Protein AF-A0A397FQ74-F1 (afdb_monomer)

Foldseek 3Di:
DEDQDQQVPADLVNLQVHQEYAPAPVQACPCPDPDPRRVALEGAAPNNQRHAYYHHDHYAHQEYEYEQRNLVRHQEDHHDHYQHQDYHYHAANANHAEDHQEQYNHQDDVCLVRYNLARHAYDANHYDPVSPPPPPCCPLVRDAAEPLSNLSNLNYQYDHYERHEEELLSNLSVQNHAAEAYALYAYAQPLVSPHPNYFPVRYHHHNHVNVCVQLVVVPPPPGSSVVSVVVVVVVVVVVVCCVPPVVVVVVVVVVVVVVVVVVVVVVVVVVVVVVVVVVVVVVVVVVVVVVVVVVVVVVVVLVVVLVVLVVVLVVLLVVLLVQLPVLSVLLVQLLVLVVVCVVPVPPPVSVVSNVVSVVSSVVRDPPVSSVVSNVSSVVSVVSVVVVVVVVVVVVVVVVVPPDPDDDDD

Sequence (409 aa):
MFSTKNPSLITKEEKKEITVLDISNQDLGNSNSMDYQKQSKTLNLQEFENLQVFICSHNELEELIIDKISLAKLERLDCSYNKIKQIKLTGKADNLEKLIANANCLQDINFLSSFNPGKLIHLDFRNDVSKQNNNYSYGSHGYQFPLSSFSKFNKLEVLMIDRFSGSLINIRELTNLKRFSIRNSNITGDLEYLPQSLKLERFDYSGCPKIEEQLNPFKGQNDPLTAWRGQQRYYKLYQEIREKEVKPLQQKLTQEENNLKAEKGTSTNLQQQLENKKNELENNQKELKQCQNTLSSYQQFVDNYLRNKRTDLEESIQQAKNKLGESQDWLDSFFKAQKEISRNSDNSFAKEQSENAQNILNKKLTKEELCALLNKHQEIWQLEKQLVDLNIYEEKYEARIEVPAPKKY

Solvent-accessible surface area (backbone atoms only — not comparable to full-atom values): 21046 Å² total; per-residue (Å²): 73,80,44,60,70,58,70,91,77,53,51,73,71,57,30,49,52,27,27,33,40,45,44,47,67,65,50,34,17,28,80,83,45,92,49,69,88,24,35,49,32,61,47,70,45,69,64,21,61,44,20,28,36,42,32,47,24,47,27,43,28,36,32,41,38,39,34,41,50,29,24,60,46,21,31,34,42,31,49,23,43,28,45,28,35,46,65,47,64,74,39,52,26,62,48,29,28,34,42,37,36,28,38,13,47,62,76,72,68,71,54,64,76,32,47,33,37,85,44,28,30,34,41,31,53,28,55,32,76,87,76,57,64,82,86,66,76,52,68,100,71,45,89,54,50,59,46,58,79,55,37,68,32,42,47,22,30,32,42,34,39,51,34,33,30,51,48,39,65,34,43,43,62,27,54,52,26,48,32,39,30,42,31,56,12,64,43,51,62,41,70,86,26,54,33,86,63,45,44,54,97,35,47,42,51,58,68,18,67,45,46,50,61,71,39,48,89,34,66,89,52,98,48,29,58,61,51,49,53,51,52,54,53,50,52,52,51,52,52,51,46,42,62,71,50,50,48,56,51,52,53,50,50,55,51,50,54,50,50,54,54,49,52,50,54,52,52,54,52,53,52,54,54,53,53,53,52,49,53,51,49,54,50,51,51,50,50,50,51,50,52,51,53,51,50,52,52,49,52,53,49,52,53,51,54,52,48,53,56,48,53,58,46,52,54,55,48,49,56,50,34,67,64,41,51,96,54,33,67,39,56,59,48,25,52,53,18,50,53,48,32,75,76,38,82,79,43,63,67,31,50,52,48,24,51,56,25,46,62,60,46,57,75,68,41,54,72,66,58,53,50,54,51,50,51,54,54,51,52,52,52,53,53,52,52,54,50,53,57,50,51,57,54,50,58,60,49,58,73,68,64,72,71,78,76,82,79,87,124

Secondary structure (DSSP, 8-state):
-EE-S-GGGS-HHHHHH-SEEE-TTS-TT-TT-SSGGG--SEEEE---TT--EEE--SS--SEEEE-HHHHTT--EEE--SS---EEEESS-BTT--EEE--SS-----GGGGGB-TTT--EEE----GGGS-TTS--TTT--PEEGGGGTT-TT-SEEEEESEEEEGGGGTT-TT--EEEEET-EEE--GGGS-TT--GGGEE-TT-HHHHHHHGGGTTSS-HHHHHHHHHHHHHHHHHHIIIIIHHHHHHHHHHHHHHHHHHHHHHHHHHHHHHHHHHHHHHHHHHHHHHHHHHHHHHHHHHHHHHHHHHHHHHHHHHHHHHGGGTHHHHHHHHHHHHHHH-TT-HHHHHHHHHHHHHHTTTS-HHHHHHHHHHHHHHHHHHHHHHHHHHHHHHHHTT--PPPPPP-

pLDDT: mean 86.19, std 12.2, range [36.56, 98.75]

Structure (mmCIF, N/CA/C/O backbone):
data_AF-A0A397FQ74-F1
#
_entry.id   AF-A0A397FQ74-F1
#
loop_
_atom_site.group_PDB
_atom_site.id
_atom_site.type_symbol
_atom_site.label_atom_id
_atom_site.label_alt_id
_atom_site.label_comp_id
_atom_site.label_asym_id
_atom_site.label_entity_id
_atom_site.label_seq_id
_atom_site.pdbx_PDB_ins_code
_atom_site.Cartn_x
_atom_site.Cartn_y
_atom_site.Cartn_z
_atom_site.occupancy
_atom_site.B_iso_or_equiv
_atom_site.auth_seq_id
_atom_site.auth_comp_id
_atom_site.auth_asym_id
_atom_site.auth_atom_id
_atom_site.pdbx_PDB_model_num
ATOM 1 N N . MET A 1 1 ? 13.661 -5.939 -47.804 1.00 91.69 1 MET A N 1
ATOM 2 C CA . MET A 1 1 ? 15.013 -6.443 -48.157 1.00 91.69 1 MET A CA 1
ATOM 3 C C . MET A 1 1 ? 15.948 -6.299 -46.959 1.00 91.69 1 MET A C 1
ATOM 5 O O . MET A 1 1 ? 15.802 -5.340 -46.207 1.00 91.69 1 MET A O 1
ATOM 9 N N . PHE A 1 2 ? 16.867 -7.249 -46.759 1.00 96.69 2 PHE A N 1
ATOM 10 C CA . PHE A 1 2 ? 17.906 -7.183 -45.722 1.00 96.69 2 PHE A CA 1
ATOM 11 C C . PHE A 1 2 ? 19.197 -6.594 -46.305 1.00 96.69 2 PHE A C 1
ATOM 13 O O . PHE A 1 2 ? 19.565 -6.939 -47.428 1.00 96.69 2 PHE A O 1
ATOM 20 N N . SER A 1 3 ? 19.880 -5.727 -45.559 1.00 96.56 3 SER A N 1
ATOM 21 C CA . SER A 1 3 ? 21.166 -5.149 -45.955 1.00 96.56 3 SER A CA 1
ATOM 22 C C . SER A 1 3 ? 22.105 -5.015 -44.762 1.00 96.56 3 SER A C 1
ATOM 24 O O . SER A 1 3 ? 21.671 -4.756 -43.641 1.00 96.56 3 SER A O 1
ATOM 26 N N . THR A 1 4 ? 23.400 -5.135 -45.038 1.00 95.69 4 THR A N 1
ATOM 27 C CA . THR A 1 4 ? 24.490 -4.834 -44.103 1.00 95.69 4 THR A CA 1
ATOM 28 C C . THR A 1 4 ? 25.432 -3.762 -44.645 1.00 95.69 4 THR A C 1
ATOM 30 O O . THR A 1 4 ? 26.520 -3.561 -44.120 1.00 95.69 4 THR A O 1
ATOM 33 N N . LYS A 1 5 ? 25.073 -3.080 -45.735 1.00 92.25 5 LYS A N 1
ATOM 34 C CA . LYS A 1 5 ? 25.917 -2.019 -46.298 1.00 92.25 5 LYS A CA 1
ATOM 35 C C . LYS A 1 5 ? 25.872 -0.781 -45.393 1.00 92.25 5 LYS A C 1
ATOM 37 O O . LYS A 1 5 ? 24.816 -0.447 -44.862 1.00 92.25 5 LYS A O 1
ATOM 42 N N . ASN A 1 6 ? 26.989 -0.062 -45.269 1.00 88.56 6 ASN A N 1
ATOM 43 C CA . ASN A 1 6 ? 27.006 1.254 -44.621 1.00 88.56 6 ASN A CA 1
ATOM 44 C C . ASN A 1 6 ? 25.965 2.177 -45.300 1.00 88.56 6 ASN A C 1
ATOM 46 O O . ASN A 1 6 ? 25.960 2.234 -46.532 1.00 88.56 6 ASN A O 1
ATOM 50 N N . PRO A 1 7 ? 25.102 2.905 -44.556 1.00 89.19 7 PRO A N 1
ATOM 51 C CA . PRO A 1 7 ? 24.112 3.822 -45.124 1.00 89.19 7 PRO A CA 1
ATOM 52 C C . PRO A 1 7 ? 24.636 4.793 -46.186 1.00 89.19 7 PRO A C 1
ATOM 54 O O . PRO A 1 7 ? 23.885 5.147 -47.095 1.00 89.19 7 PRO A O 1
ATOM 57 N N . SER A 1 8 ? 25.903 5.215 -46.091 1.00 86.88 8 SER A N 1
ATOM 58 C CA . SER A 1 8 ? 26.543 6.107 -47.069 1.00 86.88 8 SER A CA 1
ATOM 59 C C . SER A 1 8 ? 26.779 5.462 -48.438 1.00 86.88 8 SER A C 1
ATOM 61 O O . SER A 1 8 ? 26.953 6.175 -49.422 1.00 86.88 8 SER A O 1
ATOM 63 N N . LEU A 1 9 ? 26.794 4.129 -48.504 1.00 89.25 9 LEU A N 1
ATOM 64 C CA . LEU A 1 9 ? 27.075 3.335 -49.703 1.00 89.25 9 LEU A CA 1
ATOM 65 C C . LEU A 1 9 ? 25.814 2.791 -50.383 1.00 89.25 9 LEU A C 1
ATOM 67 O O . LEU A 1 9 ? 25.919 2.114 -51.404 1.00 89.25 9 LEU A O 1
ATOM 71 N N . ILE A 1 10 ? 24.638 3.032 -49.805 1.00 93.50 10 ILE A N 1
ATOM 72 C CA . ILE A 1 10 ? 23.363 2.523 -50.314 1.00 93.50 10 ILE A CA 1
ATOM 73 C C . ILE A 1 10 ? 22.742 3.578 -51.229 1.00 93.50 10 ILE A C 1
ATOM 75 O O . ILE A 1 10 ? 22.551 4.728 -50.818 1.00 93.50 10 ILE A O 1
ATOM 79 N N . THR A 1 11 ? 22.403 3.188 -52.459 1.00 95.06 11 THR A N 1
ATOM 80 C CA . THR A 1 11 ? 21.750 4.092 -53.419 1.00 95.06 11 THR A CA 1
ATOM 81 C C . THR A 1 11 ? 20.333 4.444 -52.971 1.00 95.06 11 THR A C 1
ATOM 83 O O . THR A 1 11 ? 19.707 3.726 -52.191 1.00 95.06 11 THR A O 1
ATOM 86 N N . LYS A 1 12 ? 19.787 5.555 -53.472 1.00 93.50 12 LYS A N 1
ATOM 87 C CA . LYS A 1 12 ? 18.443 6.007 -53.093 1.00 93.50 12 LYS A CA 1
ATOM 88 C C . LYS A 1 12 ? 17.365 4.970 -53.421 1.00 93.50 12 LYS A C 1
ATOM 90 O O . LYS A 1 12 ? 16.430 4.790 -52.648 1.00 93.50 12 LYS A O 1
ATOM 95 N N . GLU A 1 13 ? 17.510 4.272 -54.538 1.00 93.75 13 GLU A N 1
ATOM 96 C CA . GLU A 1 13 ? 16.609 3.210 -54.977 1.00 93.75 13 GLU A CA 1
ATOM 97 C C . GLU A 1 13 ? 16.719 1.980 -54.067 1.00 93.75 13 GLU A C 1
ATOM 99 O O . GLU A 1 13 ? 15.695 1.460 -53.631 1.00 93.75 13 GLU A O 1
ATOM 104 N N . GLU A 1 14 ? 17.937 1.562 -53.696 1.00 95.50 14 GLU A N 1
ATOM 105 C CA . GLU A 1 14 ? 18.141 0.450 -52.755 1.00 95.50 14 GLU A CA 1
ATOM 106 C C . GLU A 1 14 ? 17.517 0.750 -51.381 1.00 95.50 14 GLU A C 1
ATOM 108 O O . GLU A 1 14 ? 16.896 -0.128 -50.781 1.00 95.50 14 GLU A O 1
ATOM 113 N N . LYS A 1 15 ? 17.624 1.993 -50.885 1.00 96.50 15 LYS A N 1
ATOM 114 C CA . LYS A 1 15 ? 17.048 2.398 -49.587 1.00 96.50 15 LYS A CA 1
ATOM 115 C C . LYS A 1 15 ? 15.540 2.178 -49.499 1.00 96.50 15 LYS A C 1
ATOM 117 O O . LYS A 1 15 ? 15.044 1.872 -48.415 1.00 96.50 15 LYS A O 1
ATOM 122 N N . LYS A 1 16 ? 14.818 2.308 -50.615 1.00 95.00 16 LYS A N 1
ATOM 123 C CA . LYS A 1 16 ? 13.364 2.095 -50.661 1.00 95.00 16 LYS A CA 1
ATOM 124 C C . LYS A 1 16 ? 12.986 0.635 -50.453 1.00 95.00 16 LYS A C 1
ATOM 126 O O . LYS A 1 16 ? 11.928 0.367 -49.904 1.00 95.00 16 LYS A O 1
ATOM 131 N N . GLU A 1 17 ? 13.843 -0.306 -50.821 1.00 96.44 17 GLU A N 1
ATOM 132 C CA . GLU A 1 17 ? 13.553 -1.739 -50.691 1.00 96.44 17 GLU A CA 1
ATOM 133 C C . GLU A 1 17 ? 13.980 -2.309 -49.330 1.00 96.44 17 GLU A C 1
ATOM 135 O O . GLU A 1 17 ? 13.537 -3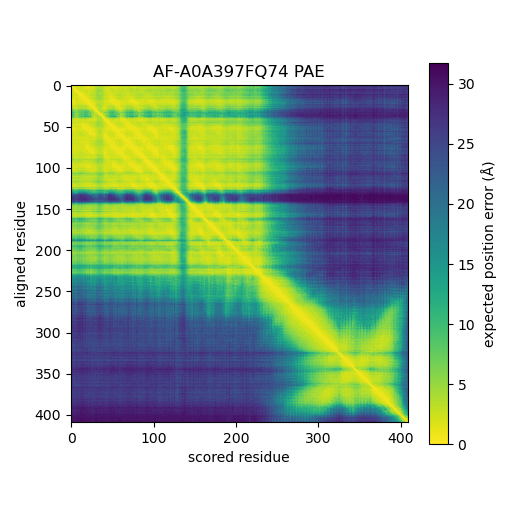.388 -48.911 1.00 96.44 17 GLU A O 1
ATOM 140 N N . ILE A 1 18 ? 14.858 -1.603 -48.612 1.00 98.25 18 ILE A N 1
ATOM 141 C CA . ILE A 1 18 ? 15.419 -2.064 -47.343 1.00 98.25 18 ILE A CA 1
ATOM 142 C C . ILE A 1 18 ? 14.386 -1.941 -46.223 1.00 98.25 18 ILE A C 1
ATOM 144 O O . ILE A 1 18 ? 13.914 -0.862 -45.880 1.00 98.25 18 ILE A O 1
ATOM 148 N N . THR A 1 19 ? 14.089 -3.087 -45.616 1.00 98.25 19 THR A N 1
ATOM 149 C CA . THR A 1 19 ? 13.201 -3.223 -44.455 1.00 98.25 19 THR A CA 1
ATOM 150 C C . THR A 1 19 ? 13.984 -3.552 -43.188 1.00 98.25 19 THR A C 1
ATOM 152 O O . THR A 1 19 ? 13.554 -3.213 -42.088 1.00 98.25 19 THR A O 1
ATOM 155 N N . VAL A 1 20 ? 15.161 -4.170 -43.336 1.00 98.56 20 VAL A N 1
ATOM 156 C CA . VAL A 1 20 ? 16.079 -4.486 -42.239 1.00 98.56 20 VAL A CA 1
ATOM 157 C C . VAL A 1 20 ? 17.486 -4.057 -42.627 1.00 98.56 20 VAL A C 1
ATOM 159 O O . VAL A 1 20 ? 18.017 -4.515 -43.641 1.00 98.56 20 VAL A O 1
ATOM 162 N N . LEU A 1 21 ? 18.090 -3.205 -41.807 1.00 98.38 21 LEU A N 1
ATOM 163 C CA . LEU A 1 21 ? 19.467 -2.757 -41.959 1.00 98.38 21 LEU A CA 1
ATOM 164 C C . LEU A 1 21 ? 20.257 -3.108 -40.699 1.00 98.38 21 LEU A C 1
ATOM 166 O O . LEU A 1 21 ? 19.968 -2.575 -39.629 1.00 98.38 21 LEU A O 1
ATOM 170 N N . ASP A 1 22 ? 21.245 -3.987 -40.835 1.00 98.31 22 ASP A N 1
ATOM 171 C CA . ASP A 1 22 ? 22.137 -4.390 -39.747 1.00 98.31 22 ASP A CA 1
ATOM 172 C C . ASP A 1 22 ? 23.588 -4.078 -40.106 1.00 98.31 22 ASP A C 1
ATOM 174 O O . ASP A 1 22 ? 24.221 -4.751 -40.918 1.00 98.31 22 ASP A O 1
ATOM 178 N N . ILE A 1 23 ? 24.108 -3.024 -39.493 1.00 96.44 23 ILE A N 1
ATOM 179 C CA . ILE A 1 23 ? 25.489 -2.570 -39.635 1.00 96.44 23 ILE A CA 1
ATOM 180 C C . ILE A 1 23 ? 26.270 -2.725 -38.328 1.00 96.44 23 ILE A C 1
ATOM 182 O O . ILE A 1 23 ? 27.172 -1.941 -38.018 1.00 96.44 23 ILE A O 1
ATOM 186 N N . SER A 1 24 ? 25.896 -3.715 -37.519 1.00 96.44 24 SER A N 1
ATOM 187 C CA . SER A 1 24 ? 26.607 -4.018 -36.284 1.00 96.44 24 SER A CA 1
ATOM 188 C C . SER A 1 24 ? 28.024 -4.537 -36.538 1.00 96.44 24 SER A C 1
ATOM 190 O O . SER A 1 24 ? 28.289 -5.185 -37.551 1.00 96.44 24 SER A O 1
ATOM 192 N N . ASN A 1 25 ? 28.942 -4.278 -35.600 1.00 94.75 25 ASN A N 1
ATOM 193 C CA . ASN A 1 25 ? 30.321 -4.792 -35.634 1.00 94.75 25 ASN A CA 1
ATOM 194 C C . ASN A 1 25 ? 31.100 -4.424 -36.910 1.00 94.75 25 ASN A C 1
ATOM 196 O O . ASN A 1 25 ? 31.891 -5.219 -37.420 1.00 94.75 25 ASN A O 1
ATOM 200 N N . GLN A 1 26 ? 30.876 -3.228 -37.452 1.00 92.25 26 GLN A N 1
ATOM 201 C CA . GLN A 1 26 ? 31.505 -2.796 -38.703 1.00 92.25 26 GLN A CA 1
ATOM 202 C C . GLN A 1 26 ? 32.705 -1.877 -38.514 1.00 92.25 26 GLN A C 1
ATOM 204 O O . GLN A 1 26 ? 33.305 -1.472 -39.513 1.00 92.25 26 GLN A O 1
ATOM 209 N N . ASP A 1 27 ? 33.075 -1.604 -37.263 1.00 90.50 27 ASP A N 1
ATOM 210 C CA . ASP A 1 27 ? 34.135 -0.670 -36.880 1.00 90.50 27 ASP A CA 1
ATOM 211 C C . ASP A 1 27 ? 33.815 0.789 -37.267 1.00 90.50 27 ASP A C 1
ATOM 213 O O . ASP A 1 27 ? 34.703 1.597 -37.528 1.00 90.50 27 ASP A O 1
ATOM 217 N N . LEU A 1 28 ? 32.522 1.137 -37.338 1.00 91.44 28 LEU A N 1
ATOM 218 C CA . LEU A 1 28 ? 32.065 2.498 -37.644 1.00 91.44 28 LEU A CA 1
ATOM 219 C C . LEU A 1 28 ? 32.373 3.446 -36.480 1.00 91.44 28 LEU A C 1
ATOM 221 O O . LEU A 1 28 ? 32.220 3.079 -35.322 1.00 91.44 28 LEU A O 1
ATOM 225 N N . GLY A 1 29 ? 32.763 4.682 -36.772 1.00 89.00 29 GLY A N 1
ATOM 226 C CA . GLY A 1 29 ? 33.239 5.659 -35.792 1.00 89.00 29 GLY A CA 1
ATOM 227 C C . GLY A 1 29 ? 34.670 5.433 -35.296 1.00 89.00 29 GLY A C 1
ATOM 228 O O . GLY A 1 29 ? 35.155 6.253 -34.513 1.00 89.00 29 GLY A O 1
ATOM 229 N N . ASN A 1 30 ? 35.357 4.369 -35.733 1.00 89.75 30 ASN A N 1
ATOM 230 C CA . ASN A 1 30 ? 36.719 4.085 -35.292 1.00 89.75 30 ASN A CA 1
ATOM 231 C C . ASN A 1 30 ? 37.716 5.000 -36.013 1.00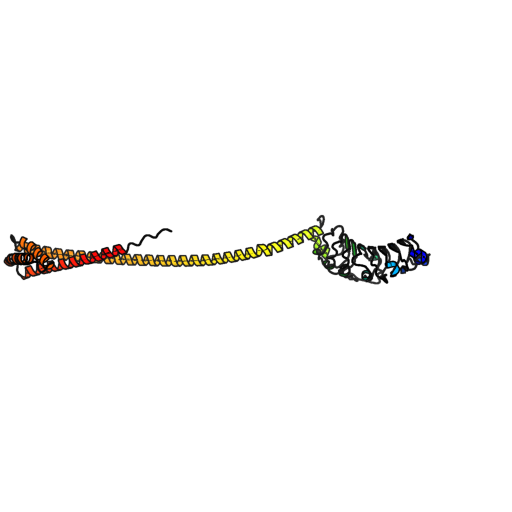 89.75 30 ASN A C 1
ATOM 233 O O . ASN A 1 30 ? 37.972 4.860 -37.211 1.00 89.75 30 ASN A O 1
ATOM 237 N N . SER A 1 31 ? 38.334 5.913 -35.262 1.00 84.12 31 SER A N 1
ATOM 238 C CA . SER A 1 31 ? 39.351 6.833 -35.783 1.00 84.12 31 SER A CA 1
ATOM 239 C C . SER A 1 31 ? 40.621 6.137 -36.280 1.00 84.12 31 SER A C 1
ATOM 241 O O . SER A 1 31 ? 41.375 6.738 -37.036 1.00 84.12 31 SER A O 1
ATOM 243 N N . ASN A 1 32 ? 40.860 4.890 -35.868 1.00 85.56 32 ASN A N 1
ATOM 244 C CA . ASN A 1 32 ? 42.011 4.088 -36.281 1.00 85.56 32 ASN A CA 1
ATOM 245 C C . ASN A 1 32 ? 41.711 3.199 -37.501 1.00 85.56 32 ASN A C 1
ATOM 247 O O . ASN A 1 32 ? 42.598 2.481 -37.963 1.00 85.56 32 ASN A O 1
ATOM 251 N N . SER A 1 33 ? 40.481 3.221 -38.029 1.00 84.25 33 SER A N 1
ATOM 252 C CA . SER A 1 33 ? 40.130 2.464 -39.231 1.00 84.25 33 SER A CA 1
ATOM 253 C C . SER A 1 33 ? 40.871 3.009 -40.458 1.00 84.25 33 SER A C 1
ATOM 255 O O . SER A 1 33 ? 40.823 4.206 -40.749 1.00 84.25 33 SER A O 1
ATOM 257 N N . MET A 1 34 ? 41.486 2.109 -41.232 1.00 79.06 34 MET A N 1
ATOM 258 C CA . MET A 1 34 ? 42.103 2.426 -42.531 1.00 79.06 34 MET A CA 1
ATOM 259 C C . MET A 1 34 ? 41.064 2.748 -43.622 1.00 79.06 34 MET A C 1
ATOM 261 O O . MET A 1 34 ? 41.409 3.316 -44.655 1.00 79.06 34 MET A O 1
ATOM 265 N N . ASP A 1 35 ? 39.791 2.407 -43.401 1.00 81.19 35 ASP A N 1
ATOM 266 C CA . ASP A 1 35 ? 38.670 2.811 -44.252 1.00 81.19 35 ASP A CA 1
ATOM 267 C C . ASP A 1 35 ? 38.083 4.136 -43.741 1.00 81.19 35 ASP A C 1
ATOM 269 O O . ASP A 1 35 ? 37.439 4.179 -42.685 1.00 81.19 35 ASP A O 1
ATOM 273 N N . TYR A 1 36 ? 38.298 5.215 -44.502 1.00 73.38 36 TYR A N 1
ATOM 274 C CA . TYR A 1 36 ? 37.824 6.566 -44.185 1.00 73.38 36 TYR A CA 1
ATOM 275 C C . TYR A 1 36 ? 36.305 6.650 -43.996 1.00 73.38 36 TYR A C 1
ATOM 277 O O . TYR A 1 36 ? 35.837 7.466 -43.201 1.00 73.38 36 TYR A O 1
ATOM 285 N N . GLN A 1 37 ? 35.515 5.796 -44.661 1.00 74.38 37 GLN A N 1
ATOM 286 C CA . GLN A 1 37 ? 34.056 5.804 -44.494 1.00 74.38 37 GLN A CA 1
ATOM 287 C C . GLN A 1 37 ? 33.612 5.296 -43.121 1.00 74.38 37 GLN A C 1
ATOM 289 O O . GLN A 1 37 ? 32.483 5.549 -42.695 1.00 74.38 37 GLN A O 1
ATOM 294 N N . LYS A 1 38 ? 34.504 4.606 -42.409 1.00 81.00 38 LYS A N 1
ATOM 295 C CA . LYS A 1 38 ? 34.271 4.103 -41.057 1.00 81.00 38 LYS A CA 1
ATOM 296 C C . LYS A 1 38 ? 34.785 5.040 -39.973 1.00 81.00 38 LYS A C 1
ATOM 298 O O . LYS A 1 38 ? 34.494 4.807 -38.813 1.00 81.00 38 LYS A O 1
ATOM 303 N N . GLN A 1 39 ? 35.489 6.120 -40.310 1.00 83.00 39 GLN A N 1
ATOM 304 C CA . GLN A 1 39 ? 35.992 7.071 -39.310 1.00 83.00 39 GLN A CA 1
ATOM 305 C C . GLN A 1 39 ? 34.913 8.048 -38.817 1.00 83.00 39 GLN A C 1
ATOM 307 O O . GLN A 1 39 ? 35.078 8.670 -37.766 1.00 83.00 39 GLN A O 1
ATOM 312 N N . SER A 1 40 ? 33.801 8.199 -39.554 1.00 87.25 40 SER A N 1
ATOM 313 C CA . SER A 1 40 ? 32.714 9.095 -39.147 1.00 87.25 40 SER A CA 1
ATOM 314 C C . SER A 1 40 ? 32.079 8.624 -37.843 1.00 87.25 40 SER A C 1
ATOM 316 O O . SER A 1 40 ? 31.483 7.550 -37.774 1.00 87.25 40 SER A O 1
ATOM 318 N N . LYS A 1 41 ? 32.159 9.470 -36.817 1.00 92.94 41 LYS A N 1
ATOM 319 C CA . LYS A 1 41 ? 31.532 9.246 -35.507 1.00 92.94 41 LYS A CA 1
ATOM 320 C C . LYS A 1 41 ? 30.035 9.541 -35.500 1.00 92.94 41 LYS A C 1
ATOM 322 O O . LYS A 1 41 ? 29.338 9.134 -34.573 1.00 92.94 41 LYS A O 1
ATOM 327 N N . THR A 1 42 ? 29.548 10.240 -36.520 1.00 94.56 42 THR A N 1
ATOM 328 C CA . THR A 1 42 ? 28.127 10.516 -36.712 1.00 94.56 42 THR A CA 1
ATOM 329 C C . THR A 1 42 ? 27.587 9.579 -37.777 1.00 94.56 42 THR A C 1
ATOM 331 O O . THR A 1 42 ? 28.122 9.513 -38.888 1.00 94.56 42 THR A O 1
ATOM 334 N N . LEU A 1 43 ? 26.499 8.887 -37.450 1.00 95.38 43 LEU A N 1
ATOM 335 C CA . LEU A 1 43 ? 25.741 8.103 -38.409 1.00 95.38 43 LEU A CA 1
ATOM 336 C C . LEU A 1 43 ? 24.433 8.811 -38.745 1.00 95.38 43 LEU A C 1
ATOM 338 O O . LEU A 1 43 ? 23.650 9.137 -37.853 1.00 95.38 43 LEU A O 1
ATOM 342 N N . ASN A 1 44 ? 24.193 9.019 -40.037 1.00 94.00 44 ASN A N 1
ATOM 343 C CA . ASN A 1 44 ? 22.997 9.685 -40.530 1.00 94.00 44 ASN A CA 1
ATOM 344 C C . ASN A 1 44 ? 22.165 8.725 -41.387 1.00 94.00 44 ASN A C 1
ATOM 346 O O . ASN A 1 44 ? 22.607 8.274 -42.445 1.00 94.00 44 ASN A O 1
ATOM 350 N N . LEU A 1 45 ? 20.962 8.414 -40.914 1.00 94.94 45 LEU A N 1
ATOM 351 C CA . LEU A 1 45 ? 20.011 7.533 -41.573 1.00 94.94 45 LEU A CA 1
ATOM 352 C C . LEU A 1 45 ? 18.920 8.380 -42.232 1.00 94.94 45 LEU A C 1
ATOM 354 O O . LEU A 1 45 ? 18.067 8.952 -41.550 1.00 94.94 45 LEU A O 1
ATOM 358 N N . GLN A 1 46 ? 18.986 8.482 -43.560 1.00 95.19 46 GLN A N 1
ATOM 359 C CA . GLN A 1 46 ? 18.078 9.310 -44.354 1.00 95.19 46 GLN A CA 1
ATOM 360 C C . GLN A 1 46 ? 17.495 8.551 -45.536 1.00 95.19 46 GLN A C 1
ATOM 362 O O . GLN A 1 46 ? 18.216 7.786 -46.187 1.00 95.19 46 GLN A O 1
ATOM 367 N N . GLU A 1 47 ? 16.236 8.864 -45.847 1.00 95.69 47 GLU A N 1
ATOM 368 C CA . GLU A 1 47 ? 15.492 8.386 -47.019 1.00 95.69 47 GLU A CA 1
ATOM 369 C C . GLU A 1 47 ? 15.190 6.871 -47.050 1.00 95.69 47 GLU A C 1
ATOM 371 O O . GLU A 1 47 ? 15.010 6.302 -48.125 1.00 95.69 47 GLU A O 1
ATOM 376 N N . PHE A 1 48 ? 15.098 6.195 -45.899 1.00 97.56 48 PHE A N 1
ATOM 377 C CA . PHE A 1 48 ? 14.702 4.780 -45.843 1.00 97.56 48 PHE A CA 1
ATOM 378 C C . PHE A 1 48 ? 13.188 4.605 -45.626 1.00 97.56 48 PHE A C 1
ATOM 380 O O . PHE A 1 48 ? 12.724 4.352 -44.519 1.00 97.56 48 PHE A O 1
ATOM 387 N N . GLU A 1 49 ? 12.399 4.714 -46.694 1.00 96.31 49 GLU A N 1
ATOM 388 C CA . GLU A 1 49 ? 10.922 4.743 -46.640 1.00 96.31 49 GLU A CA 1
ATOM 389 C C . GLU A 1 49 ? 10.259 3.486 -46.036 1.00 96.31 49 GLU A C 1
ATOM 391 O O . GLU A 1 49 ? 9.141 3.558 -45.515 1.00 96.31 49 GLU A O 1
ATOM 396 N N . ASN A 1 50 ? 10.926 2.330 -46.119 1.00 97.69 50 ASN A N 1
ATOM 397 C CA . ASN A 1 50 ? 10.377 1.033 -45.715 1.00 97.69 50 ASN A CA 1
ATOM 398 C C . ASN A 1 50 ? 11.107 0.371 -44.540 1.00 97.69 50 ASN A C 1
ATOM 400 O O . ASN A 1 50 ? 10.818 -0.780 -44.216 1.00 97.69 50 ASN A O 1
ATOM 404 N N . LEU A 1 51 ? 12.021 1.083 -43.880 1.00 98.38 51 LEU A N 1
ATOM 405 C CA . LEU A 1 51 ? 12.833 0.510 -42.813 1.00 98.38 51 LEU A CA 1
ATOM 406 C C . LEU A 1 51 ? 12.007 0.233 -41.555 1.00 98.38 51 LEU A C 1
ATOM 408 O O . LEU A 1 51 ? 11.413 1.136 -40.973 1.00 98.38 51 LEU A O 1
ATOM 412 N N . GLN A 1 52 ? 12.021 -1.026 -41.126 1.00 98.62 52 GLN A N 1
ATOM 413 C CA . GLN A 1 52 ? 11.332 -1.519 -39.932 1.00 98.62 52 GLN A CA 1
ATOM 414 C C . GLN A 1 52 ? 12.312 -1.856 -38.813 1.00 98.62 52 GLN A C 1
ATOM 416 O O . GLN A 1 52 ? 12.027 -1.625 -37.639 1.00 98.62 52 GLN A O 1
ATOM 421 N N . VAL A 1 53 ? 13.489 -2.376 -39.160 1.00 98.75 53 VAL A N 1
ATOM 422 C CA . VAL A 1 53 ? 14.505 -2.774 -38.186 1.00 98.75 53 VAL A CA 1
ATOM 423 C C . VAL A 1 53 ? 15.831 -2.136 -38.546 1.00 98.75 53 VAL A C 1
ATOM 425 O O . VAL A 1 53 ? 16.358 -2.361 -39.635 1.00 98.75 53 VAL A O 1
ATOM 428 N N . PHE A 1 54 ? 16.390 -1.383 -37.606 1.00 98.69 54 PHE A N 1
ATOM 429 C CA . PHE A 1 54 ? 17.714 -0.800 -37.740 1.00 98.69 54 PHE A CA 1
ATOM 430 C C . PHE A 1 54 ? 18.611 -1.207 -36.573 1.00 98.69 54 PHE A C 1
ATOM 432 O O . PHE A 1 54 ? 18.265 -0.996 -35.409 1.00 98.69 54 PHE A O 1
ATOM 439 N N . ILE A 1 55 ? 19.759 -1.799 -36.896 1.00 98.62 55 ILE A N 1
ATOM 440 C CA . ILE A 1 55 ? 20.748 -2.291 -35.941 1.00 98.62 55 ILE A CA 1
ATOM 441 C C . ILE A 1 55 ? 22.108 -1.698 -36.318 1.00 98.62 55 ILE A C 1
ATOM 443 O O . ILE A 1 55 ? 22.594 -1.891 -37.427 1.00 98.62 55 ILE A O 1
ATOM 447 N N . CYS A 1 56 ? 22.734 -0.971 -35.398 1.00 97.69 56 CYS A N 1
ATOM 448 C CA . CYS A 1 56 ? 24.086 -0.422 -35.536 1.00 97.69 56 CYS A CA 1
ATOM 449 C C . CYS A 1 56 ? 24.944 -0.667 -34.285 1.00 97.69 56 CYS A C 1
ATOM 451 O O . CYS A 1 56 ? 25.874 0.091 -33.989 1.00 97.69 56 CYS A O 1
ATOM 453 N N . SER A 1 57 ? 24.626 -1.723 -33.533 1.00 97.75 57 SER A N 1
ATOM 454 C CA . SER A 1 57 ? 25.286 -2.059 -32.273 1.00 97.75 57 SER A CA 1
ATOM 455 C C . SER A 1 57 ? 26.770 -2.408 -32.431 1.00 97.75 57 SER A C 1
ATOM 457 O O . SER A 1 57 ? 27.193 -2.848 -33.497 1.00 97.75 57 SER A O 1
ATOM 459 N N . HIS A 1 58 ? 27.551 -2.299 -31.354 1.00 96.44 58 HIS A N 1
ATOM 460 C CA . HIS A 1 58 ? 28.978 -2.664 -31.340 1.00 96.44 58 HIS A CA 1
ATOM 461 C C . HIS A 1 58 ? 29.808 -1.909 -32.392 1.00 96.44 58 HIS A C 1
ATOM 463 O O . HIS A 1 58 ? 30.499 -2.498 -33.220 1.00 96.44 58 HIS A O 1
ATOM 469 N N . ASN A 1 59 ? 29.720 -0.585 -32.357 1.00 95.62 59 ASN A N 1
ATOM 470 C CA . ASN A 1 59 ? 30.561 0.323 -33.131 1.00 95.62 59 ASN A CA 1
ATOM 471 C C . ASN A 1 59 ? 31.119 1.407 -32.176 1.00 95.62 59 ASN A C 1
ATOM 473 O O . ASN A 1 59 ? 30.973 1.320 -30.956 1.00 95.62 59 ASN A O 1
ATOM 477 N N . GLU A 1 60 ? 31.772 2.437 -32.700 1.00 94.94 60 GLU A N 1
ATOM 478 C CA . GLU A 1 60 ? 32.299 3.575 -31.938 1.00 94.94 60 GLU A CA 1
ATOM 479 C C . GLU A 1 60 ? 31.566 4.896 -32.234 1.00 94.94 60 GLU A C 1
ATOM 481 O O . GLU A 1 60 ? 32.131 5.981 -32.085 1.00 94.94 60 GLU A O 1
ATOM 486 N N . LEU A 1 61 ? 30.297 4.827 -32.646 1.00 95.44 61 LEU A N 1
ATOM 487 C CA . LEU A 1 61 ? 29.502 6.007 -32.993 1.00 95.44 61 LEU A CA 1
ATOM 488 C C . LEU A 1 61 ? 29.282 6.906 -31.768 1.00 95.44 61 LEU A C 1
ATOM 490 O O . LEU A 1 61 ? 28.964 6.416 -30.685 1.00 95.44 61 LEU A O 1
ATOM 494 N N . GLU A 1 62 ? 29.401 8.223 -31.943 1.00 94.44 62 GLU A N 1
ATOM 495 C CA . GLU A 1 62 ? 29.125 9.236 -30.912 1.00 94.44 62 GLU A CA 1
ATOM 496 C C . GLU A 1 62 ? 27.772 9.939 -31.111 1.00 94.44 62 GLU A C 1
ATOM 498 O O . GLU A 1 62 ? 27.210 10.476 -30.153 1.00 94.44 62 GLU A O 1
ATOM 503 N N . GLU A 1 63 ? 27.213 9.904 -32.322 1.00 95.69 63 GLU A N 1
ATOM 504 C CA . GLU A 1 63 ? 25.942 10.548 -32.651 1.00 95.69 63 GLU A CA 1
ATOM 505 C C . GLU A 1 63 ? 25.142 9.721 -33.663 1.00 95.69 63 GLU A C 1
ATOM 507 O O . GLU A 1 63 ? 25.687 9.216 -34.648 1.00 95.69 63 GLU A O 1
ATOM 512 N N . LEU A 1 64 ? 23.831 9.623 -33.432 1.00 96.94 64 LEU A N 1
ATOM 513 C CA . LEU A 1 64 ? 22.890 8.993 -34.353 1.00 96.94 64 LEU A CA 1
ATOM 514 C C . LEU A 1 64 ? 21.808 9.991 -34.764 1.00 96.94 64 LEU A C 1
ATOM 516 O O . LEU A 1 64 ? 21.093 10.519 -33.912 1.00 96.94 64 LEU A O 1
ATOM 520 N N . ILE A 1 65 ? 21.662 10.212 -36.069 1.00 97.25 65 ILE A N 1
ATOM 521 C CA . ILE A 1 65 ? 20.639 11.078 -36.659 1.00 97.25 65 ILE A CA 1
ATOM 522 C C . ILE A 1 65 ? 19.720 10.219 -37.525 1.00 97.25 65 ILE A C 1
ATOM 524 O O . ILE A 1 65 ? 20.198 9.506 -38.406 1.00 97.25 65 ILE A O 1
ATOM 528 N N . ILE A 1 66 ? 18.408 10.290 -37.288 1.00 97.69 66 ILE A N 1
ATOM 529 C CA . ILE A 1 66 ? 17.402 9.593 -38.097 1.00 97.69 66 ILE A CA 1
ATOM 530 C C . ILE A 1 66 ? 16.359 10.595 -38.592 1.00 97.69 66 ILE A C 1
ATOM 532 O O . ILE A 1 66 ? 15.771 11.366 -37.815 1.00 97.69 66 ILE A O 1
ATOM 536 N N . ASP A 1 67 ? 16.141 10.605 -39.906 1.00 97.62 67 ASP A N 1
ATOM 537 C CA . ASP A 1 67 ? 15.167 11.491 -40.523 1.00 97.62 67 ASP A CA 1
ATOM 538 C C . ASP A 1 67 ? 13.713 11.024 -40.328 1.00 97.62 67 ASP A C 1
ATOM 540 O O . ASP A 1 67 ? 13.424 9.865 -40.028 1.00 97.62 67 ASP A O 1
ATOM 544 N N . LYS A 1 68 ? 12.759 11.941 -40.512 1.00 97.75 68 LYS A N 1
ATOM 545 C CA . LYS A 1 68 ? 11.325 11.626 -40.411 1.00 97.75 68 LYS A CA 1
ATOM 546 C C . LYS A 1 68 ? 10.869 10.504 -41.357 1.00 97.75 68 LYS A C 1
ATOM 548 O O . LYS A 1 68 ? 9.903 9.821 -41.042 1.00 97.75 68 LYS A O 1
ATOM 553 N N . ILE A 1 69 ? 11.531 10.339 -42.507 1.00 97.31 69 ILE A N 1
ATOM 554 C CA . ILE A 1 69 ? 11.175 9.335 -43.518 1.00 97.31 69 ILE A CA 1
A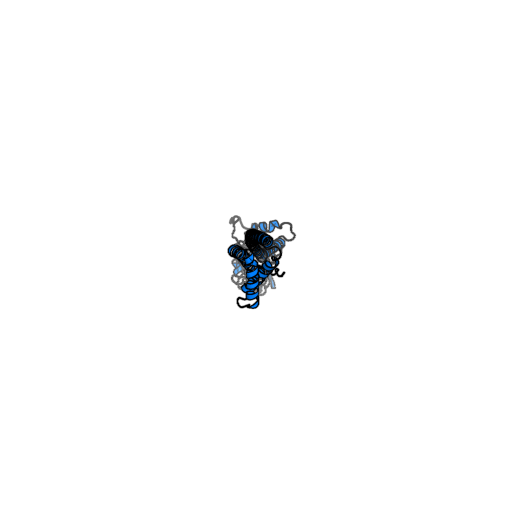TOM 555 C C . ILE A 1 69 ? 11.547 7.946 -42.999 1.00 97.31 69 ILE A C 1
ATOM 557 O O . ILE A 1 69 ? 10.697 7.061 -42.960 1.00 97.31 69 ILE A O 1
ATOM 561 N N . SER A 1 70 ? 12.779 7.789 -42.513 1.00 97.50 70 SER A N 1
ATOM 562 C CA . SER A 1 70 ? 13.298 6.523 -41.987 1.00 97.50 70 SER A CA 1
ATOM 563 C C . SER A 1 70 ? 12.638 6.108 -40.670 1.00 97.50 70 SER A C 1
ATOM 565 O O . SER A 1 70 ? 12.660 4.935 -40.315 1.00 97.50 70 SER A O 1
ATOM 567 N N . LEU A 1 71 ? 12.025 7.050 -39.942 1.00 97.62 71 LEU A N 1
ATOM 568 C CA . LEU A 1 71 ? 11.256 6.769 -38.722 1.00 97.62 71 LEU A CA 1
ATOM 569 C C . LEU A 1 71 ? 9.827 6.287 -38.981 1.00 97.62 71 LEU A C 1
ATOM 571 O O . LEU A 1 71 ? 9.230 5.694 -38.083 1.00 97.62 71 LEU A O 1
ATOM 575 N N . ALA A 1 72 ? 9.269 6.535 -40.169 1.00 96.38 72 ALA A N 1
ATOM 576 C CA . ALA A 1 72 ? 7.839 6.361 -40.421 1.00 96.38 72 ALA A CA 1
ATOM 577 C C . ALA A 1 72 ? 7.355 4.922 -40.176 1.00 96.38 72 ALA A C 1
ATOM 579 O O . ALA A 1 72 ? 6.236 4.721 -39.702 1.00 96.38 72 ALA A O 1
ATOM 580 N N . LYS A 1 73 ? 8.199 3.923 -40.462 1.00 97.88 73 LYS A N 1
ATOM 581 C CA . LYS A 1 73 ? 7.887 2.493 -40.301 1.00 97.88 73 LYS A CA 1
ATOM 582 C C . LYS A 1 73 ? 8.805 1.768 -39.317 1.00 97.88 73 LYS A C 1
ATOM 584 O O . LYS A 1 73 ? 8.694 0.556 -39.188 1.00 97.88 73 LYS A O 1
ATOM 589 N N . LEU A 1 74 ? 9.684 2.488 -38.619 1.00 98.50 74 LEU A N 1
ATOM 590 C CA . LEU A 1 74 ? 10.678 1.869 -37.751 1.00 98.50 74 LEU A CA 1
ATOM 591 C C . LEU A 1 74 ? 10.009 1.269 -36.507 1.00 98.50 74 LEU A C 1
ATOM 593 O O . LEU A 1 74 ? 9.406 1.985 -35.710 1.00 98.50 74 LEU A O 1
ATOM 597 N N . GLU A 1 75 ? 10.156 -0.041 -36.336 1.00 98.62 75 GLU A N 1
ATOM 598 C CA . GLU A 1 75 ? 9.597 -0.843 -35.241 1.00 98.62 75 GLU A CA 1
ATOM 599 C C . GLU A 1 75 ? 10.670 -1.196 -34.199 1.00 98.62 75 GLU A C 1
ATOM 601 O O . GLU A 1 75 ? 10.395 -1.255 -32.996 1.00 98.62 75 GLU A O 1
ATOM 606 N N . ARG A 1 76 ? 11.921 -1.387 -34.640 1.00 98.75 76 ARG A N 1
ATOM 607 C CA . ARG A 1 76 ? 13.059 -1.718 -33.774 1.00 98.75 76 ARG A CA 1
ATOM 608 C C . ARG A 1 76 ? 14.289 -0.881 -34.105 1.00 98.75 76 ARG A C 1
ATOM 610 O O . ARG A 1 76 ? 14.753 -0.878 -35.243 1.00 98.75 76 ARG A O 1
ATOM 617 N N . LEU A 1 77 ? 14.866 -0.282 -33.066 1.00 98.62 77 LEU A N 1
ATOM 618 C CA . LEU A 1 77 ? 16.162 0.386 -33.100 1.00 98.62 77 LEU A CA 1
ATOM 619 C C . LEU A 1 77 ? 17.107 -0.246 -32.075 1.00 98.62 77 LEU A C 1
ATOM 621 O O . LEU A 1 77 ? 16.813 -0.249 -30.880 1.00 98.62 77 LEU A O 1
ATOM 625 N N . ASP A 1 78 ? 18.244 -0.752 -32.541 1.00 98.69 78 ASP A N 1
ATOM 626 C CA . ASP A 1 78 ? 19.322 -1.263 -31.697 1.00 98.69 78 ASP A CA 1
ATOM 627 C C . ASP A 1 78 ? 20.630 -0.530 -32.007 1.00 98.69 78 ASP A C 1
ATOM 629 O O . ASP A 1 78 ? 21.259 -0.745 -33.039 1.00 98.69 78 ASP A O 1
ATOM 633 N N . CYS A 1 79 ? 21.029 0.369 -31.117 1.00 97.81 79 CYS A N 1
ATOM 634 C CA . CYS A 1 79 ? 22.275 1.127 -31.199 1.00 97.81 79 CYS A CA 1
ATOM 635 C C . CYS A 1 79 ? 23.179 0.867 -29.986 1.00 97.81 79 CYS A C 1
ATOM 637 O O . CYS A 1 79 ? 24.000 1.708 -29.608 1.00 97.81 79 CYS A O 1
ATOM 639 N N . SER A 1 80 ? 23.020 -0.296 -29.352 1.00 97.81 80 SER A N 1
ATOM 640 C CA . SER A 1 80 ? 23.754 -0.675 -28.146 1.00 97.81 80 SER A CA 1
ATOM 641 C C . SER A 1 80 ? 25.271 -0.762 -28.351 1.00 97.81 80 SER A C 1
ATOM 643 O O . SER A 1 80 ? 25.766 -0.891 -29.469 1.00 97.81 80 SER A O 1
ATOM 645 N N . TYR A 1 81 ? 26.041 -0.682 -27.266 1.00 95.62 81 TYR A N 1
ATOM 646 C CA . TYR A 1 81 ? 27.501 -0.831 -27.287 1.00 95.62 81 TYR A CA 1
ATOM 647 C C . TYR A 1 81 ? 28.216 0.129 -28.249 1.00 95.62 81 TYR A C 1
ATOM 649 O O . TYR A 1 81 ? 29.138 -0.268 -28.954 1.00 95.62 81 TYR A O 1
ATOM 657 N N . ASN A 1 82 ? 27.815 1.399 -28.242 1.00 95.38 82 ASN A N 1
ATOM 658 C CA . ASN A 1 82 ? 28.499 2.476 -28.953 1.00 95.38 82 ASN A CA 1
ATOM 659 C C . ASN A 1 82 ? 29.124 3.477 -27.957 1.00 95.38 82 ASN A C 1
ATOM 661 O O . ASN A 1 82 ? 29.403 3.135 -26.801 1.00 95.38 82 ASN A O 1
ATOM 665 N N . LYS A 1 83 ? 29.407 4.702 -28.411 1.00 93.88 83 LYS A N 1
ATOM 666 C CA . LYS A 1 83 ? 29.804 5.862 -27.597 1.00 93.88 83 LYS A CA 1
ATOM 667 C C . LYS A 1 83 ? 28.769 6.993 -27.744 1.00 93.88 83 LYS A C 1
ATOM 669 O O . LYS A 1 83 ? 29.112 8.162 -27.567 1.00 93.88 83 LYS A O 1
ATOM 674 N N . ILE A 1 84 ? 27.514 6.658 -28.084 1.00 94.00 84 ILE A N 1
ATOM 675 C CA . ILE A 1 84 ? 26.493 7.634 -28.488 1.00 94.00 84 ILE A CA 1
ATOM 676 C C . ILE A 1 84 ? 26.170 8.545 -27.311 1.00 94.00 84 ILE A C 1
ATOM 678 O O . ILE A 1 84 ? 25.759 8.080 -26.249 1.00 94.00 84 ILE A O 1
ATOM 682 N N . LYS A 1 85 ? 26.337 9.849 -27.520 1.00 92.00 85 LYS A N 1
ATOM 683 C CA . LYS A 1 85 ? 25.990 10.904 -26.559 1.00 92.00 85 LYS A CA 1
ATOM 684 C C . LYS A 1 85 ? 24.610 11.485 -26.834 1.00 92.00 85 LYS A C 1
ATOM 686 O O . LYS A 1 85 ? 23.943 11.933 -25.903 1.00 92.00 85 LYS A O 1
ATOM 691 N N . GLN A 1 86 ? 24.183 11.448 -28.097 1.00 91.75 86 GLN A N 1
ATOM 692 C CA . GLN A 1 86 ? 22.942 12.055 -28.554 1.00 91.75 86 GLN A CA 1
ATOM 693 C C . GLN A 1 86 ? 22.271 11.228 -29.658 1.00 91.75 86 GLN A C 1
ATOM 695 O O . GLN A 1 86 ? 22.912 10.823 -30.630 1.00 91.75 86 GLN A O 1
ATOM 700 N N . ILE A 1 87 ? 20.957 11.030 -29.520 1.00 96.00 87 ILE A N 1
ATOM 701 C CA . ILE A 1 87 ? 20.081 10.481 -30.561 1.00 96.00 87 ILE A CA 1
ATOM 702 C C . ILE A 1 87 ? 19.183 11.620 -31.048 1.00 96.00 87 ILE A C 1
ATOM 704 O O . ILE A 1 87 ? 18.361 12.136 -30.288 1.00 96.00 87 ILE A O 1
ATOM 708 N N . LYS A 1 88 ? 19.332 12.021 -32.312 1.00 96.62 88 LYS A N 1
ATOM 709 C CA . LYS A 1 88 ? 18.538 13.083 -32.941 1.00 96.62 88 LYS A CA 1
ATOM 710 C C . LYS A 1 88 ? 17.497 12.481 -33.873 1.00 96.62 88 LYS A C 1
ATOM 712 O O . LYS A 1 88 ? 17.826 11.889 -34.897 1.00 96.62 88 LYS A O 1
ATOM 717 N N . LEU A 1 89 ? 16.232 12.686 -33.529 1.00 97.00 89 LEU A N 1
ATOM 718 C CA . LEU A 1 89 ? 15.083 12.251 -34.318 1.00 97.00 89 LEU A CA 1
ATOM 719 C C . LEU A 1 89 ? 14.376 13.490 -34.869 1.00 97.00 89 LEU A C 1
ATOM 721 O O . LEU A 1 89 ? 13.922 14.328 -34.094 1.00 97.00 89 LEU A O 1
ATOM 725 N N . THR A 1 90 ? 14.272 13.619 -36.193 1.00 96.06 90 THR A N 1
ATOM 726 C CA . THR A 1 90 ? 13.634 14.800 -36.828 1.00 96.06 90 THR A CA 1
ATOM 727 C C . THR A 1 90 ? 12.131 14.625 -37.091 1.00 96.06 90 THR A C 1
ATOM 729 O O . THR A 1 90 ? 11.500 15.472 -37.721 1.00 96.06 90 THR A O 1
ATOM 732 N N . GLY A 1 91 ? 11.538 13.532 -36.603 1.00 95.06 91 GLY A N 1
ATOM 733 C CA . GLY A 1 91 ? 10.116 13.215 -36.729 1.00 95.06 91 GLY A CA 1
ATOM 734 C C . GLY A 1 91 ? 9.603 12.362 -35.567 1.00 95.06 91 GLY A C 1
ATOM 735 O O . GLY A 1 91 ? 10.318 12.132 -34.588 1.00 95.06 91 GLY A O 1
ATOM 736 N N . LYS A 1 92 ? 8.353 11.900 -35.676 1.00 97.19 92 LYS A N 1
ATOM 737 C CA . LYS A 1 92 ? 7.747 10.952 -34.732 1.00 97.19 92 LYS A CA 1
ATOM 738 C C . LYS A 1 92 ? 8.064 9.515 -35.145 1.00 97.19 92 LYS A C 1
ATOM 740 O O . LYS A 1 92 ? 7.980 9.181 -36.322 1.00 97.19 92 LYS A O 1
ATOM 745 N N . ALA A 1 93 ? 8.422 8.681 -34.175 1.00 96.75 93 ALA A N 1
ATOM 746 C CA . ALA A 1 93 ? 8.628 7.248 -34.354 1.00 96.75 93 ALA A CA 1
ATOM 747 C C . ALA A 1 93 ? 7.391 6.509 -33.823 1.00 96.75 93 ALA A C 1
ATOM 749 O O . ALA A 1 93 ? 7.425 5.864 -32.773 1.00 96.75 93 ALA A O 1
ATOM 750 N N . ASP A 1 94 ? 6.260 6.683 -34.511 1.00 96.19 94 ASP A N 1
ATOM 751 C CA . ASP A 1 94 ? 4.949 6.246 -34.012 1.00 96.19 94 ASP A CA 1
ATOM 752 C C . ASP A 1 94 ? 4.784 4.722 -33.960 1.00 96.19 94 ASP A C 1
ATOM 754 O O . ASP A 1 94 ? 3.920 4.226 -33.235 1.00 96.19 94 ASP A O 1
ATOM 758 N N . ASN A 1 95 ? 5.623 3.994 -34.701 1.00 97.75 95 ASN A N 1
ATOM 759 C CA . ASN A 1 95 ? 5.623 2.535 -34.782 1.00 97.75 95 ASN A CA 1
ATOM 760 C C . ASN A 1 95 ? 6.713 1.872 -33.930 1.00 97.75 95 ASN A C 1
ATOM 762 O O . ASN A 1 95 ? 6.756 0.648 -33.879 1.00 97.75 95 ASN A O 1
ATOM 766 N N . LEU A 1 96 ? 7.566 2.643 -33.242 1.00 98.38 96 LEU A N 1
ATOM 767 C CA . LEU A 1 96 ? 8.698 2.078 -32.513 1.00 98.38 96 LEU A CA 1
ATOM 768 C C . LEU A 1 96 ? 8.224 1.281 -31.290 1.00 98.38 96 LEU A C 1
ATOM 770 O O . LEU A 1 96 ? 7.663 1.832 -30.342 1.00 98.38 96 LEU A O 1
ATOM 774 N N . GLU A 1 97 ? 8.505 -0.019 -31.296 1.00 98.56 97 GLU A N 1
ATOM 775 C CA . GLU A 1 97 ? 8.156 -0.948 -30.220 1.00 98.56 97 GLU A CA 1
ATOM 776 C C . GLU A 1 97 ? 9.349 -1.242 -29.309 1.00 98.56 97 GLU A C 1
ATOM 778 O O . GLU A 1 97 ? 9.176 -1.503 -28.112 1.00 98.56 97 GLU A O 1
ATOM 783 N N . LYS A 1 98 ? 10.567 -1.220 -29.867 1.00 98.69 98 LYS A N 1
ATOM 784 C CA . LYS A 1 98 ? 11.790 -1.608 -29.157 1.00 98.69 98 LYS A CA 1
ATOM 785 C C . LYS A 1 98 ? 12.927 -0.628 -29.416 1.00 98.69 98 LYS A C 1
ATOM 787 O O . LYS A 1 98 ? 13.361 -0.471 -30.557 1.00 98.69 98 LYS A O 1
ATOM 792 N N . LEU A 1 99 ? 13.450 -0.051 -28.338 1.00 98.38 99 LEU A N 1
ATOM 793 C CA . LEU A 1 99 ? 14.712 0.680 -28.329 1.00 98.38 99 LEU A CA 1
ATOM 794 C C . LEU A 1 99 ? 15.716 -0.031 -27.420 1.00 98.38 99 LEU A C 1
ATOM 796 O O . LEU A 1 99 ? 15.470 -0.189 -26.223 1.00 98.38 99 LEU A O 1
ATOM 800 N N . ILE A 1 100 ? 16.852 -0.411 -27.998 1.00 98.50 100 ILE A N 1
ATOM 801 C CA . ILE A 1 100 ? 18.001 -0.978 -27.294 1.00 98.50 100 ILE A CA 1
ATOM 802 C C . ILE A 1 100 ? 19.196 -0.059 -27.561 1.00 98.50 100 ILE A C 1
ATOM 804 O O . ILE A 1 100 ? 19.782 -0.050 -28.635 1.00 98.50 100 ILE A O 1
ATOM 808 N N . ALA A 1 101 ? 19.528 0.765 -26.582 1.00 96.62 101 ALA A N 1
ATOM 809 C CA . ALA A 1 101 ? 20.579 1.773 -26.617 1.00 96.62 101 ALA A CA 1
ATOM 810 C C . ALA A 1 101 ? 21.531 1.638 -25.417 1.00 96.62 101 ALA A C 1
ATOM 812 O O . ALA A 1 101 ? 22.219 2.595 -25.062 1.00 96.62 101 ALA A O 1
ATOM 813 N N . ASN A 1 102 ? 21.577 0.470 -24.770 1.00 94.75 102 ASN A N 1
ATOM 814 C CA . ASN A 1 102 ? 22.447 0.240 -23.621 1.00 94.75 102 ASN A CA 1
ATOM 815 C C . ASN A 1 102 ? 23.936 0.302 -23.990 1.00 94.75 102 ASN A C 1
ATOM 817 O O . ASN A 1 102 ? 24.325 0.122 -25.140 1.00 94.75 102 ASN A O 1
ATOM 821 N N . ALA A 1 103 ? 24.781 0.502 -22.986 1.00 93.00 103 ALA A N 1
ATOM 822 C CA . ALA A 1 103 ? 26.224 0.640 -23.112 1.00 93.00 103 ALA A CA 1
ATOM 823 C C . ALA A 1 103 ? 26.676 1.792 -24.038 1.00 93.00 103 ALA A C 1
ATOM 825 O O . ALA A 1 103 ? 27.620 1.639 -24.820 1.00 93.00 103 ALA A O 1
ATOM 826 N N . ASN A 1 104 ? 25.989 2.934 -23.919 1.00 92.88 104 ASN A N 1
ATOM 827 C CA . ASN A 1 104 ? 26.281 4.221 -24.562 1.00 92.88 104 ASN A CA 1
ATOM 828 C C . ASN A 1 104 ? 26.633 5.309 -23.526 1.00 92.88 104 ASN A C 1
ATOM 830 O O . ASN A 1 104 ? 26.851 5.012 -22.351 1.00 92.88 104 ASN A O 1
ATOM 834 N N . CYS A 1 105 ? 26.698 6.570 -23.964 1.00 90.12 105 CYS A N 1
ATOM 835 C CA . CYS A 1 105 ? 27.032 7.739 -23.150 1.00 90.12 105 CYS A CA 1
ATOM 836 C C . CYS A 1 105 ? 25.945 8.831 -23.230 1.00 90.12 105 CYS A C 1
ATOM 838 O O . CYS A 1 105 ? 26.281 10.016 -23.216 1.00 90.12 105 CYS A O 1
ATOM 840 N N . LEU A 1 106 ? 24.667 8.450 -23.340 1.00 88.56 106 LEU A N 1
ATOM 841 C CA . LEU A 1 106 ? 23.545 9.367 -23.569 1.00 88.56 106 LEU A CA 1
ATOM 842 C C . LEU A 1 106 ? 23.460 10.436 -22.474 1.00 88.56 106 LEU A C 1
ATOM 844 O O . LEU A 1 106 ? 23.459 10.107 -21.287 1.00 88.56 106 LEU A O 1
ATOM 848 N N . GLN A 1 107 ? 23.386 11.704 -22.878 1.00 84.00 107 GLN A N 1
ATOM 849 C CA . GLN A 1 107 ? 23.395 12.856 -21.964 1.00 84.00 107 GLN A CA 1
ATOM 850 C C . GLN A 1 107 ? 22.006 13.457 -21.723 1.00 84.00 107 GLN A C 1
ATOM 852 O O . GLN A 1 107 ? 21.805 14.170 -20.742 1.00 84.00 107 GLN A O 1
ATOM 857 N N . ASP A 1 108 ? 21.040 13.150 -22.587 1.00 86.44 108 ASP A N 1
ATOM 858 C CA . ASP A 1 108 ? 19.650 13.573 -22.461 1.00 86.44 108 ASP A CA 1
ATOM 859 C C . ASP A 1 108 ? 18.685 12.467 -22.913 1.00 86.44 108 ASP A C 1
ATOM 861 O O . ASP A 1 108 ? 19.087 11.462 -23.501 1.00 86.44 108 ASP A O 1
ATOM 865 N N . ILE A 1 109 ? 17.400 12.662 -22.615 1.00 90.50 109 ILE A N 1
ATOM 866 C CA . ILE A 1 109 ? 16.306 11.747 -22.970 1.00 90.50 109 ILE A CA 1
ATOM 867 C C . ILE A 1 109 ? 15.236 12.429 -23.835 1.00 90.50 109 ILE A C 1
ATOM 869 O O . ILE A 1 109 ? 14.099 11.961 -23.918 1.00 90.50 109 ILE A O 1
ATOM 873 N N . ASN A 1 110 ? 15.565 13.548 -24.489 1.00 91.19 110 ASN A N 1
ATOM 874 C CA . ASN A 1 110 ? 14.589 14.350 -25.234 1.00 91.19 110 ASN A CA 1
ATOM 875 C C . ASN A 1 110 ? 13.973 13.574 -26.407 1.00 91.19 110 ASN A C 1
ATOM 877 O O . ASN A 1 110 ? 12.813 13.798 -26.767 1.00 91.19 110 ASN A O 1
ATOM 881 N N . PHE A 1 111 ? 14.708 12.602 -26.951 1.00 92.75 111 PHE A N 1
ATOM 882 C CA . PHE A 1 111 ? 14.229 11.700 -27.998 1.00 92.75 111 PHE A CA 1
ATOM 883 C C . PHE A 1 111 ? 12.995 10.878 -27.576 1.00 92.75 111 PHE A C 1
ATOM 885 O O . PHE A 1 111 ? 12.183 10.526 -28.430 1.00 92.75 111 PHE A O 1
ATOM 892 N N . LEU A 1 112 ? 12.769 10.644 -26.273 1.00 94.25 112 LEU A N 1
ATOM 893 C CA . LEU A 1 112 ? 11.570 9.953 -25.767 1.00 94.25 112 LEU A CA 1
ATOM 894 C C . LEU A 1 112 ? 10.266 10.716 -26.062 1.00 94.25 112 LEU A C 1
ATOM 896 O O . LEU A 1 112 ? 9.169 10.153 -25.982 1.00 94.25 112 LEU A O 1
ATOM 900 N N . SER A 1 113 ? 10.340 12.014 -26.369 1.00 94.25 113 SER A N 1
ATOM 901 C CA . SER A 1 113 ? 9.177 12.817 -26.775 1.00 94.25 113 SER A CA 1
ATOM 902 C C . SER A 1 113 ? 8.689 12.494 -28.196 1.00 94.25 113 SER A C 1
ATOM 904 O O . SER A 1 113 ? 7.536 12.785 -28.535 1.00 94.25 113 SER A O 1
ATOM 906 N N . SER A 1 114 ? 9.532 11.859 -29.015 1.00 95.44 114 SER A N 1
ATOM 907 C CA . SER A 1 114 ? 9.209 11.449 -30.385 1.00 95.44 114 SER A CA 1
ATOM 908 C C . SER A 1 114 ? 8.525 10.087 -30.472 1.00 95.44 114 SER A C 1
ATOM 910 O O . SER A 1 114 ? 8.052 9.730 -31.546 1.00 95.44 114 SER A O 1
ATOM 912 N N . PHE A 1 115 ? 8.460 9.330 -29.376 1.00 96.38 115 PHE A N 1
ATOM 913 C CA . PHE A 1 115 ? 7.886 7.983 -29.351 1.00 96.38 115 PHE A CA 1
ATOM 914 C C . PHE A 1 115 ? 6.401 7.993 -29.008 1.00 96.38 115 PHE A C 1
ATOM 916 O O . PHE A 1 115 ? 5.957 8.779 -28.165 1.00 96.38 115 PHE A O 1
ATOM 923 N N . ASN A 1 116 ? 5.657 7.062 -29.606 1.00 95.88 116 ASN A N 1
ATOM 924 C CA . ASN A 1 116 ? 4.268 6.806 -29.254 1.00 95.88 116 ASN A CA 1
ATOM 925 C C . ASN A 1 116 ? 4.182 6.037 -27.918 1.00 95.88 116 ASN A C 1
ATOM 927 O O . ASN A 1 116 ? 4.629 4.886 -27.836 1.00 95.88 116 ASN A O 1
ATOM 931 N N . PRO A 1 117 ? 3.573 6.622 -26.867 1.00 93.94 117 PRO A N 1
ATOM 932 C CA . PRO A 1 117 ? 3.493 5.977 -25.561 1.00 93.94 117 PRO A CA 1
ATOM 933 C C . PRO A 1 117 ? 2.709 4.658 -25.540 1.00 93.94 117 PRO A C 1
ATOM 935 O O . PRO A 1 117 ? 2.979 3.800 -24.703 1.00 93.94 117 PRO A O 1
ATOM 938 N N . GLY A 1 118 ? 1.765 4.479 -26.470 1.00 95.69 118 GLY A N 1
ATOM 939 C CA . GLY A 1 118 ? 0.924 3.285 -26.579 1.00 95.69 118 GLY A CA 1
ATOM 940 C C . GLY A 1 118 ? 1.527 2.142 -27.401 1.00 95.69 118 GLY A C 1
ATOM 941 O O . GLY A 1 118 ? 0.836 1.149 -27.625 1.00 95.69 118 GLY A O 1
ATOM 942 N N . LYS A 1 119 ? 2.771 2.279 -27.878 1.00 96.56 119 LYS A N 1
ATOM 943 C CA . LYS A 1 119 ? 3.450 1.298 -28.746 1.00 96.56 119 LYS A CA 1
ATOM 944 C C . LYS A 1 119 ? 4.751 0.752 -28.165 1.00 96.56 119 LYS A C 1
ATOM 946 O O . LYS A 1 119 ? 5.080 -0.399 -28.423 1.00 96.56 119 LYS A O 1
ATOM 951 N N . LEU A 1 120 ? 5.473 1.545 -27.374 1.00 97.75 120 LEU A N 1
ATOM 952 C CA . LEU A 1 120 ? 6.773 1.142 -26.841 1.00 97.75 120 LEU A CA 1
ATOM 953 C C . LEU A 1 120 ? 6.625 0.026 -25.791 1.00 97.75 120 LEU A C 1
ATOM 955 O O . LEU A 1 120 ? 5.979 0.211 -24.760 1.00 97.75 120 LEU A O 1
ATOM 959 N N . ILE A 1 121 ? 7.257 -1.118 -26.051 1.00 98.06 121 ILE A N 1
ATOM 960 C CA . ILE A 1 121 ? 7.202 -2.331 -25.217 1.00 98.06 121 ILE A CA 1
ATOM 961 C C . ILE A 1 121 ? 8.546 -2.579 -24.524 1.00 98.06 121 ILE A C 1
ATOM 963 O O . ILE A 1 121 ? 8.587 -3.068 -23.392 1.00 98.06 121 ILE A O 1
ATOM 967 N N . HIS A 1 122 ? 9.653 -2.241 -25.189 1.00 98.44 122 HIS A N 1
ATOM 968 C CA . HIS A 1 122 ? 11.001 -2.465 -24.680 1.00 98.44 122 HIS A CA 1
ATOM 969 C C . HIS A 1 122 ? 11.831 -1.189 -24.767 1.00 98.44 122 HIS A C 1
ATOM 971 O O . HIS A 1 122 ? 12.025 -0.640 -25.853 1.00 98.44 122 HIS A O 1
ATOM 977 N N . LEU A 1 123 ? 12.370 -0.768 -23.628 1.00 97.81 123 LEU A N 1
ATOM 978 C CA . LEU A 1 123 ? 13.271 0.365 -23.525 1.00 97.81 123 LEU A CA 1
ATOM 979 C C . LEU A 1 123 ? 14.466 -0.011 -22.647 1.00 97.81 123 LEU A C 1
ATOM 981 O O . LEU A 1 123 ? 14.330 -0.130 -21.430 1.00 97.81 123 LEU A O 1
ATOM 985 N N . ASP A 1 124 ? 15.635 -0.184 -23.260 1.00 96.75 124 ASP A N 1
ATOM 986 C CA . ASP A 1 124 ? 16.912 -0.306 -22.552 1.00 96.75 124 ASP A CA 1
ATOM 987 C C . ASP A 1 124 ? 17.849 0.780 -23.050 1.00 96.75 124 ASP A C 1
ATOM 989 O O . ASP A 1 124 ? 18.199 0.801 -24.222 1.00 96.75 124 ASP A O 1
ATOM 993 N N . PHE A 1 125 ? 18.252 1.696 -22.181 1.00 91.56 125 PHE A N 1
ATOM 994 C CA . PHE A 1 125 ? 19.259 2.702 -22.518 1.00 91.56 125 PHE A CA 1
ATOM 995 C C . PHE A 1 125 ? 20.250 2.899 -21.373 1.00 91.56 125 PHE A C 1
ATOM 997 O O . PHE A 1 125 ? 20.826 3.973 -21.224 1.00 91.56 125 PHE A O 1
ATOM 1004 N N . ARG A 1 126 ? 20.474 1.845 -20.571 1.00 91.44 126 ARG A N 1
ATOM 1005 C CA . ARG A 1 126 ? 21.472 1.870 -19.496 1.00 91.44 126 ARG A CA 1
ATOM 1006 C C . ARG A 1 126 ? 22.821 2.286 -20.052 1.00 91.44 126 ARG A C 1
ATOM 1008 O O . ARG A 1 126 ? 23.378 1.593 -20.903 1.00 91.44 126 ARG A O 1
ATOM 1015 N N . ASN A 1 127 ? 23.356 3.389 -19.571 1.00 87.38 127 ASN A N 1
ATOM 1016 C CA . ASN A 1 127 ? 24.633 3.892 -20.048 1.00 87.38 127 ASN A CA 1
ATOM 1017 C C . ASN A 1 127 ? 25.810 3.059 -19.516 1.00 87.38 127 ASN A C 1
ATOM 1019 O O . ASN A 1 127 ? 25.730 2.408 -18.474 1.00 87.38 127 ASN A O 1
ATOM 1023 N N . ASP A 1 128 ? 26.933 3.110 -20.230 1.00 79.69 128 ASP A N 1
ATOM 1024 C CA . ASP A 1 128 ? 28.205 2.577 -19.753 1.00 79.69 128 ASP A CA 1
ATOM 1025 C C . ASP A 1 128 ? 28.981 3.681 -19.031 1.00 79.69 128 ASP A C 1
ATOM 1027 O O . ASP A 1 128 ? 29.563 4.576 -19.648 1.00 79.69 128 ASP A O 1
ATOM 1031 N N . VAL A 1 129 ? 28.989 3.621 -17.702 1.00 67.19 129 VAL A N 1
ATOM 1032 C CA . VAL A 1 129 ? 29.715 4.587 -16.869 1.00 67.19 129 VAL A CA 1
ATOM 1033 C C . VAL A 1 129 ? 31.233 4.522 -17.069 1.00 67.19 129 VAL A C 1
ATOM 1035 O O . VAL A 1 129 ? 31.901 5.524 -16.840 1.00 67.19 129 VAL A O 1
ATOM 1038 N N . SER A 1 130 ? 31.782 3.396 -17.543 1.00 67.75 130 SER A N 1
ATOM 1039 C CA . SER A 1 130 ? 33.228 3.242 -17.767 1.00 67.75 130 SER A CA 1
ATOM 1040 C C . SER A 1 130 ? 33.731 3.965 -19.023 1.00 67.75 130 SER A C 1
ATOM 1042 O O . SER A 1 130 ? 34.904 4.321 -19.105 1.00 67.75 130 SER A O 1
ATOM 1044 N N . LYS A 1 131 ? 32.841 4.233 -19.989 1.00 63.56 131 LYS A N 1
ATOM 1045 C CA . LYS A 1 131 ? 33.152 4.930 -21.249 1.00 63.56 131 LYS A CA 1
ATOM 1046 C C . LYS A 1 131 ? 33.031 6.454 -21.158 1.00 63.56 131 LYS A C 1
ATOM 1048 O O . LYS A 1 131 ? 33.282 7.155 -22.142 1.00 63.56 131 LYS A O 1
ATOM 1053 N N . GLN A 1 132 ? 32.625 6.995 -20.010 1.00 60.62 132 GLN A N 1
ATOM 1054 C CA . GLN A 1 132 ? 32.575 8.440 -19.806 1.00 60.62 132 GLN A CA 1
ATOM 1055 C C . GLN A 1 132 ? 33.993 8.941 -19.488 1.00 60.62 132 GLN A C 1
ATOM 1057 O O . GLN A 1 132 ? 34.510 8.707 -18.403 1.00 60.62 132 GLN A O 1
ATOM 1062 N N . ASN A 1 133 ? 34.647 9.609 -20.448 1.00 48.19 133 ASN A N 1
ATOM 1063 C CA . ASN A 1 133 ? 35.957 10.235 -20.226 1.00 48.19 133 ASN A CA 1
ATOM 1064 C C . ASN A 1 133 ? 35.913 11.159 -18.994 1.00 48.19 133 ASN A C 1
ATOM 1066 O O . ASN A 1 133 ? 35.028 12.009 -18.889 1.00 48.19 133 ASN A O 1
ATOM 1070 N N . ASN A 1 134 ? 36.923 11.034 -18.128 1.00 45.12 134 ASN A N 1
ATOM 1071 C CA . ASN A 1 134 ? 37.119 11.706 -16.830 1.00 45.12 134 ASN A CA 1
ATOM 1072 C C . ASN A 1 134 ? 37.047 13.257 -16.817 1.00 45.12 134 ASN A C 1
ATOM 1074 O O . ASN A 1 134 ? 37.285 13.862 -15.776 1.00 45.12 134 ASN A O 1
ATOM 1078 N N . ASN A 1 135 ? 36.720 13.922 -17.930 1.00 42.22 135 ASN A N 1
ATOM 1079 C CA . ASN A 1 135 ? 36.611 15.386 -18.017 1.00 42.22 135 ASN A CA 1
ATOM 1080 C C . ASN A 1 135 ? 35.233 15.946 -17.648 1.00 42.22 135 ASN A C 1
ATOM 1082 O O . ASN A 1 135 ? 35.095 17.155 -17.491 1.00 42.22 135 ASN A O 1
ATOM 1086 N N . TYR A 1 136 ? 34.233 15.092 -17.445 1.00 44.88 136 TYR A N 1
ATOM 1087 C CA . TYR A 1 136 ? 33.034 15.473 -16.712 1.00 44.88 136 TYR A CA 1
ATOM 1088 C C . TYR A 1 136 ? 32.991 14.634 -15.446 1.00 44.88 136 TYR A C 1
ATOM 1090 O O . TYR A 1 136 ? 32.385 13.564 -15.410 1.00 44.88 136 TYR A O 1
ATOM 1098 N N . SER A 1 137 ? 33.677 15.119 -14.407 1.00 36.56 137 SER A N 1
ATOM 1099 C CA . SER A 1 137 ? 33.462 14.666 -13.035 1.00 36.56 137 SER A CA 1
ATOM 1100 C C . SER A 1 137 ? 32.028 15.019 -12.644 1.00 36.56 137 SER A C 1
ATOM 1102 O O . SER A 1 137 ? 31.745 16.016 -11.985 1.00 36.56 137 SER A O 1
ATOM 1104 N N . TYR A 1 138 ? 31.086 14.200 -13.093 1.00 45.62 138 TYR A N 1
ATOM 1105 C CA . TYR A 1 138 ? 29.751 14.118 -12.537 1.00 45.62 138 TYR A CA 1
ATOM 1106 C C . TYR A 1 138 ? 29.871 13.375 -11.203 1.00 45.62 138 TYR A C 1
ATOM 1108 O O . TYR A 1 138 ? 29.407 12.247 -11.054 1.00 45.62 138 TYR A O 1
ATOM 1116 N N . GLY A 1 139 ? 30.602 13.971 -10.257 1.00 37.19 139 GLY A N 1
ATOM 1117 C CA . GLY A 1 139 ? 30.970 13.340 -8.999 1.00 37.19 139 GLY A CA 1
ATOM 1118 C C . GLY A 1 139 ? 2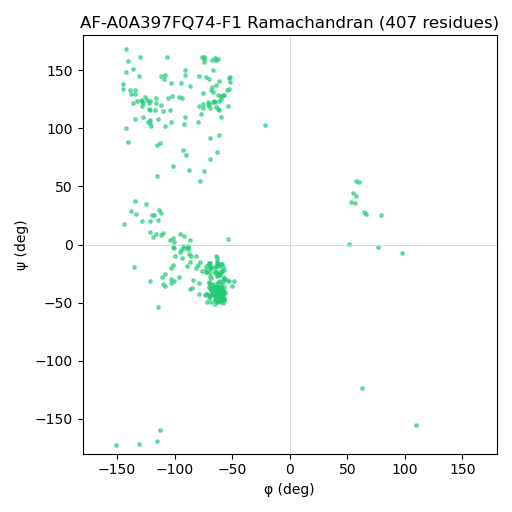9.728 12.958 -8.217 1.00 37.19 139 GLY A C 1
ATOM 1119 O O . GLY A 1 139 ? 29.032 13.846 -7.753 1.00 37.19 139 GLY A O 1
ATOM 1120 N N . SER A 1 140 ? 29.433 11.664 -8.094 1.00 41.69 140 SER A N 1
ATOM 1121 C CA . SER A 1 140 ? 28.439 11.063 -7.180 1.00 41.69 140 SER A CA 1
ATOM 1122 C C . SER A 1 140 ? 27.000 11.643 -7.187 1.00 41.69 140 SER A C 1
ATOM 1124 O O . SER A 1 140 ? 26.144 11.147 -6.466 1.00 41.69 140 SER A O 1
ATOM 1126 N N . HIS A 1 141 ? 26.720 12.648 -8.022 1.00 45.78 141 HIS A N 1
ATOM 1127 C CA . HIS A 1 141 ? 25.505 13.471 -8.122 1.00 45.78 141 HIS A CA 1
ATOM 1128 C C . HIS A 1 141 ? 25.205 13.835 -9.592 1.00 45.78 141 HIS A C 1
ATOM 1130 O O . HIS A 1 141 ? 24.496 14.799 -9.877 1.00 45.78 141 HIS A O 1
ATOM 1136 N N . GLY A 1 142 ? 25.800 13.099 -10.538 1.00 54.09 142 GLY A N 1
ATOM 1137 C CA . GLY A 1 142 ? 25.623 13.294 -11.974 1.00 54.09 142 GLY A CA 1
ATOM 1138 C C . GLY A 1 142 ? 24.166 13.301 -12.403 1.00 54.09 142 GLY A C 1
ATOM 1139 O O . GLY A 1 142 ? 23.383 12.542 -11.845 1.00 54.09 142 GLY A O 1
ATOM 1140 N N . TYR A 1 143 ? 23.845 14.151 -13.386 1.00 60.75 143 TYR A N 1
ATOM 1141 C CA . TYR A 1 143 ? 22.539 14.307 -14.038 1.00 60.75 143 TYR A CA 1
ATOM 1142 C C . TYR A 1 143 ? 21.646 13.070 -13.884 1.00 60.75 143 TYR A C 1
ATOM 1144 O O . TYR A 1 143 ? 21.851 12.058 -14.553 1.00 60.75 143 TYR A O 1
ATOM 1152 N N . GLN A 1 144 ? 20.674 13.162 -12.975 1.00 74.50 144 GLN A N 1
ATOM 1153 C CA . GLN A 1 144 ? 19.650 12.143 -12.818 1.00 74.50 144 GLN A CA 1
ATOM 1154 C C . GLN A 1 144 ? 18.416 12.566 -13.589 1.00 74.50 144 GLN A C 1
ATOM 1156 O O . GLN A 1 144 ? 17.892 13.667 -13.407 1.00 74.50 144 GLN A O 1
ATOM 1161 N N . PHE A 1 145 ? 17.936 11.680 -14.443 1.00 83.94 145 PHE A N 1
ATOM 1162 C CA . PHE A 1 145 ? 16.691 11.911 -15.150 1.00 83.94 145 PHE A CA 1
ATOM 1163 C C . PHE A 1 145 ? 15.501 11.616 -14.222 1.00 83.94 145 PHE A C 1
ATOM 1165 O O . PHE A 1 145 ? 15.564 10.699 -13.394 1.00 83.94 145 PHE A O 1
ATOM 1172 N N . PRO A 1 146 ? 14.393 12.367 -14.338 1.00 88.69 146 PRO A N 1
ATOM 1173 C CA . PRO A 1 146 ? 13.233 12.137 -13.497 1.00 88.69 146 PRO A CA 1
ATOM 1174 C C . PRO A 1 146 ? 12.478 10.895 -13.976 1.00 88.69 146 PRO A C 1
ATOM 1176 O O . PRO A 1 146 ? 12.136 10.776 -15.159 1.00 88.69 146 PRO A O 1
ATOM 1179 N N . LEU A 1 147 ? 12.159 9.987 -13.050 1.00 89.69 147 LEU A N 1
ATOM 1180 C CA . LEU A 1 147 ? 11.425 8.751 -13.353 1.00 89.69 147 LEU A CA 1
ATOM 1181 C C . LEU A 1 147 ? 10.025 9.014 -13.956 1.00 89.69 147 LEU A C 1
ATOM 1183 O O . LEU A 1 147 ? 9.494 8.189 -14.700 1.00 89.69 147 LEU A O 1
ATOM 1187 N N . SER A 1 148 ? 9.446 10.197 -13.714 1.00 90.69 148 SER A N 1
ATOM 1188 C CA . SER A 1 148 ? 8.188 10.658 -14.329 1.00 90.69 148 SER A CA 1
ATOM 1189 C C . SER A 1 148 ? 8.206 10.677 -15.857 1.00 90.69 148 SER A C 1
ATOM 1191 O O . SER A 1 148 ? 7.145 10.544 -16.471 1.00 90.69 148 SER A O 1
ATOM 1193 N N . SER A 1 149 ? 9.387 10.734 -16.477 1.00 90.81 149 SER A N 1
ATOM 1194 C CA . SER A 1 149 ? 9.557 10.701 -17.935 1.00 90.81 149 SER A CA 1
ATOM 1195 C C . SER A 1 149 ? 8.983 9.439 -18.590 1.00 90.81 149 SER A C 1
ATOM 1197 O O . SER A 1 149 ? 8.648 9.469 -19.777 1.00 90.81 149 SER A O 1
ATOM 1199 N N . PHE A 1 150 ? 8.832 8.343 -17.832 1.00 91.88 150 PHE A N 1
ATOM 1200 C CA . PHE A 1 150 ? 8.336 7.064 -18.354 1.00 91.88 150 PHE A CA 1
ATOM 1201 C C . PHE A 1 150 ? 6.860 6.793 -18.073 1.00 91.88 150 PHE A C 1
ATOM 1203 O O . PHE A 1 150 ? 6.304 5.865 -18.652 1.00 91.88 150 PHE A O 1
ATOM 1210 N N . SER A 1 151 ? 6.214 7.606 -17.234 1.00 91.31 151 SER A N 1
ATOM 1211 C CA . SER A 1 151 ? 4.834 7.398 -16.759 1.00 91.31 151 SER A CA 1
ATOM 1212 C C . SER A 1 151 ? 3.809 7.188 -17.882 1.00 91.31 151 SER A C 1
ATOM 1214 O O . SER A 1 151 ? 2.844 6.446 -17.722 1.00 91.31 151 SER A O 1
ATOM 1216 N N . LYS A 1 152 ? 4.043 7.806 -19.046 1.00 93.56 152 LYS A N 1
ATOM 1217 C CA . LYS A 1 152 ? 3.170 7.725 -20.223 1.00 93.56 152 LYS A CA 1
ATOM 1218 C C . LYS A 1 152 ? 3.207 6.372 -20.954 1.00 93.56 152 LYS A C 1
ATOM 1220 O O . LYS A 1 152 ? 2.255 6.059 -21.663 1.00 93.56 152 LYS A O 1
ATOM 1225 N N . PHE A 1 153 ? 4.274 5.578 -20.828 1.00 95.00 153 PHE A N 1
ATOM 1226 C CA . PHE A 1 153 ? 4.494 4.384 -21.660 1.00 95.00 153 PHE A CA 1
ATOM 1227 C C . PHE A 1 153 ? 3.837 3.115 -21.086 1.00 95.00 153 PHE A C 1
ATOM 1229 O O . PHE A 1 153 ? 4.507 2.149 -20.729 1.00 95.00 153 PHE A O 1
ATOM 1236 N N . ASN A 1 154 ? 2.507 3.097 -21.004 1.00 92.00 154 ASN A N 1
ATOM 1237 C CA . ASN A 1 154 ? 1.735 2.040 -20.329 1.00 92.00 154 ASN A CA 1
ATOM 1238 C C . ASN A 1 154 ? 1.857 0.618 -20.934 1.00 92.00 154 ASN A C 1
ATOM 1240 O O . ASN A 1 154 ? 1.425 -0.355 -20.309 1.00 92.00 154 ASN A O 1
ATOM 1244 N N . LYS A 1 155 ? 2.442 0.474 -22.130 1.00 95.50 155 LYS A N 1
ATOM 1245 C CA . LYS A 1 155 ? 2.726 -0.821 -22.772 1.00 95.50 155 LYS A CA 1
ATOM 1246 C C . LYS A 1 155 ? 4.112 -1.386 -22.459 1.00 95.50 155 LYS A C 1
ATOM 1248 O O . LYS A 1 155 ? 4.392 -2.504 -22.887 1.00 95.50 155 LYS A O 1
ATOM 1253 N N . LEU A 1 156 ? 4.955 -0.669 -21.711 1.00 96.44 156 LEU A N 1
ATOM 1254 C CA . LEU A 1 156 ? 6.290 -1.157 -21.371 1.00 96.44 156 LEU A CA 1
ATOM 1255 C C . LEU A 1 156 ? 6.224 -2.471 -20.593 1.00 96.44 156 LEU A C 1
ATOM 1257 O O . LEU A 1 156 ? 5.625 -2.562 -19.523 1.00 96.44 156 LEU A O 1
ATOM 1261 N N . GLU A 1 157 ? 6.929 -3.465 -21.120 1.00 96.50 157 GLU A N 1
ATOM 1262 C CA . GLU A 1 157 ? 7.205 -4.731 -20.453 1.00 96.50 157 GLU A CA 1
ATOM 1263 C C . GLU A 1 157 ? 8.638 -4.786 -19.921 1.00 96.50 157 GLU A C 1
ATOM 1265 O O . GLU A 1 157 ? 8.908 -5.458 -18.922 1.00 96.50 157 GLU A O 1
ATOM 1270 N N . VAL A 1 158 ? 9.560 -4.081 -20.580 1.00 97.06 158 VAL A N 1
ATOM 1271 C CA . VAL A 1 158 ? 10.969 -4.007 -20.199 1.00 97.06 158 VAL A CA 1
ATOM 1272 C C . VAL A 1 158 ? 11.391 -2.548 -20.120 1.00 97.06 158 VAL A C 1
ATOM 1274 O O . VAL A 1 158 ? 11.356 -1.842 -21.126 1.00 97.06 158 VAL A O 1
ATOM 1277 N N . LEU A 1 159 ? 11.818 -2.124 -18.932 1.00 96.38 159 LEU A N 1
ATOM 1278 C CA . LEU A 1 159 ? 12.405 -0.810 -18.693 1.00 96.38 159 LEU A CA 1
ATOM 1279 C C . LEU A 1 159 ? 13.748 -0.995 -17.992 1.00 96.38 159 LEU A C 1
ATOM 1281 O O . LEU A 1 159 ? 13.806 -1.402 -16.835 1.00 96.38 159 LEU A O 1
ATOM 1285 N N . MET A 1 160 ? 14.834 -0.724 -18.696 1.00 95.25 160 MET A N 1
ATOM 1286 C CA . MET A 1 160 ? 16.184 -0.898 -18.182 1.00 95.25 160 MET A CA 1
ATOM 1287 C C . MET A 1 160 ? 16.892 0.448 -18.237 1.00 95.25 160 MET A C 1
ATOM 1289 O O . MET A 1 160 ? 17.218 0.947 -19.315 1.00 95.25 160 MET A O 1
ATOM 1293 N N . ILE A 1 161 ? 17.085 1.044 -17.065 1.00 91.50 161 ILE A N 1
ATOM 1294 C CA . ILE A 1 161 ? 17.565 2.415 -16.918 1.00 91.50 161 ILE A CA 1
ATOM 1295 C C . ILE A 1 161 ? 18.553 2.521 -15.747 1.00 91.50 161 ILE A C 1
ATOM 1297 O O . ILE A 1 161 ? 18.582 1.670 -14.858 1.00 91.50 161 ILE A O 1
ATOM 1301 N N . ASP A 1 162 ? 19.404 3.542 -15.757 1.00 86.94 162 ASP A N 1
ATOM 1302 C CA . ASP A 1 162 ? 20.404 3.810 -14.720 1.00 86.94 162 ASP A CA 1
ATOM 1303 C C . ASP A 1 162 ? 20.435 5.299 -14.362 1.00 86.94 162 ASP A C 1
ATOM 1305 O O . ASP A 1 162 ? 20.157 6.142 -15.208 1.00 86.94 162 ASP A O 1
ATOM 1309 N N . ARG A 1 163 ? 20.806 5.637 -13.122 1.00 79.12 163 ARG A N 1
ATOM 1310 C CA . ARG A 1 163 ? 20.981 7.037 -12.680 1.00 79.12 163 ARG A CA 1
ATOM 1311 C C . ARG A 1 163 ? 19.704 7.882 -12.799 1.00 79.12 163 ARG A C 1
ATOM 1313 O O . ARG A 1 163 ? 19.701 8.967 -13.370 1.00 79.12 163 ARG A O 1
ATOM 1320 N N . PHE A 1 164 ? 18.612 7.402 -12.214 1.00 83.69 164 PHE A N 1
ATOM 1321 C CA . PHE A 1 164 ? 17.348 8.139 -12.129 1.00 83.69 164 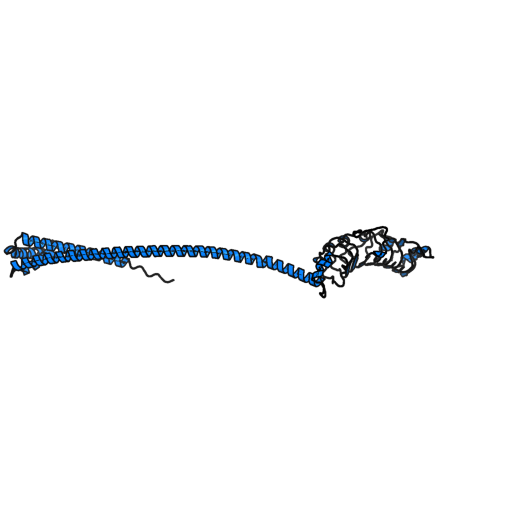PHE A CA 1
ATOM 1322 C C . PHE A 1 164 ? 17.088 8.664 -10.720 1.00 83.69 164 PHE A C 1
ATOM 1324 O O . PHE A 1 164 ? 17.678 8.198 -9.743 1.00 83.69 164 PHE A O 1
ATOM 1331 N N . SER A 1 165 ? 16.191 9.642 -10.621 1.00 86.12 165 SER A N 1
ATOM 1332 C CA . SER A 1 165 ? 15.727 10.187 -9.349 1.00 86.12 165 SER A CA 1
ATOM 1333 C C . SER A 1 165 ? 14.208 10.254 -9.268 1.00 86.12 165 SER A C 1
ATOM 1335 O O . SER A 1 165 ? 13.491 10.213 -10.277 1.00 86.12 165 SER A O 1
ATOM 1337 N N . GLY A 1 166 ? 13.719 10.365 -8.036 1.00 86.38 166 GLY A N 1
ATOM 1338 C CA . GLY A 1 166 ? 12.307 10.551 -7.730 1.00 86.38 166 GLY A CA 1
ATOM 1339 C C . GLY A 1 166 ? 11.676 9.322 -7.089 1.00 86.38 166 GLY A C 1
ATOM 1340 O O . GLY A 1 166 ? 12.351 8.521 -6.449 1.00 86.38 166 GLY A O 1
ATOM 1341 N N . SER A 1 167 ? 10.360 9.206 -7.239 1.00 90.56 167 SER A N 1
ATOM 1342 C CA . SER A 1 167 ? 9.554 8.175 -6.581 1.00 90.56 167 SER A CA 1
ATOM 1343 C C . SER A 1 167 ? 8.996 7.160 -7.565 1.00 90.56 167 SER A C 1
ATOM 1345 O O . SER A 1 167 ? 8.586 7.522 -8.676 1.00 90.56 167 SER A O 1
ATOM 1347 N N . LEU A 1 168 ? 8.917 5.904 -7.114 1.00 92.12 168 LEU A N 1
ATOM 1348 C CA . LEU A 1 168 ? 8.284 4.789 -7.823 1.00 92.12 168 LEU A CA 1
ATOM 1349 C C . LEU A 1 168 ? 6.793 5.033 -8.100 1.00 92.12 168 LEU A C 1
ATOM 1351 O O . LEU A 1 168 ? 6.240 4.423 -9.011 1.00 92.12 168 LEU A O 1
ATOM 1355 N N . ILE A 1 169 ? 6.152 5.992 -7.423 1.00 89.88 169 ILE A N 1
ATOM 1356 C CA . ILE A 1 169 ? 4.777 6.406 -7.737 1.00 89.88 169 ILE A CA 1
ATOM 1357 C C . ILE A 1 169 ? 4.594 6.806 -9.206 1.00 89.88 169 ILE A C 1
ATOM 1359 O O . ILE A 1 169 ? 3.527 6.607 -9.784 1.00 89.88 169 ILE A O 1
ATOM 1363 N N . ASN A 1 170 ? 5.647 7.331 -9.832 1.00 90.31 170 ASN A N 1
ATOM 1364 C CA . ASN A 1 170 ? 5.625 7.779 -11.218 1.00 90.31 170 ASN A CA 1
ATOM 1365 C C . ASN A 1 170 ? 5.510 6.637 -12.235 1.00 90.31 170 ASN A C 1
ATOM 1367 O O . ASN A 1 170 ? 5.186 6.891 -13.392 1.00 90.31 170 ASN A O 1
ATOM 1371 N N . ILE A 1 171 ? 5.769 5.393 -11.825 1.00 90.62 171 ILE A N 1
ATOM 1372 C CA . ILE A 1 171 ? 5.674 4.213 -12.694 1.00 90.62 171 ILE A CA 1
ATOM 1373 C C . ILE A 1 171 ? 4.501 3.301 -12.335 1.00 90.62 171 ILE A C 1
ATOM 1375 O O . ILE A 1 171 ? 4.388 2.215 -12.897 1.00 90.62 171 ILE A O 1
ATOM 1379 N N . ARG A 1 172 ? 3.596 3.740 -11.451 1.00 89.62 172 ARG A N 1
ATOM 1380 C CA . ARG A 1 172 ? 2.433 2.946 -11.017 1.00 89.62 172 ARG A CA 1
ATOM 1381 C C . ARG A 1 172 ? 1.527 2.500 -12.175 1.00 89.62 172 ARG A C 1
ATOM 1383 O O . ARG A 1 172 ? 0.904 1.448 -12.100 1.00 89.62 172 ARG A O 1
ATOM 1390 N N . GLU A 1 173 ? 1.486 3.284 -13.255 1.00 90.06 173 GLU A N 1
ATOM 1391 C CA . GLU A 1 173 ? 0.679 3.003 -14.451 1.00 90.06 173 GLU A CA 1
ATOM 1392 C C . GLU A 1 173 ? 1.352 1.992 -15.401 1.00 90.06 173 GLU A C 1
ATOM 1394 O O . GLU A 1 173 ? 0.711 1.488 -16.326 1.00 90.06 173 GLU A O 1
ATOM 1399 N N . LEU A 1 174 ? 2.630 1.647 -15.177 1.00 92.69 174 LEU A N 1
ATOM 1400 C CA . LEU A 1 174 ? 3.377 0.648 -15.954 1.00 92.69 174 LEU A CA 1
ATOM 1401 C C . LEU A 1 174 ? 2.987 -0.779 -15.534 1.00 92.69 174 LEU A C 1
ATOM 1403 O O . LEU A 1 174 ? 3.818 -1.608 -15.172 1.00 92.69 174 LEU A O 1
ATOM 1407 N N . THR A 1 175 ? 1.692 -1.076 -15.576 1.00 91.75 175 THR A N 1
ATOM 1408 C CA . THR A 1 175 ? 1.091 -2.330 -15.091 1.00 91.75 175 THR A CA 1
ATOM 1409 C C . THR A 1 175 ? 1.533 -3.574 -15.865 1.00 91.75 175 THR A C 1
ATOM 1411 O O . THR A 1 175 ? 1.429 -4.682 -15.344 1.00 91.75 175 THR A O 1
ATOM 1414 N N . ASN A 1 176 ? 2.063 -3.402 -17.081 1.00 93.19 176 ASN A N 1
ATOM 1415 C CA . ASN A 1 176 ? 2.587 -4.483 -17.919 1.00 93.19 176 ASN A CA 1
ATOM 1416 C C . ASN A 1 176 ? 4.068 -4.797 -17.663 1.00 93.19 176 ASN A C 1
ATOM 1418 O O . ASN A 1 176 ? 4.609 -5.709 -18.289 1.00 93.19 176 ASN A O 1
ATOM 1422 N N . LEU A 1 177 ? 4.738 -4.071 -16.761 1.00 94.50 177 LEU A N 1
ATOM 1423 C CA . LEU A 1 177 ? 6.177 -4.197 -16.567 1.00 94.50 177 LEU A CA 1
ATOM 1424 C C . LEU A 1 177 ? 6.537 -5.584 -16.011 1.00 94.50 177 LEU A C 1
ATOM 1426 O O . LEU A 1 177 ? 6.052 -6.012 -14.961 1.00 94.50 177 LEU A O 1
ATOM 1430 N N . LYS A 1 178 ? 7.403 -6.293 -16.736 1.00 93.75 178 LYS A N 1
ATOM 1431 C CA . LYS A 1 178 ? 7.879 -7.650 -16.423 1.00 93.75 178 LYS A CA 1
ATOM 1432 C C . LYS A 1 178 ? 9.347 -7.664 -16.029 1.00 93.75 178 LYS A C 1
ATOM 1434 O O . LYS A 1 178 ? 9.762 -8.578 -15.322 1.00 93.75 178 LYS A O 1
ATOM 1439 N N . ARG A 1 179 ? 10.138 -6.710 -16.521 1.00 94.88 179 ARG A N 1
ATOM 1440 C CA . ARG A 1 179 ? 11.552 -6.541 -16.186 1.00 94.88 179 ARG A CA 1
ATOM 1441 C C . ARG A 1 179 ? 11.850 -5.065 -15.989 1.00 94.88 179 ARG A C 1
ATOM 1443 O O . ARG A 1 179 ? 11.518 -4.249 -16.846 1.00 94.88 179 ARG A O 1
ATOM 1450 N N . PHE A 1 180 ? 12.479 -4.748 -14.869 1.00 95.25 180 PHE A N 1
ATOM 1451 C CA . PHE A 1 180 ? 12.766 -3.383 -14.477 1.00 95.25 180 PHE A CA 1
ATOM 1452 C C . PHE A 1 180 ? 14.166 -3.289 -13.894 1.00 95.25 180 PHE A C 1
ATOM 1454 O O . PHE A 1 180 ? 14.540 -4.090 -13.043 1.00 95.25 180 PHE A O 1
ATOM 1461 N N . SER A 1 181 ? 14.945 -2.312 -14.330 1.00 93.62 181 SER A N 1
ATOM 1462 C CA . SER A 1 181 ? 16.241 -2.017 -13.738 1.00 93.62 181 SER A CA 1
ATOM 1463 C C . SER A 1 181 ? 16.378 -0.524 -13.529 1.00 93.62 181 SER A C 1
ATOM 1465 O O . SER A 1 181 ? 16.065 0.240 -14.435 1.00 93.62 181 SER A O 1
ATOM 1467 N N . ILE A 1 182 ? 16.833 -0.144 -12.338 1.00 91.06 182 ILE A N 1
ATOM 1468 C CA . ILE A 1 182 ? 17.097 1.235 -11.903 1.00 91.06 182 ILE A CA 1
ATOM 1469 C C . ILE A 1 182 ? 18.443 1.307 -11.190 1.00 91.06 182 ILE A C 1
ATOM 1471 O O . ILE A 1 182 ? 18.587 2.017 -10.199 1.00 91.06 182 ILE A O 1
ATOM 1475 N N . ARG A 1 183 ? 19.446 0.556 -11.657 1.00 87.44 183 ARG A N 1
ATOM 1476 C CA . ARG A 1 183 ? 20.748 0.490 -10.977 1.00 87.44 183 ARG A CA 1
ATOM 1477 C C . ARG A 1 183 ? 21.312 1.885 -10.714 1.00 87.44 183 ARG A C 1
ATOM 1479 O O . ARG A 1 183 ? 21.164 2.788 -11.543 1.00 87.44 183 ARG A O 1
ATOM 1486 N N . ASN A 1 184 ? 21.991 2.042 -9.582 1.00 84.25 184 ASN A N 1
ATOM 1487 C CA . ASN A 1 184 ? 22.678 3.279 -9.204 1.00 84.25 184 ASN A CA 1
ATOM 1488 C C . ASN A 1 184 ? 21.758 4.520 -9.254 1.00 84.25 184 ASN A C 1
ATOM 1490 O O . ASN A 1 184 ? 22.178 5.596 -9.685 1.00 84.25 184 ASN A O 1
ATOM 1494 N N . SER A 1 185 ? 20.484 4.361 -8.878 1.00 86.00 185 SER A N 1
ATOM 1495 C CA . SER A 1 185 ? 19.474 5.430 -8.907 1.00 86.00 185 SER A CA 1
ATOM 1496 C C . SER A 1 185 ? 19.091 5.882 -7.498 1.00 86.00 185 SER A C 1
ATOM 1498 O O . SER A 1 185 ? 18.946 5.068 -6.584 1.00 86.00 185 SER A O 1
ATOM 1500 N N . ASN A 1 186 ? 18.872 7.186 -7.326 1.00 85.25 186 ASN A N 1
ATOM 1501 C CA . ASN A 1 186 ? 18.417 7.778 -6.069 1.00 85.25 186 ASN A CA 1
ATOM 1502 C C . ASN A 1 186 ? 16.883 7.815 -6.029 1.00 85.25 186 ASN A C 1
ATOM 1504 O O . ASN A 1 186 ? 16.252 8.846 -6.274 1.00 85.25 186 ASN A O 1
ATOM 1508 N N . ILE A 1 187 ? 16.290 6.654 -5.765 1.00 86.94 187 ILE A N 1
ATOM 1509 C CA . ILE A 1 187 ? 14.840 6.457 -5.747 1.00 86.94 187 ILE A CA 1
ATOM 1510 C C . ILE A 1 187 ? 14.336 6.404 -4.304 1.00 86.94 187 ILE A C 1
ATOM 1512 O O . ILE A 1 187 ? 14.978 5.807 -3.439 1.00 86.94 187 ILE A O 1
ATOM 1516 N N . THR A 1 188 ? 13.196 7.037 -4.020 1.00 78.69 188 THR A N 1
ATOM 1517 C CA . THR A 1 188 ? 12.506 6.871 -2.733 1.00 78.69 188 THR A CA 1
ATOM 1518 C C . THR A 1 188 ? 11.966 5.445 -2.625 1.00 78.69 188 THR A C 1
ATOM 1520 O O . THR A 1 188 ? 11.461 4.895 -3.603 1.00 78.69 188 THR A O 1
ATOM 1523 N N . GLY A 1 189 ? 12.137 4.808 -1.465 1.00 73.81 189 GLY A N 1
ATOM 1524 C CA . GLY A 1 189 ? 11.675 3.441 -1.223 1.00 73.81 189 GLY A CA 1
ATOM 1525 C C . GLY A 1 189 ? 10.148 3.375 -1.177 1.00 73.81 189 GLY A C 1
ATOM 1526 O O . GLY A 1 189 ? 9.566 3.268 -0.118 1.00 73.81 189 GLY A O 1
ATOM 1527 N N . ASP A 1 190 ? 9.469 3.478 -2.308 1.00 86.94 190 ASP A N 1
ATOM 1528 C CA . ASP A 1 190 ? 8.003 3.442 -2.352 1.00 86.94 190 ASP A CA 1
ATOM 1529 C C . ASP A 1 190 ? 7.572 2.191 -3.126 1.00 86.94 190 ASP A C 1
ATOM 1531 O O . ASP A 1 190 ? 6.977 2.250 -4.209 1.00 86.94 190 ASP A O 1
ATOM 1535 N N . LEU A 1 191 ? 8.000 1.029 -2.622 1.00 90.69 191 LEU A N 1
ATOM 1536 C CA . LEU A 1 191 ? 7.868 -0.261 -3.306 1.00 90.69 191 LEU A CA 1
ATOM 1537 C C . LEU A 1 191 ? 6.407 -0.665 -3.551 1.00 90.69 191 LEU A C 1
ATOM 1539 O O . LEU A 1 191 ? 6.147 -1.514 -4.406 1.00 90.69 191 LEU A O 1
ATOM 1543 N N . GLU A 1 192 ? 5.443 -0.040 -2.868 1.00 88.62 192 GLU A N 1
ATOM 1544 C CA . GLU A 1 192 ? 4.008 -0.261 -3.061 1.00 88.62 192 GLU A CA 1
ATOM 1545 C C . GLU A 1 192 ? 3.528 0.138 -4.458 1.00 88.62 192 GLU A C 1
ATOM 1547 O O . GLU A 1 192 ? 2.529 -0.400 -4.935 1.00 88.62 192 GLU A O 1
ATOM 1552 N N . TYR A 1 193 ? 4.251 1.035 -5.134 1.00 91.00 193 TYR A N 1
ATOM 1553 C CA . TYR A 1 193 ? 3.929 1.469 -6.492 1.00 91.00 193 TYR A CA 1
ATOM 1554 C C . TYR A 1 193 ? 4.565 0.596 -7.574 1.00 91.00 193 TYR A C 1
ATOM 1556 O O . TYR A 1 193 ? 4.294 0.802 -8.759 1.00 91.00 193 TYR A O 1
ATOM 1564 N N . LEU A 1 194 ? 5.388 -0.392 -7.202 1.00 90.75 194 LEU A N 1
ATOM 1565 C CA . LEU A 1 194 ? 5.876 -1.369 -8.168 1.00 90.75 194 LEU A CA 1
ATOM 1566 C C . LEU A 1 194 ? 4.721 -2.254 -8.649 1.00 90.75 194 LEU A C 1
ATOM 1568 O O . LEU A 1 194 ? 3.995 -2.821 -7.825 1.00 90.75 194 LEU A O 1
ATOM 1572 N N . PRO A 1 195 ? 4.595 -2.468 -9.967 1.00 85.81 195 PRO A N 1
ATOM 1573 C CA . PRO A 1 195 ? 3.508 -3.255 -10.527 1.00 85.81 195 PRO A CA 1
ATOM 1574 C C . PRO A 1 195 ? 3.550 -4.697 -10.011 1.00 85.81 195 PRO A C 1
ATOM 1576 O O . PRO A 1 195 ? 4.617 -5.303 -9.880 1.00 85.81 195 PRO A O 1
ATOM 1579 N N . GLN A 1 196 ? 2.376 -5.267 -9.723 1.00 83.00 196 GLN A N 1
ATOM 1580 C CA . GLN A 1 196 ? 2.254 -6.616 -9.145 1.00 83.00 196 GLN A CA 1
ATOM 1581 C C . GLN A 1 196 ? 2.812 -7.716 -10.059 1.00 83.00 196 GLN A C 1
ATOM 1583 O O . GLN A 1 196 ? 3.242 -8.760 -9.576 1.00 83.00 196 GLN A O 1
ATOM 1588 N N . SER A 1 197 ? 2.851 -7.470 -11.371 1.00 81.00 197 SER A N 1
ATOM 1589 C CA . SER A 1 197 ? 3.470 -8.350 -12.367 1.00 81.00 197 SER A CA 1
ATOM 1590 C C . SER A 1 197 ? 4.987 -8.491 -12.204 1.00 81.00 197 SER A C 1
ATOM 1592 O O . SER A 1 197 ? 5.559 -9.486 -12.657 1.00 81.00 197 SER A O 1
ATOM 1594 N N . LEU A 1 198 ? 5.654 -7.509 -11.588 1.00 87.75 198 LEU A N 1
ATOM 1595 C CA . LEU A 1 198 ? 7.101 -7.496 -11.435 1.00 87.75 198 LEU A CA 1
ATOM 1596 C C . LEU A 1 198 ? 7.518 -8.418 -10.284 1.00 87.75 198 LEU A C 1
ATOM 1598 O O . LEU A 1 198 ? 7.147 -8.205 -9.124 1.00 87.75 198 LEU A O 1
ATOM 1602 N N . LYS A 1 199 ? 8.315 -9.432 -10.631 1.00 84.12 199 LYS A N 1
ATOM 1603 C CA . LYS A 1 199 ? 9.000 -10.329 -9.694 1.00 84.12 199 LYS A CA 1
ATOM 1604 C C . LYS A 1 199 ? 10.383 -9.782 -9.353 1.00 84.12 199 LYS A C 1
ATOM 1606 O O . LYS A 1 199 ? 11.023 -9.182 -10.218 1.00 84.12 199 LYS A O 1
ATOM 1611 N N . LEU A 1 200 ? 10.876 -10.070 -8.147 1.00 84.94 200 LEU A N 1
ATOM 1612 C CA . LEU A 1 200 ? 12.193 -9.605 -7.699 1.00 84.94 200 LEU A CA 1
ATOM 1613 C C . LEU A 1 200 ? 13.337 -10.064 -8.615 1.00 84.94 200 LEU A C 1
ATOM 1615 O O . LEU A 1 200 ? 14.211 -9.270 -8.927 1.00 84.94 200 LEU A O 1
ATOM 1619 N N . GLU A 1 201 ? 13.305 -11.301 -9.122 1.00 85.56 201 GLU A N 1
ATOM 1620 C CA . GLU A 1 201 ? 14.332 -11.839 -10.042 1.00 85.56 201 GLU A CA 1
ATOM 1621 C C . GLU A 1 201 ? 14.500 -11.003 -11.331 1.00 85.56 201 GLU A C 1
ATOM 1623 O O . GLU A 1 201 ? 15.499 -11.111 -12.040 1.00 85.56 201 GLU A O 1
ATOM 1628 N N . ARG A 1 202 ? 13.488 -10.191 -11.664 1.00 89.44 202 ARG A N 1
ATOM 1629 C CA . ARG A 1 202 ? 13.451 -9.314 -12.840 1.00 89.44 202 ARG A CA 1
ATOM 1630 C C . ARG A 1 202 ? 13.495 -7.841 -12.454 1.00 89.44 202 ARG A C 1
ATOM 1632 O O . ARG A 1 202 ? 13.294 -7.000 -13.329 1.00 89.44 202 ARG A O 1
ATOM 1639 N N . PHE A 1 203 ? 13.720 -7.544 -11.176 1.00 93.31 203 PHE A N 1
ATOM 1640 C CA . PHE A 1 203 ? 13.838 -6.205 -10.638 1.00 93.31 203 PHE A CA 1
ATOM 1641 C C . PHE A 1 203 ? 15.252 -5.969 -10.124 1.00 93.31 203 PHE A C 1
ATOM 1643 O O . PHE A 1 203 ? 15.664 -6.493 -9.094 1.00 93.31 203 PHE A O 1
ATOM 1650 N N . ASP A 1 204 ? 15.993 -5.154 -10.855 1.00 92.31 204 ASP A N 1
ATOM 1651 C CA . ASP A 1 204 ? 17.386 -4.880 -10.571 1.00 92.31 204 ASP A CA 1
ATOM 1652 C C . ASP A 1 204 ? 17.567 -3.465 -10.022 1.00 92.31 204 ASP A C 1
ATOM 1654 O O . ASP A 1 204 ? 17.545 -2.471 -10.756 1.00 92.31 204 ASP A O 1
ATOM 1658 N N . TYR A 1 205 ? 17.729 -3.406 -8.707 1.00 91.38 205 TYR A N 1
ATOM 1659 C CA . TYR A 1 205 ? 17.828 -2.192 -7.902 1.00 91.38 205 TYR A CA 1
ATOM 1660 C C . TYR A 1 205 ? 19.216 -2.037 -7.265 1.00 91.38 205 TYR A C 1
ATOM 1662 O O . TYR A 1 205 ? 19.353 -1.342 -6.262 1.00 91.38 205 TYR A O 1
ATOM 1670 N N . SER A 1 206 ? 20.252 -2.693 -7.805 1.00 88.81 206 SER A N 1
ATOM 1671 C CA . SER A 1 206 ? 21.594 -2.630 -7.215 1.00 88.81 206 SER A CA 1
ATOM 1672 C C . SER A 1 206 ? 22.091 -1.183 -7.133 1.00 88.81 206 SER A C 1
ATOM 1674 O O . SER A 1 206 ? 22.087 -0.480 -8.151 1.00 88.81 206 SER A O 1
ATOM 1676 N N . GLY A 1 207 ? 22.547 -0.746 -5.960 1.00 86.44 207 GLY A N 1
ATOM 1677 C CA . GLY A 1 207 ? 22.988 0.635 -5.764 1.00 86.44 207 GLY A CA 1
ATOM 1678 C C . GLY A 1 207 ? 21.828 1.615 -5.559 1.00 86.44 207 GLY A C 1
ATOM 1679 O O . GLY A 1 207 ? 21.977 2.800 -5.856 1.00 86.44 207 GLY A O 1
ATOM 1680 N N . CYS A 1 208 ? 20.679 1.135 -5.068 1.00 89.75 208 CYS A N 1
ATOM 1681 C CA . CYS A 1 208 ? 19.543 1.950 -4.623 1.00 89.75 208 CYS A CA 1
ATOM 1682 C C . CYS A 1 208 ? 19.366 1.825 -3.098 1.00 89.75 208 CYS A C 1
ATOM 1684 O O . CYS A 1 208 ? 18.562 1.003 -2.647 1.00 89.75 208 CYS A O 1
ATOM 1686 N N . PRO A 1 209 ? 20.048 2.655 -2.282 1.00 88.75 209 PRO A N 1
ATOM 1687 C CA . PRO A 1 209 ? 20.147 2.444 -0.834 1.00 88.75 209 PRO A CA 1
ATOM 1688 C C . PRO A 1 209 ? 18.799 2.367 -0.110 1.00 88.75 209 PRO A C 1
ATOM 1690 O O . PRO A 1 209 ? 18.612 1.516 0.748 1.00 88.75 209 PRO A O 1
ATOM 1693 N N . LYS A 1 210 ? 17.827 3.208 -0.488 1.00 90.75 210 LYS A N 1
ATOM 1694 C CA . LYS A 1 210 ? 16.495 3.224 0.144 1.00 90.75 210 LYS A CA 1
ATOM 1695 C C . LYS A 1 210 ? 15.674 1.968 -0.157 1.00 90.75 210 LYS A C 1
ATOM 1697 O O . LYS A 1 210 ? 14.906 1.518 0.684 1.00 90.75 210 LYS A O 1
ATOM 1702 N N . ILE A 1 211 ? 15.820 1.404 -1.357 1.00 91.75 211 ILE A N 1
ATOM 1703 C CA . ILE A 1 211 ? 15.150 0.149 -1.723 1.00 91.75 211 ILE A CA 1
ATOM 1704 C C . ILE A 1 211 ? 15.825 -1.018 -1.004 1.00 91.75 211 ILE A C 1
ATOM 1706 O O . ILE A 1 211 ? 15.145 -1.888 -0.462 1.00 91.75 211 ILE A O 1
ATOM 1710 N N . GLU A 1 212 ? 17.159 -1.013 -0.964 1.00 91.62 212 GLU A N 1
ATOM 1711 C CA . GLU A 1 212 ? 17.941 -1.996 -0.216 1.00 91.62 212 GLU A CA 1
ATOM 1712 C C . GLU A 1 212 ? 17.567 -1.987 1.271 1.00 91.62 212 GLU A C 1
ATOM 1714 O O . GLU A 1 212 ? 17.305 -3.050 1.825 1.00 91.62 212 GLU A O 1
ATOM 1719 N N . GLU A 1 213 ? 17.444 -0.810 1.893 1.00 92.50 213 GLU A N 1
ATOM 1720 C CA . GLU A 1 213 ? 17.012 -0.639 3.284 1.00 92.50 213 GLU A CA 1
ATOM 1721 C C . GLU A 1 213 ? 15.634 -1.265 3.546 1.00 92.50 213 GLU A C 1
ATOM 1723 O O . GLU A 1 213 ? 15.471 -2.023 4.502 1.00 92.50 213 GLU A O 1
ATOM 1728 N N . GLN A 1 214 ? 14.652 -1.019 2.674 1.00 91.00 214 GLN A N 1
ATOM 1729 C CA . GLN A 1 214 ? 13.297 -1.558 2.834 1.00 91.00 214 GLN A CA 1
ATOM 1730 C C . GLN A 1 214 ? 13.186 -3.062 2.620 1.00 91.00 214 GLN A C 1
ATOM 1732 O O . GLN A 1 214 ? 12.353 -3.716 3.251 1.00 91.00 214 GLN A O 1
ATOM 1737 N N . LEU A 1 215 ? 14.001 -3.616 1.723 1.00 92.06 215 LEU A N 1
ATOM 1738 C CA . LEU A 1 215 ? 14.023 -5.051 1.454 1.00 92.06 215 LEU A CA 1
ATOM 1739 C C . LEU A 1 215 ? 14.950 -5.812 2.409 1.00 92.06 215 LEU A C 1
ATOM 1741 O O . LEU A 1 215 ? 14.834 -7.033 2.514 1.00 92.06 215 LEU A O 1
ATOM 1745 N N . ASN A 1 216 ? 15.832 -5.125 3.142 1.00 92.50 216 ASN A N 1
ATOM 1746 C CA . ASN A 1 216 ? 16.797 -5.745 4.049 1.00 92.50 216 ASN A CA 1
ATOM 1747 C C . ASN A 1 216 ? 16.160 -6.657 5.121 1.00 92.50 216 ASN A C 1
ATOM 1749 O O . ASN A 1 216 ? 16.673 -7.761 5.307 1.00 92.50 216 ASN A O 1
ATOM 1753 N N . PRO A 1 217 ? 15.028 -6.307 5.772 1.00 93.81 217 PRO A N 1
ATOM 1754 C CA . PRO A 1 217 ? 14.359 -7.198 6.728 1.00 93.81 217 PRO A CA 1
ATOM 1755 C C . PRO A 1 217 ? 13.875 -8.524 6.123 1.00 93.81 217 PRO A C 1
ATOM 1757 O O . PRO A 1 217 ? 13.615 -9.483 6.845 1.00 93.81 217 PRO A O 1
ATOM 1760 N N . PHE A 1 218 ? 13.746 -8.583 4.798 1.00 91.56 218 PHE A N 1
ATOM 1761 C CA . PHE A 1 218 ? 13.277 -9.747 4.050 1.00 91.56 218 PHE A CA 1
ATOM 1762 C C . PHE A 1 218 ? 14.417 -10.488 3.348 1.00 91.56 218 PHE A C 1
ATOM 1764 O O . PHE A 1 218 ? 14.179 -11.449 2.611 1.00 91.56 218 PHE A O 1
ATOM 1771 N N . LYS A 1 219 ? 15.665 -10.056 3.560 1.00 87.38 219 LYS A N 1
ATOM 1772 C CA . LYS A 1 219 ? 16.852 -10.684 2.985 1.00 87.38 219 LYS A CA 1
ATOM 1773 C C . LYS A 1 219 ? 16.940 -12.144 3.443 1.00 87.38 219 LYS A C 1
ATOM 1775 O O . LYS A 1 219 ? 16.872 -12.434 4.631 1.00 87.38 219 LYS A O 1
ATOM 1780 N N . GLY A 1 220 ? 17.092 -13.061 2.488 1.00 84.44 220 GLY A N 1
ATOM 1781 C CA . GLY A 1 220 ? 17.128 -14.509 2.739 1.00 84.44 220 GLY A CA 1
ATOM 1782 C C . GLY A 1 220 ? 15.798 -15.234 2.516 1.00 84.44 220 GLY A C 1
ATOM 1783 O O . GLY A 1 220 ? 15.777 -16.461 2.524 1.00 84.44 220 GLY A O 1
ATOM 1784 N N . GLN A 1 221 ? 14.700 -14.515 2.264 1.00 86.12 221 GLN A N 1
ATOM 1785 C CA . GLN A 1 221 ? 13.481 -15.134 1.738 1.00 86.12 221 GLN A CA 1
ATOM 1786 C C . GLN A 1 221 ? 13.646 -15.487 0.249 1.00 86.12 221 GLN A C 1
ATOM 1788 O O . GLN A 1 221 ? 14.511 -14.935 -0.428 1.00 86.12 221 GLN A O 1
ATOM 1793 N N . ASN A 1 222 ? 12.801 -16.383 -0.275 1.00 85.06 222 ASN A N 1
ATOM 1794 C CA . ASN A 1 222 ? 12.830 -16.764 -1.697 1.00 85.06 222 ASN A CA 1
ATOM 1795 C C . ASN A 1 222 ? 12.476 -15.587 -2.625 1.00 85.06 222 ASN A C 1
ATOM 1797 O O . ASN A 1 222 ? 13.043 -15.458 -3.705 1.00 85.06 222 ASN A O 1
ATOM 1801 N N . ASP A 1 223 ? 11.545 -14.728 -2.195 1.00 87.00 223 ASP A N 1
ATOM 1802 C CA . ASP A 1 223 ? 11.176 -13.487 -2.883 1.00 87.00 223 ASP A CA 1
ATOM 1803 C C . ASP A 1 223 ? 10.922 -12.359 -1.859 1.00 87.00 223 ASP A C 1
ATOM 1805 O O . ASP A 1 223 ? 9.787 -12.162 -1.408 1.00 87.00 223 ASP A O 1
ATOM 1809 N N . PRO A 1 224 ? 11.979 -11.621 -1.470 1.00 90.25 224 PRO A N 1
ATOM 1810 C CA . PRO A 1 224 ? 11.901 -10.471 -0.577 1.00 90.25 224 PRO A CA 1
ATOM 1811 C C . PRO A 1 224 ? 10.851 -9.420 -0.959 1.00 90.25 224 PRO A C 1
ATOM 1813 O O . PRO A 1 224 ? 10.224 -8.853 -0.068 1.00 90.25 224 PRO A O 1
ATOM 1816 N N . LEU A 1 225 ? 10.613 -9.164 -2.253 1.00 89.38 225 LEU A N 1
ATOM 1817 C CA . LEU A 1 225 ? 9.617 -8.173 -2.685 1.00 89.38 225 LEU A CA 1
ATOM 1818 C C . LEU A 1 225 ? 8.196 -8.676 -2.431 1.00 89.38 225 LEU A C 1
ATOM 1820 O O . LEU A 1 225 ? 7.348 -7.930 -1.940 1.00 89.38 225 LEU A O 1
ATOM 1824 N N . THR A 1 226 ? 7.932 -9.947 -2.732 1.00 87.75 226 THR A N 1
ATOM 1825 C CA . THR A 1 226 ? 6.638 -10.570 -2.423 1.00 87.75 226 THR A CA 1
ATOM 1826 C C . THR A 1 226 ? 6.401 -10.633 -0.913 1.00 87.75 226 THR A C 1
ATOM 1828 O O . THR A 1 226 ? 5.299 -10.334 -0.449 1.00 87.75 226 THR A O 1
ATOM 1831 N N . ALA A 1 227 ? 7.433 -10.943 -0.131 1.00 88.62 227 ALA A N 1
ATOM 1832 C CA . ALA A 1 227 ? 7.359 -10.938 1.324 1.00 88.62 227 ALA A CA 1
ATOM 1833 C C . ALA A 1 227 ? 7.060 -9.546 1.896 1.00 88.62 227 ALA A C 1
ATOM 1835 O O . ALA A 1 227 ? 6.164 -9.393 2.732 1.00 88.62 227 ALA A O 1
ATOM 1836 N N . TRP A 1 228 ? 7.750 -8.526 1.379 1.00 91.62 228 TRP A N 1
ATOM 1837 C CA . TRP A 1 228 ? 7.506 -7.127 1.710 1.00 91.62 228 TRP A CA 1
ATOM 1838 C C . TRP A 1 228 ? 6.052 -6.735 1.414 1.00 91.62 228 TRP A C 1
ATOM 1840 O O . TRP A 1 228 ? 5.357 -6.231 2.298 1.00 91.62 228 TRP A O 1
ATOM 1850 N N . ARG A 1 229 ? 5.533 -7.075 0.223 1.00 88.88 229 ARG A N 1
ATOM 1851 C CA . ARG A 1 229 ? 4.122 -6.846 -0.155 1.00 88.88 229 ARG A CA 1
ATOM 1852 C C . ARG A 1 229 ? 3.146 -7.531 0.808 1.00 88.88 229 ARG A C 1
ATOM 1854 O O . ARG A 1 229 ? 2.123 -6.946 1.169 1.00 88.88 229 ARG A O 1
ATOM 1861 N N . GLY A 1 230 ? 3.462 -8.753 1.237 1.00 86.25 230 GLY A N 1
ATOM 1862 C CA . GLY A 1 230 ? 2.686 -9.496 2.229 1.00 86.25 230 GLY A CA 1
ATOM 1863 C C . GLY A 1 230 ? 2.598 -8.770 3.572 1.00 86.25 230 GLY A C 1
ATOM 1864 O O . GLY A 1 230 ? 1.499 -8.609 4.108 1.00 86.25 230 GLY A O 1
ATOM 1865 N N . GLN A 1 231 ? 3.727 -8.262 4.081 1.00 86.31 231 GLN A N 1
ATOM 1866 C CA . GLN A 1 231 ? 3.753 -7.495 5.329 1.00 86.31 231 GLN A CA 1
ATOM 1867 C C . GLN A 1 231 ? 2.936 -6.201 5.220 1.00 86.31 231 GLN A C 1
ATOM 1869 O O . GLN A 1 231 ? 2.170 -5.891 6.133 1.00 86.31 231 GLN A O 1
ATOM 1874 N N . GLN A 1 232 ? 3.032 -5.475 4.101 1.00 83.50 232 GLN A N 1
ATOM 1875 C CA . GLN A 1 232 ? 2.253 -4.245 3.910 1.00 83.50 232 GLN A CA 1
ATOM 1876 C C . GLN A 1 232 ? 0.746 -4.515 3.902 1.00 83.50 232 GLN A C 1
ATOM 1878 O O . GLN A 1 232 ? -0.031 -3.782 4.517 1.00 83.50 232 GLN A O 1
ATOM 1883 N N . ARG A 1 233 ? 0.317 -5.608 3.257 1.00 80.69 233 ARG A N 1
ATOM 1884 C CA . ARG A 1 233 ? -1.092 -6.021 3.261 1.00 80.69 233 ARG A CA 1
ATOM 1885 C C . ARG A 1 233 ? -1.573 -6.369 4.668 1.00 80.69 233 ARG A C 1
ATOM 1887 O O . ARG A 1 233 ? -2.672 -5.965 5.041 1.00 80.69 233 ARG A O 1
ATOM 1894 N N . TYR A 1 234 ? -0.752 -7.080 5.439 1.00 77.12 234 TYR A N 1
ATOM 1895 C CA . TYR A 1 234 ? -1.049 -7.393 6.835 1.00 77.12 234 TYR A CA 1
ATOM 1896 C C . TYR A 1 234 ? -1.183 -6.123 7.681 1.00 77.12 234 TYR A C 1
ATOM 1898 O O . TYR A 1 234 ? -2.171 -5.971 8.393 1.00 77.12 234 TYR A O 1
ATOM 1906 N N . TYR A 1 235 ? -0.242 -5.181 7.560 1.00 76.44 235 TYR A N 1
ATOM 1907 C CA . TYR A 1 235 ? -0.288 -3.921 8.302 1.00 76.44 235 TYR A CA 1
ATOM 1908 C C . TYR A 1 235 ? -1.540 -3.107 7.962 1.00 76.44 235 TYR A C 1
ATOM 1910 O O . TYR A 1 235 ? -2.225 -2.620 8.860 1.00 76.44 235 TYR A O 1
ATOM 1918 N N . LYS A 1 236 ? -1.891 -3.014 6.674 1.00 83.00 236 LYS A N 1
ATOM 1919 C CA . LYS A 1 236 ? -3.108 -2.325 6.234 1.00 83.00 236 LYS A CA 1
ATOM 1920 C C . LYS A 1 236 ? -4.370 -2.974 6.809 1.00 83.00 236 LYS A C 1
ATOM 1922 O O . LYS A 1 236 ? -5.209 -2.269 7.362 1.00 83.00 236 LYS A O 1
ATOM 1927 N N . LEU A 1 237 ? -4.475 -4.302 6.741 1.00 81.62 237 LEU A N 1
ATOM 1928 C CA . LEU A 1 237 ? -5.604 -5.041 7.311 1.00 81.62 237 LEU A CA 1
ATOM 1929 C C . LEU A 1 237 ? -5.695 -4.851 8.832 1.00 81.62 237 LEU A C 1
ATOM 1931 O O . LEU A 1 237 ? -6.777 -4.606 9.357 1.00 81.62 237 LEU A O 1
ATOM 1935 N N . TYR A 1 238 ? -4.561 -4.908 9.533 1.00 76.19 238 TYR A N 1
ATOM 1936 C CA . TYR A 1 238 ? -4.492 -4.662 10.972 1.00 76.19 238 TYR A CA 1
ATOM 1937 C C . TYR A 1 238 ? -5.013 -3.267 11.337 1.00 76.19 238 TYR A C 1
ATOM 1939 O O . TYR A 1 238 ? -5.807 -3.134 12.268 1.00 76.19 238 TYR A O 1
ATOM 1947 N N . GLN A 1 239 ? -4.616 -2.229 10.593 1.00 78.50 239 GLN A N 1
ATOM 1948 C CA . GLN A 1 239 ? -5.118 -0.873 10.825 1.00 78.50 239 GLN A CA 1
ATOM 1949 C C . GLN A 1 239 ? -6.618 -0.759 10.535 1.00 78.50 239 GLN A C 1
ATOM 1951 O O . GLN A 1 239 ? -7.343 -0.159 11.324 1.00 78.50 239 GLN A O 1
ATOM 1956 N N . GLU A 1 240 ? -7.107 -1.371 9.454 1.00 88.31 240 GLU A N 1
ATOM 1957 C CA . GLU A 1 240 ? -8.539 -1.378 9.136 1.00 88.31 240 GLU A CA 1
ATOM 1958 C C . GLU A 1 240 ? -9.374 -2.047 10.238 1.00 88.31 240 GLU A C 1
ATOM 1960 O O . GLU A 1 240 ? -10.370 -1.468 10.671 1.00 88.31 240 GLU A O 1
ATOM 1965 N N . ILE A 1 241 ? -8.949 -3.213 10.742 1.00 85.19 241 ILE A N 1
ATOM 1966 C CA . ILE A 1 241 ? -9.607 -3.910 11.863 1.00 85.19 241 ILE A CA 1
ATOM 1967 C C . ILE A 1 241 ? -9.549 -3.054 13.134 1.00 85.19 241 ILE A C 1
ATOM 1969 O O . ILE A 1 241 ? -10.550 -2.887 13.832 1.00 85.19 241 ILE A O 1
ATOM 1973 N N . ARG A 1 242 ? -8.393 -2.453 13.433 1.00 85.31 242 ARG A N 1
ATOM 1974 C CA . ARG A 1 242 ? -8.225 -1.601 14.614 1.00 85.31 242 ARG A CA 1
ATOM 1975 C C . ARG A 1 242 ? -9.169 -0.395 14.598 1.00 85.31 242 ARG A C 1
ATOM 1977 O O . ARG A 1 242 ? -9.761 -0.072 15.626 1.00 85.31 242 ARG A O 1
ATOM 1984 N N . GLU A 1 243 ? -9.312 0.264 13.454 1.00 88.88 243 GLU A N 1
ATOM 1985 C CA . GLU A 1 243 ? -10.185 1.432 13.305 1.00 88.88 243 GLU A CA 1
ATOM 1986 C C . GLU A 1 243 ? -11.672 1.055 13.288 1.00 88.88 243 GLU A C 1
ATOM 1988 O O . GLU A 1 243 ? -12.474 1.724 13.937 1.00 88.88 243 GLU A O 1
ATOM 1993 N N . LYS A 1 244 ? -12.054 -0.009 12.568 1.00 91.50 244 LYS A N 1
ATOM 1994 C CA . LYS A 1 244 ? -13.468 -0.374 12.372 1.00 91.50 244 LYS A CA 1
ATOM 1995 C C . LYS A 1 244 ? -14.064 -1.205 13.500 1.00 91.50 244 LYS A C 1
ATOM 1997 O O . LYS A 1 244 ? -15.262 -1.103 13.739 1.00 91.50 244 LYS A O 1
ATOM 2002 N N . GLU A 1 245 ? -13.264 -2.027 14.169 1.00 92.12 245 GLU A N 1
ATOM 2003 C CA . GLU A 1 245 ? -13.762 -2.980 15.166 1.00 92.12 245 GLU A CA 1
ATOM 2004 C C . GLU A 1 245 ? -13.264 -2.635 16.568 1.00 92.12 245 GLU A C 1
ATOM 2006 O O . GLU A 1 245 ? -14.067 -2.447 17.483 1.00 92.12 245 GLU A O 1
ATOM 2011 N N . VAL A 1 246 ? -11.947 -2.481 16.745 1.00 88.31 246 VAL A N 1
ATOM 2012 C CA . VAL A 1 246 ? -11.356 -2.327 18.085 1.00 88.31 246 VAL A CA 1
ATOM 2013 C C . VAL A 1 246 ? -11.745 -0.995 18.728 1.00 88.31 246 VAL A C 1
ATOM 2015 O O . VAL A 1 246 ? -12.204 -0.983 19.870 1.00 88.31 246 VAL A O 1
ATOM 2018 N N . LYS A 1 247 ? -11.603 0.129 18.014 1.00 89.56 247 LYS A N 1
ATOM 2019 C CA . LYS A 1 247 ? -11.927 1.454 18.571 1.00 89.56 247 LYS A CA 1
ATOM 2020 C C . LYS A 1 247 ? -13.403 1.598 18.981 1.00 89.56 247 LYS A C 1
ATOM 2022 O O . LYS A 1 247 ? -13.643 2.054 20.100 1.00 89.56 247 LYS A O 1
ATOM 2027 N N . PRO A 1 248 ? -14.398 1.202 18.162 1.00 93.25 248 PRO A N 1
ATOM 2028 C CA . PRO A 1 248 ? -15.799 1.264 18.581 1.00 93.25 248 PRO A CA 1
ATOM 2029 C C . PRO A 1 248 ? -16.113 0.367 19.780 1.00 93.25 248 PRO A C 1
ATOM 2031 O O . PRO A 1 248 ? -16.882 0.767 20.652 1.00 93.25 248 PRO A O 1
ATOM 2034 N N . LEU A 1 249 ? -15.514 -0.826 19.860 1.00 93.06 249 LEU A N 1
ATOM 2035 C CA . LEU A 1 249 ? -15.687 -1.709 21.018 1.00 93.06 249 LEU A CA 1
ATOM 2036 C C . LEU A 1 249 ? -15.105 -1.094 22.295 1.00 93.06 249 LEU A C 1
ATOM 2038 O O . LEU A 1 249 ? -15.747 -1.154 23.338 1.00 93.06 249 LEU A O 1
ATOM 2042 N N . GLN A 1 250 ? -13.944 -0.441 22.209 1.00 91.38 250 GLN A N 1
ATOM 2043 C CA . GLN A 1 250 ? -13.364 0.290 23.340 1.00 91.38 250 GLN A CA 1
ATOM 2044 C C . GLN A 1 250 ? -14.275 1.428 23.811 1.00 91.38 250 GLN A C 1
ATOM 2046 O O . GLN A 1 250 ? -14.496 1.575 25.008 1.00 91.38 250 GLN A O 1
ATOM 2051 N N . GLN A 1 251 ? -14.862 2.191 22.885 1.00 92.50 251 GLN A N 1
ATOM 2052 C CA . GLN A 1 251 ? -15.815 3.250 23.235 1.00 92.50 251 GLN A CA 1
ATOM 2053 C C . GLN A 1 251 ? -17.068 2.696 23.924 1.00 92.50 251 GLN A C 1
ATOM 2055 O O . GLN A 1 251 ? -17.516 3.263 24.921 1.00 92.50 251 GLN A O 1
ATOM 2060 N N . LYS A 1 252 ? -17.616 1.578 23.426 1.00 94.12 252 LYS A N 1
ATOM 2061 C CA . LYS A 1 252 ? -18.755 0.900 24.063 1.00 94.12 252 LYS A CA 1
ATOM 2062 C C . LYS A 1 252 ? -18.412 0.426 25.471 1.00 94.12 252 LYS A C 1
ATOM 2064 O O . LYS A 1 252 ? -19.183 0.693 26.384 1.00 94.12 252 LYS A O 1
ATOM 2069 N N . LEU A 1 253 ? -17.244 -0.194 25.649 1.00 93.19 253 LEU A N 1
ATOM 2070 C CA . LEU A 1 253 ? -16.780 -0.653 26.956 1.00 93.19 253 LEU A CA 1
ATOM 2071 C C . LEU A 1 253 ? -16.683 0.510 27.951 1.00 93.19 253 LEU A C 1
ATOM 2073 O O . LEU A 1 253 ? -17.235 0.428 29.041 1.00 93.19 253 LEU A O 1
ATOM 2077 N N . THR A 1 254 ? -16.072 1.630 27.554 1.00 93.19 254 THR A N 1
ATOM 2078 C CA . THR A 1 254 ? -15.981 2.824 28.410 1.00 93.19 254 THR A CA 1
ATOM 2079 C C . THR A 1 254 ? -17.359 3.395 28.762 1.00 93.19 254 THR A C 1
ATOM 2081 O O . THR A 1 254 ? -17.579 3.837 29.891 1.00 93.19 254 THR A O 1
ATOM 2084 N N . GLN A 1 255 ? -18.312 3.390 27.825 1.00 93.94 255 GLN A N 1
ATOM 2085 C CA . GLN A 1 255 ? -19.680 3.828 28.112 1.00 93.94 255 GLN A CA 1
ATOM 2086 C C . GLN A 1 255 ? -20.358 2.916 29.143 1.00 93.94 255 GLN A C 1
ATOM 2088 O O . GLN A 1 255 ? -21.025 3.402 30.056 1.00 93.94 255 GLN A O 1
ATOM 2093 N N . GLU A 1 256 ? -20.175 1.608 29.011 1.00 93.12 256 GLU A N 1
ATOM 2094 C CA . GLU A 1 256 ? -20.765 0.607 29.897 1.00 93.12 256 GLU A CA 1
ATOM 2095 C C . GLU A 1 256 ? -20.153 0.666 31.307 1.00 93.12 256 GLU A C 1
ATOM 2097 O O . GLU A 1 256 ? -20.881 0.635 32.299 1.00 93.12 256 GLU A O 1
ATOM 2102 N N . GLU A 1 257 ? -18.841 0.897 31.416 1.00 93.25 257 GLU A N 1
ATOM 2103 C CA . GLU A 1 257 ? -18.157 1.161 32.690 1.00 93.25 257 GLU A CA 1
ATOM 2104 C C . GLU A 1 257 ? -18.708 2.409 33.402 1.00 93.25 257 GLU A C 1
ATOM 2106 O O . GLU A 1 257 ? -18.930 2.394 34.619 1.00 93.25 257 GLU A O 1
ATOM 2111 N N . ASN A 1 258 ? -18.975 3.487 32.657 1.00 92.50 258 ASN A N 1
ATOM 2112 C CA . ASN A 1 258 ? -19.567 4.708 33.207 1.00 92.50 258 ASN A CA 1
ATOM 2113 C C . ASN A 1 258 ? -21.011 4.489 33.678 1.00 92.50 258 ASN A C 1
ATOM 2115 O O . ASN A 1 258 ? -21.375 4.955 34.762 1.00 92.50 258 ASN A O 1
ATOM 2119 N N . ASN A 1 259 ? -21.813 3.753 32.905 1.00 92.62 259 ASN A N 1
ATOM 2120 C CA . ASN A 1 259 ? -23.180 3.394 33.283 1.00 92.62 259 ASN A CA 1
ATOM 2121 C C . ASN A 1 259 ? -23.187 2.556 34.569 1.00 92.62 259 ASN A C 1
ATOM 2123 O O . ASN A 1 259 ? -23.897 2.893 35.515 1.00 92.62 259 ASN A O 1
ATOM 2127 N N . LEU A 1 260 ? -22.320 1.542 34.662 1.00 92.12 260 LEU A N 1
ATOM 2128 C CA . LEU A 1 260 ? -22.184 0.713 35.862 1.00 92.12 260 LEU A CA 1
ATOM 2129 C C . LEU A 1 260 ? -21.785 1.546 37.089 1.00 92.12 260 LEU A C 1
ATOM 2131 O O . LEU A 1 260 ? -22.265 1.312 38.200 1.00 92.12 260 LEU A O 1
ATOM 2135 N N . LYS A 1 261 ? -20.900 2.533 36.913 1.00 92.56 261 LYS A N 1
ATOM 2136 C CA . LYS A 1 261 ? -20.513 3.452 37.990 1.00 92.56 261 LYS A CA 1
ATOM 2137 C C . LYS A 1 261 ? -21.694 4.308 38.459 1.00 92.56 261 LYS A C 1
ATOM 2139 O O . LYS A 1 261 ? -21.840 4.510 39.665 1.00 92.56 261 LYS A O 1
ATOM 2144 N N . ALA A 1 262 ? -22.533 4.778 37.536 1.00 89.50 262 ALA A N 1
ATOM 2145 C CA . ALA A 1 262 ? -23.744 5.525 37.862 1.00 89.50 262 ALA A CA 1
ATOM 2146 C C . ALA A 1 262 ? -24.761 4.652 38.616 1.00 89.50 262 ALA A C 1
ATOM 2148 O O . ALA A 1 262 ? -25.211 5.045 39.691 1.00 89.50 262 ALA A O 1
ATOM 2149 N N . GLU A 1 263 ? -25.038 3.440 38.125 1.00 90.31 263 GLU A N 1
ATOM 2150 C CA . GLU A 1 263 ? -25.951 2.486 38.771 1.00 90.31 263 GLU A CA 1
ATOM 2151 C C . GLU A 1 263 ? -25.492 2.101 40.180 1.00 90.31 263 GLU A C 1
ATOM 2153 O O . GLU A 1 263 ? -26.300 2.077 41.112 1.00 90.31 263 GLU A O 1
ATOM 2158 N N . LYS A 1 264 ? -24.185 1.875 40.380 1.00 89.25 264 LYS A N 1
ATOM 2159 C CA . LYS A 1 264 ? -23.616 1.668 41.721 1.00 89.25 264 LYS A CA 1
ATOM 2160 C C . LYS A 1 264 ? -23.888 2.859 42.638 1.00 89.25 264 LYS A C 1
ATOM 2162 O O . LYS A 1 264 ? -24.274 2.657 43.785 1.00 89.25 264 LYS A O 1
ATOM 2167 N N . GLY A 1 265 ? -23.734 4.087 42.139 1.00 88.44 265 GLY A N 1
ATOM 2168 C CA . GLY A 1 265 ? -24.079 5.299 42.885 1.00 88.44 265 GLY A CA 1
ATOM 2169 C C . GLY A 1 265 ? -25.553 5.336 43.302 1.00 88.44 265 GLY A C 1
ATOM 2170 O O . GLY A 1 265 ? -25.862 5.627 44.460 1.00 88.44 265 GLY A O 1
ATOM 2171 N N . THR A 1 266 ? -26.461 4.975 42.393 1.00 90.00 266 THR A N 1
ATOM 2172 C CA . THR A 1 266 ? -27.902 4.893 42.673 1.00 90.00 266 THR A CA 1
ATOM 2173 C C . THR A 1 266 ? -28.226 3.812 43.706 1.00 90.00 266 THR A C 1
ATOM 2175 O O . THR A 1 266 ? -28.983 4.072 44.642 1.00 90.00 266 THR A O 1
ATOM 2178 N N . SER A 1 267 ? -27.619 2.627 43.593 1.00 87.75 267 SER A N 1
ATOM 2179 C CA . SER A 1 267 ? -27.796 1.531 44.554 1.00 87.75 267 SER A CA 1
ATOM 2180 C C . SER A 1 267 ? -27.354 1.932 45.963 1.00 87.75 267 SER A C 1
ATOM 2182 O O . SER A 1 267 ? -28.066 1.654 46.927 1.00 87.75 267 SER A O 1
ATOM 2184 N N . THR A 1 268 ? -26.218 2.619 46.099 1.00 87.81 268 THR A N 1
ATOM 2185 C CA . THR A 1 268 ? -25.739 3.115 47.399 1.00 87.81 268 THR A CA 1
ATOM 2186 C C . THR A 1 268 ? -26.714 4.123 48.013 1.00 87.81 268 THR A C 1
ATOM 2188 O O . THR A 1 268 ? -26.985 4.071 49.211 1.00 87.81 268 THR A O 1
ATOM 2191 N N . ASN A 1 269 ? -27.297 5.015 47.204 1.00 89.06 269 ASN A N 1
ATOM 2192 C CA . ASN A 1 269 ? -28.299 5.971 47.686 1.00 89.06 269 ASN A CA 1
ATOM 2193 C C . ASN A 1 269 ? -29.567 5.258 48.189 1.00 89.06 269 ASN A C 1
ATOM 2195 O O . ASN A 1 269 ? -30.030 5.531 49.295 1.00 89.06 269 ASN A O 1
ATOM 2199 N N . LEU A 1 270 ? -30.084 4.290 47.425 1.00 89.44 270 LEU A N 1
ATOM 2200 C CA . LEU A 1 270 ? -31.245 3.492 47.834 1.00 89.44 270 LEU A CA 1
ATOM 2201 C C . LEU A 1 270 ? -30.986 2.712 49.130 1.00 89.44 270 LEU A C 1
ATOM 2203 O O . LEU A 1 270 ? -31.860 2.662 49.993 1.00 89.44 270 LEU A O 1
ATOM 2207 N N . GLN A 1 271 ? -29.786 2.151 49.303 1.00 89.19 271 GLN A N 1
ATOM 2208 C CA . GLN A 1 271 ? -29.393 1.489 50.552 1.00 89.19 271 GLN A CA 1
ATOM 2209 C C . GLN A 1 271 ? -29.417 2.456 51.741 1.00 89.19 271 GLN A C 1
ATOM 2211 O O . GLN A 1 271 ? -29.967 2.114 52.787 1.00 89.19 271 GLN A O 1
ATOM 2216 N N . GLN A 1 272 ? -28.907 3.679 51.572 1.00 91.56 272 GLN A N 1
ATOM 2217 C CA . GLN A 1 272 ? -28.953 4.697 52.624 1.00 91.56 272 GLN A CA 1
ATOM 2218 C C . GLN A 1 272 ? -30.394 5.095 52.982 1.00 91.56 272 GLN A C 1
ATOM 2220 O O . GLN A 1 272 ? -30.721 5.244 54.158 1.00 91.56 272 GLN A O 1
ATOM 2225 N N . GLN A 1 273 ? -31.273 5.251 51.986 1.00 89.81 273 GLN A N 1
ATOM 2226 C CA . GLN A 1 273 ? -32.686 5.561 52.228 1.00 89.81 273 GLN A CA 1
ATOM 2227 C C . GLN A 1 273 ? -33.400 4.435 52.983 1.00 89.81 273 GLN A C 1
ATOM 2229 O O . GLN A 1 273 ? -34.174 4.705 53.902 1.00 89.81 273 GLN A O 1
ATOM 2234 N N . LEU A 1 274 ? -33.125 3.179 52.618 1.00 90.06 274 LEU A N 1
ATOM 2235 C CA . LEU A 1 274 ? -33.688 2.010 53.288 1.00 90.06 274 LEU A CA 1
ATOM 2236 C C . LEU A 1 274 ? -33.248 1.942 54.756 1.00 90.06 274 LEU A C 1
ATOM 2238 O O . LEU A 1 274 ? -34.068 1.665 55.629 1.00 90.06 274 LEU A O 1
ATOM 2242 N N . GLU A 1 275 ? -31.981 2.245 55.033 1.00 92.06 275 GLU A N 1
ATOM 2243 C CA . GLU A 1 275 ? -31.451 2.279 56.397 1.00 92.06 275 GLU A CA 1
ATOM 2244 C C . GLU A 1 275 ? -32.093 3.393 57.234 1.00 92.06 275 GLU A C 1
ATOM 2246 O O . GLU A 1 275 ? -32.537 3.158 58.357 1.00 92.06 275 GLU A O 1
ATOM 2251 N N . ASN A 1 276 ? -32.263 4.589 56.663 1.00 91.75 276 ASN A N 1
ATOM 2252 C CA . ASN A 1 276 ? -32.972 5.680 57.335 1.00 91.75 276 ASN A CA 1
ATOM 2253 C C . ASN A 1 276 ? -34.422 5.288 57.675 1.00 91.75 276 ASN A C 1
ATOM 2255 O O . ASN A 1 276 ? -34.885 5.543 58.786 1.00 91.75 276 ASN A O 1
ATOM 2259 N N . LYS A 1 277 ? -35.127 4.618 56.752 1.00 91.06 277 LYS A N 1
ATOM 2260 C CA . LYS A 1 277 ? -36.501 4.144 56.986 1.00 91.06 277 LYS A CA 1
ATOM 2261 C C . LYS A 1 277 ? -36.586 3.053 58.051 1.00 91.06 277 LYS A C 1
ATOM 2263 O O . LYS A 1 277 ? -37.559 3.031 58.802 1.00 91.06 277 LYS A O 1
ATOM 2268 N N . LYS A 1 278 ? -35.582 2.176 58.158 1.00 91.56 278 LYS A N 1
ATOM 2269 C CA . LYS A 1 278 ? -35.496 1.208 59.264 1.00 91.56 278 LYS A CA 1
ATOM 2270 C C . LYS A 1 278 ? -35.341 1.905 60.612 1.00 91.56 278 LYS A C 1
ATOM 2272 O O . LYS A 1 278 ? -36.070 1.570 61.538 1.00 91.56 278 LYS A O 1
ATOM 2277 N N . ASN A 1 279 ? -34.463 2.902 60.697 1.00 92.12 279 ASN A N 1
ATOM 2278 C CA . ASN A 1 279 ? -34.264 3.670 61.927 1.00 92.12 279 ASN A CA 1
ATOM 2279 C C . ASN A 1 279 ? -35.538 4.424 62.348 1.00 92.12 279 ASN A C 1
ATOM 2281 O O . ASN A 1 279 ? -35.898 4.423 63.524 1.00 92.12 279 ASN A O 1
ATOM 2285 N N . GLU A 1 280 ? -36.259 5.023 61.392 1.00 92.50 280 GLU A N 1
ATOM 2286 C CA . GLU A 1 280 ? -37.577 5.625 61.651 1.00 92.50 280 GLU A CA 1
ATOM 2287 C C . GLU A 1 280 ? -38.579 4.589 62.184 1.00 92.50 280 GLU A C 1
ATOM 2289 O O . GLU A 1 280 ? -39.276 4.850 63.164 1.00 92.50 280 GLU A O 1
ATOM 2294 N N . LEU A 1 281 ? -38.633 3.398 61.577 1.00 90.31 281 LEU A N 1
ATOM 2295 C CA . LEU A 1 281 ? -39.524 2.325 62.018 1.00 90.31 281 LEU A CA 1
ATOM 2296 C C . LEU A 1 281 ? -39.199 1.854 63.443 1.00 90.31 281 LEU A C 1
ATOM 2298 O O . LEU A 1 281 ? -40.118 1.684 64.243 1.00 90.31 281 LEU A O 1
ATOM 2302 N N . GLU A 1 282 ? -37.920 1.669 63.778 1.00 92.19 282 GLU A N 1
ATOM 2303 C CA . GLU A 1 282 ? -37.500 1.289 65.132 1.00 92.19 282 GLU A CA 1
ATOM 2304 C C . GLU A 1 282 ? -37.892 2.338 66.177 1.00 92.19 282 GLU A C 1
ATOM 2306 O O . GLU A 1 282 ? -38.340 1.984 67.271 1.00 92.19 282 GLU A O 1
ATOM 2311 N N . ASN A 1 283 ? -37.755 3.627 65.857 1.00 91.12 283 ASN A N 1
ATOM 2312 C CA . ASN A 1 283 ? -38.178 4.700 66.756 1.00 91.12 283 ASN A CA 1
ATOM 2313 C C . ASN A 1 283 ? -39.696 4.695 66.955 1.00 91.12 283 ASN A C 1
ATOM 2315 O O . ASN A 1 283 ? -40.153 4.683 68.097 1.00 91.12 283 ASN A O 1
ATOM 2319 N N . ASN A 1 284 ? -40.471 4.579 65.874 1.00 88.69 284 ASN A N 1
ATOM 2320 C CA . ASN A 1 284 ? -41.929 4.489 65.958 1.00 88.69 284 ASN A CA 1
ATOM 2321 C C . ASN A 1 284 ? -42.384 3.268 66.779 1.00 88.69 284 ASN A C 1
ATOM 2323 O O . ASN A 1 284 ? -43.348 3.349 67.536 1.00 88.69 284 ASN A O 1
ATOM 2327 N N . GLN A 1 285 ? -41.684 2.132 66.678 1.00 87.81 285 GLN A N 1
ATOM 2328 C CA . GLN A 1 285 ? -41.966 0.951 67.503 1.00 87.81 285 GLN A CA 1
ATOM 2329 C C . GLN A 1 285 ? -41.679 1.190 68.991 1.00 87.81 285 GLN A C 1
ATOM 2331 O O . GLN A 1 285 ? -42.441 0.725 69.843 1.00 87.81 285 GLN A O 1
ATOM 2336 N N . LYS A 1 286 ? -40.604 1.917 69.324 1.00 91.56 286 LYS A N 1
ATOM 2337 C CA . LYS A 1 286 ? -40.303 2.303 70.713 1.00 91.56 286 LYS A CA 1
ATOM 2338 C C . LYS A 1 286 ? -41.379 3.229 71.274 1.00 91.56 286 LYS A C 1
ATOM 2340 O O . LYS A 1 286 ? -41.853 2.982 72.382 1.00 91.56 286 LYS A O 1
ATOM 2345 N N . GLU A 1 287 ? -41.791 4.236 70.506 1.00 91.88 287 GLU A N 1
ATOM 2346 C CA . GLU A 1 287 ? -42.869 5.156 70.887 1.00 91.88 287 GLU A CA 1
ATOM 2347 C C . GLU A 1 287 ? -44.194 4.415 71.088 1.00 91.88 287 GLU A C 1
ATOM 2349 O O . GLU A 1 287 ? -44.833 4.571 72.128 1.00 91.88 287 GLU A O 1
ATOM 2354 N N . LEU A 1 288 ? -44.562 3.521 70.163 1.00 87.44 288 LEU A N 1
ATOM 2355 C CA . LEU A 1 288 ? -45.760 2.692 70.295 1.00 87.44 288 LEU A CA 1
ATOM 2356 C C . LEU A 1 288 ? -45.725 1.854 71.579 1.00 87.44 288 LEU A C 1
ATOM 2358 O O . LEU A 1 288 ? -46.699 1.830 72.329 1.00 87.44 288 LEU A O 1
ATOM 2362 N N . LYS A 1 289 ? -44.591 1.208 71.871 1.00 89.31 289 LYS A N 1
ATOM 2363 C CA . LYS A 1 289 ? -44.421 0.415 73.094 1.00 89.31 289 LYS A CA 1
ATOM 2364 C C . LYS A 1 289 ? -44.535 1.277 74.355 1.00 89.31 289 LYS A C 1
ATOM 2366 O O . LYS A 1 289 ? -45.110 0.843 75.351 1.00 89.31 289 LYS A O 1
ATOM 2371 N N . GLN A 1 290 ? -44.025 2.507 74.322 1.00 89.62 290 GLN A N 1
ATOM 2372 C CA . GLN A 1 290 ? -44.170 3.457 75.424 1.00 89.62 290 GLN A CA 1
ATOM 2373 C C . GLN A 1 290 ? -45.629 3.895 75.621 1.00 89.62 290 GLN A C 1
ATOM 2375 O O . GLN A 1 290 ? -46.099 3.952 76.762 1.00 89.62 290 GLN A O 1
ATOM 2380 N N . CYS A 1 291 ? -46.362 4.146 74.535 1.00 82.12 291 CYS A N 1
ATOM 2381 C CA . CYS A 1 291 ? -47.796 4.420 74.586 1.00 82.12 291 CYS A CA 1
ATOM 2382 C C . CYS A 1 291 ? -48.574 3.234 75.169 1.00 82.12 291 CYS A C 1
ATOM 2384 O O . CYS A 1 291 ? -49.389 3.435 76.065 1.00 82.12 291 CYS A O 1
ATOM 2386 N N . GLN A 1 292 ? -48.275 2.004 74.742 1.00 83.25 292 GLN A N 1
ATOM 2387 C CA . GLN A 1 292 ? -48.902 0.785 75.271 1.00 83.25 292 GLN A CA 1
ATOM 2388 C C . GLN A 1 292 ? -48.640 0.600 76.772 1.00 83.25 292 GLN A C 1
ATOM 2390 O O . GLN A 1 292 ? -49.566 0.328 77.533 1.00 83.25 292 GLN A O 1
ATOM 2395 N N . ASN A 1 293 ? -47.400 0.807 77.226 1.00 84.44 293 ASN A N 1
ATOM 2396 C CA . ASN A 1 293 ? -47.065 0.731 78.652 1.00 84.44 293 ASN A CA 1
ATOM 2397 C C . ASN A 1 293 ? -47.825 1.786 79.472 1.00 84.44 293 ASN A C 1
ATOM 2399 O O . ASN A 1 293 ? -48.326 1.497 80.5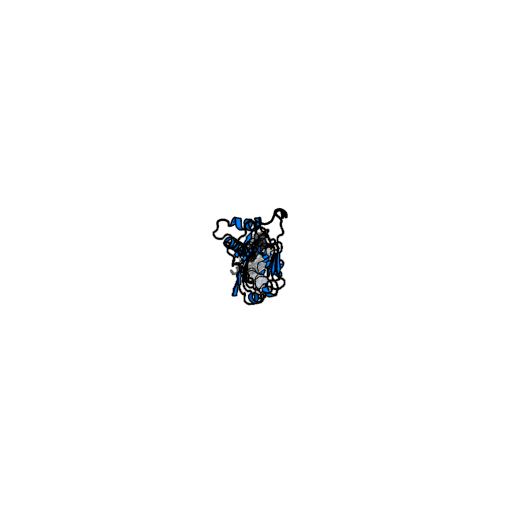61 1.00 84.44 293 ASN A O 1
ATOM 2403 N N . THR A 1 294 ? -47.922 3.008 78.940 1.00 85.38 294 THR A N 1
ATOM 2404 C CA . THR A 1 294 ? -48.686 4.099 79.558 1.00 85.38 294 THR A CA 1
ATOM 2405 C C . THR A 1 294 ? -50.165 3.731 79.658 1.00 85.38 294 THR A C 1
ATOM 2407 O O . THR A 1 294 ? -50.745 3.846 80.736 1.00 85.38 294 THR A O 1
ATOM 2410 N N . LEU A 1 295 ? -50.758 3.221 78.575 1.00 83.38 295 LEU A N 1
ATOM 2411 C CA . LEU A 1 295 ? -52.153 2.781 78.542 1.00 83.38 295 LEU A CA 1
ATOM 2412 C C . LEU A 1 295 ? -52.427 1.684 79.578 1.00 83.38 295 LEU A C 1
ATOM 2414 O O . LEU A 1 295 ? -53.364 1.809 80.360 1.00 83.38 295 LEU A O 1
ATOM 2418 N N . SER A 1 296 ? -51.558 0.673 79.661 1.00 80.62 296 SER A N 1
ATOM 2419 C CA . SER A 1 296 ? -51.677 -0.403 80.653 1.00 80.62 296 SER A CA 1
ATOM 2420 C C . SER A 1 296 ? -51.598 0.122 82.092 1.00 80.62 296 SER A C 1
ATOM 2422 O O . SER A 1 296 ? -52.361 -0.306 82.957 1.00 80.62 296 SER A O 1
ATOM 2424 N N . SER A 1 297 ? -50.731 1.107 82.347 1.00 82.12 297 SER A N 1
ATOM 2425 C CA . SER A 1 297 ? -50.615 1.750 83.664 1.00 82.12 297 SER A CA 1
ATOM 2426 C C . SER A 1 297 ? -51.894 2.510 84.035 1.00 82.12 297 SER A C 1
ATOM 2428 O O . SER A 1 297 ? -52.354 2.436 85.175 1.00 82.12 297 SER A O 1
ATOM 2430 N N . TYR A 1 298 ? -52.502 3.204 83.067 1.00 81.88 298 TYR A N 1
ATOM 2431 C CA . TYR A 1 298 ? -53.797 3.863 83.249 1.00 81.88 298 TYR A CA 1
ATOM 2432 C C . TYR A 1 298 ? -54.929 2.861 83.489 1.00 81.88 298 TYR A C 1
ATOM 2434 O O . TYR A 1 298 ? -55.712 3.066 84.414 1.00 81.88 298 TYR A O 1
ATOM 2442 N N . GLN A 1 299 ? -54.997 1.770 82.721 1.00 80.69 299 GLN A N 1
ATOM 2443 C CA . GLN A 1 299 ? -55.989 0.706 82.920 1.00 80.69 299 GLN A CA 1
ATOM 2444 C C . GLN A 1 299 ? -55.887 0.123 84.339 1.00 80.69 299 GLN A C 1
ATOM 2446 O O . GLN A 1 299 ? -56.879 0.090 85.063 1.00 80.69 299 GLN A O 1
ATOM 2451 N N . GLN A 1 300 ? -54.674 -0.207 84.799 1.00 81.69 300 GLN A N 1
ATOM 2452 C CA . GLN A 1 300 ? -54.449 -0.688 86.169 1.00 81.69 300 GLN A CA 1
ATOM 2453 C C . GLN A 1 300 ? -54.870 0.329 87.236 1.00 81.69 300 GLN A C 1
ATOM 2455 O O . GLN A 1 300 ? -55.426 -0.047 88.269 1.00 81.69 300 GLN A O 1
ATOM 2460 N N . PHE A 1 301 ? -54.599 1.619 87.016 1.00 85.75 301 PHE A N 1
ATOM 2461 C CA . PHE A 1 301 ? -55.029 2.673 87.931 1.00 85.75 301 PHE A CA 1
ATOM 2462 C C . PHE A 1 301 ? -56.557 2.732 88.041 1.00 85.75 301 PHE A C 1
ATOM 2464 O O . PHE A 1 301 ? -57.085 2.764 89.153 1.00 85.75 301 PHE A O 1
ATOM 2471 N N . VAL A 1 302 ? -57.261 2.708 86.906 1.00 81.81 302 VAL A N 1
ATOM 2472 C CA . VAL A 1 302 ? -58.728 2.749 86.862 1.00 81.81 302 VAL A CA 1
ATOM 2473 C C . VAL A 1 302 ? -59.334 1.510 87.526 1.00 81.81 302 VAL A C 1
ATOM 2475 O O . VAL A 1 302 ? -60.230 1.651 88.360 1.00 81.81 302 VAL A O 1
ATOM 2478 N N . ASP A 1 303 ? -58.801 0.318 87.246 1.00 81.44 303 ASP A N 1
ATOM 2479 C CA . ASP A 1 303 ? -59.246 -0.933 87.869 1.00 81.44 303 ASP A CA 1
ATOM 2480 C C . ASP A 1 303 ? -59.080 -0.910 89.392 1.00 81.44 303 ASP A C 1
ATOM 2482 O O . ASP A 1 303 ? -59.993 -1.284 90.135 1.00 81.44 303 ASP A O 1
ATOM 2486 N N . ASN A 1 304 ? -57.927 -0.439 89.879 1.00 85.50 304 ASN A N 1
ATOM 2487 C CA . ASN A 1 304 ? -57.664 -0.312 91.311 1.00 85.50 304 ASN A CA 1
ATOM 2488 C C . ASN A 1 304 ? -58.581 0.729 91.966 1.00 85.50 304 ASN A C 1
ATOM 2490 O O . ASN A 1 304 ? -59.112 0.485 93.050 1.00 85.50 304 ASN A O 1
ATOM 2494 N N . TYR A 1 305 ? -58.802 1.870 91.309 1.00 86.06 305 TYR A N 1
ATOM 2495 C CA . TYR A 1 305 ? -59.702 2.913 91.796 1.00 86.06 305 TYR A CA 1
ATOM 2496 C C . TYR A 1 305 ? -61.141 2.397 91.937 1.00 86.06 305 TYR A C 1
ATOM 2498 O O . TYR A 1 305 ? -61.756 2.555 92.995 1.00 86.06 305 TYR A O 1
ATOM 2506 N N . LEU A 1 306 ? -61.655 1.719 90.905 1.00 83.88 306 LEU A N 1
ATOM 2507 C CA . LEU A 1 306 ? -62.981 1.099 90.918 1.00 83.88 306 LEU A CA 1
ATOM 2508 C C . LEU A 1 306 ? -63.095 0.014 91.989 1.00 83.88 306 LEU A C 1
ATOM 2510 O O . LEU A 1 306 ? -64.095 -0.038 92.706 1.00 83.88 306 LEU A O 1
ATOM 2514 N N . ARG A 1 307 ? -62.070 -0.836 92.131 1.00 85.75 307 ARG A N 1
ATOM 2515 C CA . ARG A 1 307 ? -62.038 -1.881 93.160 1.00 85.75 307 ARG A CA 1
ATOM 2516 C C . ARG A 1 307 ? -62.127 -1.286 94.561 1.00 85.75 307 ARG A C 1
ATOM 2518 O O . ARG A 1 307 ? -62.969 -1.727 95.330 1.00 85.75 307 ARG A O 1
ATOM 2525 N N . ASN A 1 308 ? -61.321 -0.271 94.868 1.00 88.44 308 ASN A N 1
ATOM 2526 C CA . ASN A 1 308 ? -61.332 0.371 96.185 1.00 88.44 308 ASN A CA 1
ATOM 2527 C C . ASN A 1 308 ? -62.696 1.000 96.490 1.00 88.44 308 ASN A C 1
ATOM 2529 O O . ASN A 1 308 ? -63.254 0.768 97.558 1.00 88.44 308 ASN A O 1
ATOM 2533 N N . LYS A 1 309 ? -63.286 1.717 95.523 1.00 88.25 309 LYS A N 1
ATOM 2534 C CA . LYS A 1 309 ? -64.638 2.279 95.662 1.00 88.25 309 LYS A CA 1
ATOM 2535 C C . LYS A 1 309 ? -65.691 1.198 95.927 1.00 88.25 309 LYS A C 1
ATOM 2537 O O . LYS A 1 309 ? -66.575 1.412 96.755 1.00 88.25 309 LYS A O 1
ATOM 2542 N N . ARG A 1 310 ? -65.601 0.042 95.254 1.00 86.31 310 ARG A N 1
ATOM 2543 C CA . ARG A 1 310 ? -66.485 -1.110 95.507 1.00 86.31 310 ARG A CA 1
ATOM 2544 C C . ARG A 1 310 ? -66.305 -1.658 96.916 1.00 86.31 310 ARG A C 1
ATOM 2546 O O . ARG A 1 310 ? -67.309 -1.798 97.603 1.00 86.31 310 ARG A O 1
ATOM 2553 N N . THR A 1 311 ? -65.071 -1.884 97.363 1.00 88.19 311 THR A N 1
ATOM 2554 C CA . THR A 1 311 ? -64.792 -2.347 98.731 1.00 88.19 311 THR A CA 1
ATOM 2555 C C . THR A 1 311 ? -65.377 -1.387 99.771 1.00 88.19 311 THR A C 1
ATOM 2557 O O . THR A 1 311 ? -66.110 -1.815 100.659 1.00 88.19 311 THR A O 1
ATOM 2560 N N . ASP A 1 312 ? -65.161 -0.076 99.612 1.00 88.88 312 ASP A N 1
ATOM 2561 C CA . ASP A 1 312 ? -65.706 0.948 100.516 1.00 88.88 312 ASP A CA 1
ATOM 2562 C C . ASP A 1 312 ? -67.245 0.925 100.572 1.00 88.88 312 ASP A C 1
ATOM 2564 O O . ASP A 1 312 ? -67.856 1.177 101.621 1.00 88.88 312 ASP A O 1
ATOM 2568 N N . LEU A 1 313 ? -67.899 0.676 99.431 1.00 87.69 313 LEU A N 1
ATOM 2569 C CA . LEU A 1 313 ? -69.350 0.527 99.361 1.00 87.69 313 LEU A CA 1
ATOM 2570 C C . LEU A 1 313 ? -69.804 -0.775 100.027 1.00 87.69 313 LEU A C 1
ATOM 2572 O O . LEU A 1 313 ? -70.751 -0.734 100.807 1.00 87.69 313 LEU A O 1
ATOM 2576 N N . GLU A 1 314 ? -69.147 -1.901 99.752 1.00 87.50 314 GLU A N 1
ATOM 2577 C CA . GLU A 1 314 ? -69.459 -3.211 100.336 1.00 87.50 314 GLU A CA 1
ATOM 2578 C C . GLU A 1 314 ? -69.361 -3.182 101.863 1.00 87.50 314 GLU A C 1
ATOM 2580 O O . GLU A 1 314 ? -70.283 -3.634 102.543 1.00 87.50 314 GLU A O 1
ATOM 2585 N N . GLU A 1 315 ? -68.316 -2.564 102.417 1.00 89.25 315 GLU A N 1
ATOM 2586 C CA . GLU A 1 315 ? -68.178 -2.364 103.862 1.00 89.25 315 GLU A CA 1
ATOM 2587 C C . GLU A 1 315 ? -69.314 -1.502 104.428 1.00 89.25 315 GLU A C 1
ATOM 2589 O O . GLU A 1 315 ? -69.920 -1.851 105.446 1.00 89.25 315 GLU A O 1
ATOM 2594 N N . SER A 1 316 ? -69.655 -0.403 103.746 1.00 87.62 316 SER A N 1
ATOM 2595 C CA . SER A 1 316 ? -70.757 0.481 104.155 1.00 87.62 316 SER A CA 1
ATOM 2596 C C . SER A 1 316 ? -72.110 -0.251 104.111 1.00 87.62 316 SER A C 1
ATOM 2598 O O . SER A 1 316 ? -72.940 -0.096 105.009 1.00 87.62 316 SER A O 1
ATOM 2600 N N . ILE A 1 317 ? -72.326 -1.082 103.087 1.00 85.62 317 ILE A N 1
ATOM 2601 C CA . ILE A 1 317 ? -73.507 -1.939 102.942 1.00 85.62 317 ILE A CA 1
ATOM 2602 C C . ILE A 1 317 ? -73.548 -2.966 104.070 1.00 85.62 317 ILE A C 1
ATOM 2604 O O . ILE A 1 317 ? -74.596 -3.135 104.689 1.00 85.62 317 ILE A O 1
ATOM 2608 N N . GLN A 1 318 ? -72.432 -3.626 104.381 1.00 86.25 318 GLN A N 1
ATOM 2609 C CA . GLN A 1 318 ? -72.385 -4.634 105.435 1.00 86.25 318 GLN A CA 1
ATOM 2610 C C . GLN A 1 318 ? -72.677 -4.026 106.810 1.00 86.25 318 GLN A C 1
ATOM 2612 O O . GLN A 1 318 ? -73.442 -4.594 107.590 1.00 86.25 318 GLN A O 1
ATOM 2617 N N . GLN A 1 319 ? -72.137 -2.838 107.096 1.00 86.62 319 GLN A N 1
ATOM 2618 C CA . GLN A 1 319 ? -72.468 -2.086 108.309 1.00 86.62 319 GLN A CA 1
ATOM 2619 C C . GLN A 1 319 ? -73.968 -1.765 108.383 1.00 86.62 319 GLN A C 1
ATOM 2621 O O . GLN A 1 319 ? -74.584 -1.944 109.435 1.00 86.62 319 GLN A O 1
ATOM 2626 N N . ALA A 1 320 ? -74.577 -1.348 107.270 1.00 85.12 320 ALA A N 1
ATOM 2627 C CA . ALA A 1 320 ? -76.011 -1.089 107.198 1.00 85.12 320 ALA A CA 1
ATOM 2628 C C . ALA A 1 320 ? -76.849 -2.366 107.385 1.00 85.12 320 ALA A C 1
ATOM 2630 O O . ALA A 1 320 ? -77.808 -2.360 108.156 1.00 85.12 320 ALA A O 1
ATOM 2631 N N . LYS A 1 321 ? -76.461 -3.484 106.756 1.00 84.81 321 LYS A N 1
ATOM 2632 C CA . LYS A 1 321 ? -77.114 -4.795 106.922 1.00 84.81 321 LYS A CA 1
ATOM 2633 C C . LYS A 1 321 ? -77.066 -5.270 108.376 1.00 84.81 321 LYS A C 1
ATOM 2635 O O . LYS A 1 321 ? -78.099 -5.659 108.919 1.00 84.81 321 LYS A O 1
ATOM 2640 N N . ASN A 1 322 ? -75.921 -5.116 109.046 1.00 85.12 322 ASN A N 1
ATOM 2641 C CA . ASN A 1 322 ? -75.774 -5.438 110.469 1.00 85.12 322 ASN A CA 1
ATOM 2642 C C . ASN A 1 322 ? -76.734 -4.619 111.356 1.00 85.12 322 ASN A C 1
ATOM 2644 O O . ASN A 1 322 ? -77.292 -5.161 112.308 1.00 85.12 322 ASN A O 1
ATOM 2648 N N . LYS A 1 323 ? -76.976 -3.337 111.038 1.00 83.75 323 LYS A N 1
ATOM 2649 C CA . LYS A 1 323 ? -77.973 -2.502 111.744 1.00 83.75 323 LYS A CA 1
ATOM 2650 C C . LYS A 1 323 ? -79.418 -2.933 111.460 1.00 83.75 323 LYS A C 1
ATOM 2652 O O . LYS A 1 323 ? -80.288 -2.798 112.319 1.00 83.75 323 LYS A O 1
ATOM 2657 N N . LEU A 1 324 ? -79.691 -3.442 110.259 1.00 83.19 324 LEU A N 1
ATOM 2658 C CA . LEU A 1 324 ? -81.036 -3.818 109.816 1.00 83.19 324 LEU A CA 1
ATOM 2659 C C . LEU A 1 324 ? -81.509 -5.173 110.366 1.00 83.19 324 LEU A C 1
ATOM 2661 O O . LEU A 1 324 ? -82.706 -5.321 110.647 1.00 83.19 324 LEU A O 1
ATOM 2665 N N . GLY A 1 325 ? -80.605 -6.138 110.566 1.00 81.19 325 GLY A N 1
ATOM 2666 C CA . GLY A 1 325 ? -80.937 -7.489 111.038 1.00 81.19 325 GLY A CA 1
ATOM 2667 C C . GLY A 1 325 ? -81.847 -8.228 110.050 1.00 81.19 325 GLY A C 1
ATOM 2668 O O . GLY A 1 325 ? -81.528 -8.319 108.869 1.00 81.19 325 GLY A O 1
ATOM 2669 N N . GLU A 1 326 ? -83.019 -8.692 110.498 1.00 78.12 326 GLU A N 1
ATOM 2670 C CA . GLU A 1 326 ? -84.009 -9.400 109.655 1.00 78.12 326 GLU A CA 1
ATOM 2671 C C . GLU A 1 326 ? -84.518 -8.584 108.450 1.00 78.12 326 GLU A C 1
ATOM 2673 O O . GLU A 1 326 ? -85.088 -9.137 107.518 1.00 78.12 326 GLU A O 1
ATOM 2678 N N . SER A 1 327 ? -84.322 -7.261 108.445 1.00 80.88 327 SER A N 1
ATOM 2679 C CA . SER A 1 327 ? -84.762 -6.378 107.355 1.00 80.88 327 SER A CA 1
ATOM 2680 C C . SER A 1 327 ? -83.676 -6.086 106.310 1.00 80.88 327 SER A C 1
ATOM 2682 O O . SER A 1 327 ? -83.874 -5.215 105.467 1.00 80.88 327 SER A O 1
ATOM 2684 N N . GLN A 1 328 ? -82.527 -6.769 106.354 1.00 81.31 328 GLN A N 1
ATOM 2685 C CA . GLN A 1 328 ? -81.378 -6.494 105.477 1.00 81.31 328 GLN A CA 1
ATOM 2686 C C . GLN A 1 328 ? -81.666 -6.664 103.973 1.00 81.31 328 GLN A C 1
ATOM 2688 O O . GLN A 1 328 ? -81.118 -5.915 103.163 1.00 81.31 328 GLN A O 1
ATOM 2693 N N . ASP A 1 329 ? -82.565 -7.577 103.595 1.00 82.31 329 ASP A N 1
ATOM 2694 C CA . ASP A 1 329 ? -82.892 -7.881 102.190 1.00 82.31 329 ASP A CA 1
ATOM 2695 C C . ASP A 1 329 ? -83.617 -6.721 101.482 1.00 82.31 329 ASP A C 1
ATOM 2697 O O . ASP A 1 329 ? -83.607 -6.596 100.249 1.00 82.31 329 ASP A O 1
ATOM 2701 N N . TRP A 1 330 ? -84.203 -5.807 102.263 1.00 84.19 330 TRP A N 1
ATOM 2702 C CA . TRP A 1 330 ? -84.794 -4.577 101.742 1.00 84.19 330 TRP A CA 1
ATOM 2703 C C . TRP A 1 330 ? -83.745 -3.601 101.208 1.00 84.19 330 TRP A C 1
ATOM 2705 O O . TRP A 1 330 ? -84.070 -2.805 100.332 1.00 84.19 330 TRP A O 1
ATOM 2715 N N . LEU A 1 331 ? -82.488 -3.686 101.660 1.00 83.19 331 LEU A N 1
ATOM 2716 C CA . LEU A 1 331 ? -81.401 -2.841 101.159 1.00 83.19 331 LEU A CA 1
ATOM 2717 C C . LEU A 1 331 ? -81.048 -3.192 99.702 1.00 83.19 331 LEU A C 1
ATOM 2719 O O . LEU A 1 331 ? -80.921 -2.308 98.857 1.00 83.19 331 LEU A O 1
ATOM 2723 N N . ASP A 1 332 ? -80.975 -4.486 99.379 1.00 83.56 332 ASP A N 1
ATOM 2724 C CA . ASP A 1 332 ? -80.694 -4.956 98.015 1.00 83.56 332 ASP A CA 1
ATOM 2725 C C . ASP A 1 332 ? -81.876 -4.666 97.076 1.00 83.56 332 ASP A C 1
ATOM 2727 O O . ASP A 1 332 ? -81.692 -4.286 95.916 1.00 83.56 332 ASP A O 1
ATOM 2731 N N . SER A 1 333 ? -83.103 -4.799 97.591 1.00 83.31 333 SER A N 1
ATOM 2732 C CA . SER A 1 333 ? -84.330 -4.434 96.872 1.00 83.31 333 SER A CA 1
ATOM 2733 C C . SER A 1 333 ? -84.393 -2.927 96.595 1.00 83.31 333 SER A C 1
ATOM 2735 O O . SER A 1 333 ? -84.744 -2.520 95.487 1.00 83.31 333 SER A O 1
ATOM 2737 N N . PHE A 1 334 ? -83.962 -2.102 97.555 1.00 86.62 334 PHE A N 1
ATOM 2738 C CA . PHE A 1 334 ? -83.866 -0.650 97.412 1.00 86.62 334 PHE A CA 1
ATOM 2739 C C . PHE A 1 334 ? -82.862 -0.239 96.327 1.00 86.62 334 PHE A C 1
ATOM 2741 O O . PHE A 1 334 ? -83.222 0.531 95.436 1.00 86.62 334 PHE A O 1
ATOM 2748 N N . PHE A 1 335 ? -81.637 -0.780 96.329 1.00 85.06 335 PHE A N 1
ATOM 2749 C CA . PHE A 1 335 ? -80.650 -0.451 95.290 1.00 85.06 335 PHE A CA 1
ATOM 2750 C C . PHE A 1 335 ? -81.065 -0.933 93.896 1.00 85.06 335 PHE A C 1
ATOM 2752 O O . PHE A 1 335 ? -80.860 -0.213 92.917 1.00 85.06 335 PHE A O 1
ATOM 2759 N N . LYS A 1 336 ? -81.687 -2.117 93.783 1.00 84.25 336 LYS A N 1
ATOM 2760 C CA . LYS A 1 336 ? -82.229 -2.616 92.506 1.00 84.25 336 LYS A CA 1
ATOM 2761 C C . LYS A 1 336 ? -83.322 -1.698 91.964 1.00 84.25 336 LYS A C 1
ATOM 2763 O O . LYS A 1 336 ? -83.271 -1.329 90.793 1.00 84.25 336 LYS A O 1
ATOM 2768 N N . ALA A 1 337 ? -84.258 -1.288 92.818 1.00 83.50 337 ALA A N 1
ATOM 2769 C CA . ALA A 1 337 ? -85.310 -0.350 92.449 1.00 83.50 337 ALA A CA 1
ATOM 2770 C C . ALA A 1 337 ? -84.723 1.003 91.999 1.00 83.50 337 ALA A C 1
ATOM 2772 O O . ALA A 1 337 ? -85.069 1.500 90.932 1.00 83.50 337 ALA A O 1
ATOM 2773 N N . GLN A 1 338 ? -83.747 1.543 92.735 1.00 84.94 338 GLN A N 1
ATOM 2774 C CA . GLN A 1 338 ? -83.045 2.789 92.388 1.00 84.94 338 GLN A CA 1
ATOM 2775 C C . GLN A 1 338 ? -82.259 2.710 91.066 1.00 84.94 338 GLN A C 1
ATOM 2777 O O . GLN A 1 338 ? -82.232 3.670 90.290 1.00 84.94 338 GLN A O 1
ATOM 2782 N N . LYS A 1 339 ? -81.655 1.556 90.761 1.00 82.31 339 LYS A N 1
ATOM 2783 C CA . LYS A 1 339 ? -80.976 1.306 89.481 1.00 82.31 339 LYS A CA 1
ATOM 2784 C C . LYS A 1 339 ? -81.956 1.295 88.305 1.00 82.31 339 LYS A C 1
ATOM 2786 O O . LYS A 1 339 ? -81.654 1.871 87.262 1.00 82.31 339 LYS A O 1
ATOM 2791 N N . GLU A 1 340 ? -83.126 0.682 88.470 1.00 82.75 340 GLU A N 1
ATOM 2792 C CA . GLU A 1 340 ? -84.179 0.682 87.447 1.00 82.75 340 GLU A CA 1
ATOM 2793 C C . GLU A 1 340 ? -84.797 2.071 87.246 1.00 82.75 340 GLU A C 1
ATOM 2795 O O . GLU A 1 340 ? -84.999 2.481 86.104 1.00 82.75 340 GLU A O 1
ATOM 2800 N N . ILE A 1 341 ? -84.983 2.848 88.320 1.00 83.06 341 ILE A N 1
ATOM 2801 C CA . ILE A 1 341 ? -85.410 4.257 88.232 1.00 83.06 341 ILE A CA 1
ATOM 2802 C C . ILE A 1 341 ? -84.389 5.092 87.443 1.00 83.06 341 ILE A C 1
ATOM 2804 O O . ILE A 1 341 ? -84.766 5.946 86.646 1.00 83.06 341 ILE A O 1
ATOM 2808 N N . SER A 1 342 ? -83.092 4.825 87.617 1.00 79.50 342 SER A N 1
ATOM 2809 C CA . SER A 1 342 ? -82.022 5.538 86.902 1.00 79.50 342 SER A CA 1
ATOM 2810 C C . SER A 1 342 ? -81.935 5.169 85.412 1.00 79.50 342 SER A C 1
ATOM 2812 O O . SER A 1 342 ? -81.416 5.947 84.613 1.00 79.50 342 SER A O 1
ATOM 2814 N N . ARG A 1 343 ? -82.431 3.986 85.021 1.00 80.69 343 ARG A N 1
ATOM 2815 C CA . ARG A 1 343 ? -82.535 3.543 83.617 1.00 80.69 343 ARG A CA 1
ATOM 2816 C C . ARG A 1 343 ? -83.806 4.047 82.944 1.00 80.69 343 ARG A C 1
ATOM 2818 O O . ARG A 1 343 ? -83.775 4.374 81.762 1.00 80.69 343 ARG A O 1
ATOM 2825 N N . ASN A 1 344 ? -84.908 4.086 83.686 1.00 81.62 344 ASN A N 1
ATOM 2826 C CA . ASN A 1 344 ? -86.201 4.561 83.223 1.00 81.62 344 ASN A CA 1
ATOM 2827 C C . ASN A 1 344 ? -86.897 5.333 84.350 1.00 81.62 344 ASN A C 1
ATOM 2829 O O . ASN A 1 344 ? -87.508 4.744 85.247 1.00 81.62 344 ASN A O 1
ATOM 2833 N N . SER A 1 345 ? -86.828 6.662 84.267 1.00 78.44 345 SER A N 1
ATOM 2834 C CA . SER A 1 345 ? -87.362 7.570 85.281 1.00 78.44 345 SER A CA 1
ATOM 2835 C C . SER A 1 345 ? -88.876 7.482 85.457 1.00 78.44 345 SER A C 1
ATOM 2837 O O . SER A 1 345 ? -89.375 7.974 86.464 1.00 78.44 345 SER A O 1
ATOM 2839 N N . ASP A 1 346 ? -89.608 6.855 84.533 1.00 80.88 346 ASP A N 1
ATOM 2840 C CA . ASP A 1 346 ? -91.072 6.742 84.565 1.00 80.88 346 ASP A CA 1
ATOM 2841 C C . ASP A 1 346 ? -91.565 5.372 85.051 1.00 80.88 346 ASP A C 1
ATOM 2843 O O . ASP A 1 346 ? -92.766 5.109 85.070 1.00 80.88 346 ASP A O 1
ATOM 2847 N N . ASN A 1 347 ? -90.658 4.496 85.496 1.00 87.44 347 ASN A N 1
ATOM 2848 C CA . ASN A 1 347 ? -91.013 3.184 86.025 1.00 87.44 347 ASN A CA 1
ATOM 2849 C C . ASN A 1 347 ? -91.738 3.310 87.383 1.00 87.44 347 ASN A C 1
ATOM 2851 O O . ASN A 1 347 ? -91.109 3.347 88.443 1.00 87.44 347 ASN A O 1
ATOM 2855 N N . SER A 1 348 ? -93.074 3.389 87.341 1.00 82.88 348 SER A N 1
ATOM 2856 C CA . SER A 1 348 ? -93.938 3.546 88.521 1.00 82.88 348 SER A CA 1
ATOM 2857 C C . SER A 1 348 ? -93.779 2.400 89.519 1.00 82.88 348 SER A C 1
ATOM 2859 O O . SER A 1 348 ? -93.718 2.648 90.720 1.00 82.88 348 SER A O 1
ATOM 2861 N N . PHE A 1 349 ? -93.613 1.170 89.027 1.00 84.94 349 PHE A N 1
ATOM 2862 C CA . PHE A 1 349 ? -93.373 -0.008 89.857 1.00 84.94 349 PHE A CA 1
ATOM 2863 C C . PHE A 1 349 ? -92.039 0.091 90.606 1.00 84.94 349 PHE A C 1
ATOM 2865 O O . PHE A 1 349 ? -91.988 -0.147 91.808 1.00 84.94 349 PHE A O 1
ATOM 2872 N N . ALA A 1 350 ? -90.956 0.495 89.935 1.00 83.81 350 ALA A N 1
ATOM 2873 C CA . ALA A 1 350 ? -89.660 0.665 90.591 1.00 83.81 350 ALA A CA 1
ATOM 2874 C C . ALA A 1 350 ? -89.680 1.805 91.625 1.00 83.81 350 ALA A C 1
ATOM 2876 O O . ALA A 1 350 ? -89.086 1.659 92.692 1.00 83.81 350 ALA A O 1
ATOM 2877 N N . LYS A 1 351 ? -90.399 2.906 91.357 1.00 83.81 351 LYS A N 1
ATOM 2878 C CA . LYS A 1 351 ? -90.615 3.987 92.337 1.00 83.81 351 LYS A CA 1
ATOM 2879 C C . LYS A 1 351 ? -91.345 3.487 93.579 1.00 83.81 351 LYS A C 1
ATOM 2881 O O . LYS A 1 351 ? -90.841 3.673 94.680 1.00 83.81 351 LYS A O 1
ATOM 2886 N N . GLU A 1 352 ? -92.455 2.777 93.396 1.00 86.00 352 GLU A N 1
ATOM 2887 C CA . GLU A 1 352 ? -93.235 2.204 94.497 1.00 86.00 352 GLU A CA 1
ATOM 2888 C C . GLU A 1 352 ? -92.410 1.194 95.316 1.00 86.00 352 GLU A C 1
ATOM 2890 O O . GLU A 1 352 ? -92.387 1.244 96.545 1.00 86.00 352 GLU A O 1
ATOM 2895 N N . GLN A 1 353 ? -91.653 0.310 94.655 1.00 84.31 353 GLN A N 1
ATOM 2896 C CA . GLN A 1 353 ? -90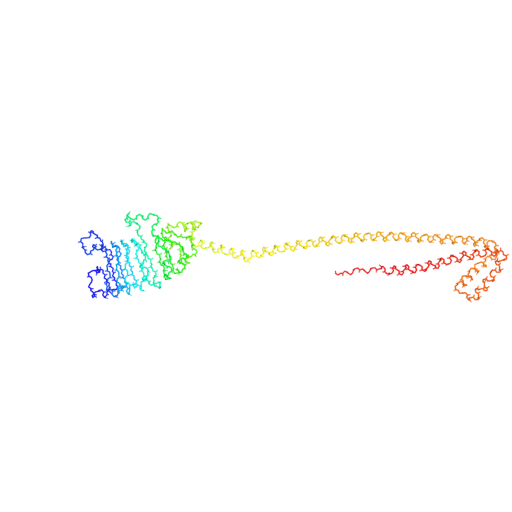.752 -0.632 95.332 1.00 84.31 353 GLN A CA 1
ATOM 2897 C C . GLN A 1 353 ? -89.621 0.079 96.086 1.00 84.31 353 GLN A C 1
ATOM 2899 O O . GLN A 1 353 ? -89.243 -0.347 97.179 1.00 84.31 353 GLN A O 1
ATOM 2904 N N . SER A 1 354 ? -89.097 1.178 95.539 1.00 85.75 354 SER A N 1
ATOM 2905 C CA . SER A 1 354 ? -88.076 1.975 96.209 1.00 85.75 354 SER A CA 1
ATOM 2906 C C . SER A 1 354 ? -88.627 2.699 97.435 1.00 85.75 354 SER A C 1
ATOM 2908 O O . SER A 1 354 ? -87.978 2.662 98.477 1.00 85.75 354 SER A O 1
ATOM 2910 N N . GLU A 1 355 ? -89.818 3.294 97.346 1.00 85.44 355 GLU A N 1
ATOM 2911 C CA . GLU A 1 355 ? -90.495 3.956 98.468 1.00 85.44 355 GLU A CA 1
ATOM 2912 C C . GLU A 1 355 ? -90.843 2.963 99.585 1.00 85.44 355 GLU A C 1
ATOM 2914 O O . GLU A 1 355 ? -90.567 3.225 100.758 1.00 85.44 355 GLU A O 1
ATOM 2919 N N . ASN A 1 356 ? -91.366 1.783 99.239 1.00 84.12 356 ASN A N 1
ATOM 2920 C CA . ASN A 1 356 ? -91.658 0.722 100.206 1.00 84.12 356 ASN A CA 1
ATOM 2921 C C . ASN A 1 356 ? -90.395 0.241 100.924 1.00 84.12 356 ASN A C 1
ATOM 2923 O O . ASN A 1 3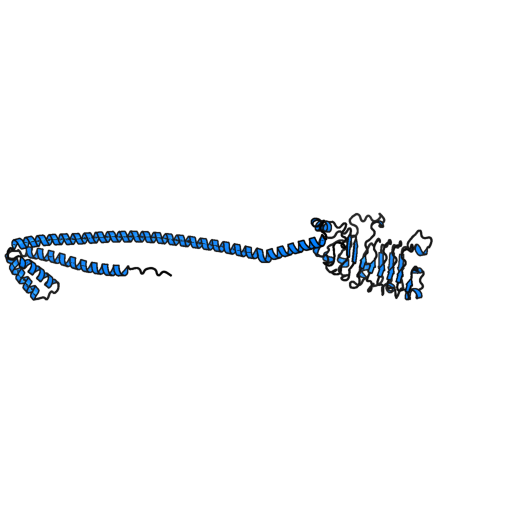56 ? -90.369 0.162 102.156 1.00 84.12 356 ASN A O 1
ATOM 2927 N N . ALA A 1 357 ? -89.324 -0.020 100.171 1.00 84.19 357 ALA A N 1
ATOM 2928 C CA . ALA A 1 357 ? -88.046 -0.405 100.750 1.00 84.19 357 ALA A CA 1
ATOM 2929 C C . ALA A 1 357 ? -87.465 0.719 101.626 1.00 84.19 357 ALA A C 1
ATOM 2931 O O . ALA A 1 357 ? -87.044 0.468 102.752 1.00 84.19 357 ALA A O 1
ATOM 2932 N N . GLN A 1 358 ? -87.524 1.972 101.172 1.00 85.31 358 GLN A N 1
ATOM 2933 C CA . GLN A 1 358 ? -87.055 3.141 101.917 1.00 85.31 358 GLN A CA 1
ATOM 2934 C C . GLN A 1 358 ? -87.809 3.335 103.238 1.00 85.31 358 GLN A C 1
ATOM 2936 O O . GLN A 1 358 ? -87.186 3.597 104.267 1.00 85.31 358 GLN A O 1
ATOM 2941 N N . ASN A 1 359 ? -89.131 3.156 103.243 1.00 84.25 359 ASN A N 1
ATOM 2942 C CA . ASN A 1 359 ? -89.957 3.246 104.449 1.00 84.25 359 ASN A CA 1
ATOM 2943 C C . ASN A 1 359 ? -89.589 2.188 105.497 1.00 84.25 359 ASN A C 1
ATOM 2945 O O . ASN A 1 359 ? -89.694 2.441 106.697 1.00 84.25 359 ASN A O 1
ATOM 2949 N N . ILE A 1 360 ? -89.147 1.006 105.062 1.00 82.25 360 ILE A N 1
ATOM 2950 C CA . ILE A 1 360 ? -88.697 -0.070 105.952 1.00 82.25 360 ILE A CA 1
ATOM 2951 C C . ILE A 1 360 ? -87.277 0.207 106.459 1.00 82.25 360 ILE A C 1
ATOM 2953 O O . ILE A 1 360 ? -87.019 0.068 107.654 1.00 82.25 360 ILE A O 1
ATOM 2957 N N . LEU A 1 361 ? -86.381 0.667 105.583 1.00 84.81 361 LEU A N 1
ATOM 2958 C CA . LEU A 1 361 ? -84.992 0.994 105.916 1.00 84.81 361 LEU A CA 1
ATOM 2959 C C . LEU A 1 361 ? -84.887 2.178 106.893 1.00 84.81 361 LEU A C 1
ATOM 2961 O O . LEU A 1 361 ? -84.143 2.101 107.870 1.00 84.81 361 LEU A O 1
ATOM 2965 N N . ASN A 1 362 ? -85.701 3.224 106.706 1.00 84.88 362 ASN A N 1
ATOM 2966 C CA . ASN A 1 362 ? -85.739 4.422 107.560 1.00 84.88 362 ASN A CA 1
ATOM 2967 C C . ASN A 1 362 ? -86.191 4.152 109.008 1.00 84.88 362 ASN A C 1
ATOM 2969 O O . ASN A 1 362 ? -86.101 5.038 109.855 1.00 84.88 362 ASN A O 1
ATOM 2973 N N . LYS A 1 363 ? -86.687 2.945 109.323 1.00 81.75 363 LYS A N 1
ATOM 2974 C CA . LYS A 1 363 ? -86.997 2.548 110.708 1.00 81.75 363 LYS A CA 1
ATOM 2975 C C . LYS A 1 363 ? -85.741 2.283 111.540 1.00 81.75 363 LYS A C 1
ATOM 2977 O O . LYS A 1 363 ? -85.829 2.273 112.765 1.00 81.75 363 LYS A O 1
ATOM 2982 N N . LYS A 1 364 ? -84.603 2.010 110.892 1.00 81.25 364 LYS A N 1
ATOM 2983 C CA . LYS A 1 364 ? -83.349 1.593 111.547 1.00 81.25 364 LYS A CA 1
ATOM 2984 C C . LYS A 1 364 ? -82.095 2.294 111.016 1.00 81.25 364 LYS A C 1
ATOM 2986 O O . LYS A 1 364 ? -81.082 2.284 111.707 1.00 81.25 364 LYS A O 1
ATOM 2991 N N . LEU A 1 365 ? -82.152 2.881 109.823 1.00 84.00 365 LEU A N 1
ATOM 2992 C CA . LEU A 1 365 ? -81.101 3.727 109.256 1.00 84.00 365 LEU A CA 1
ATOM 2993 C C . LEU A 1 365 ? -81.562 5.183 109.242 1.00 84.00 365 LEU A C 1
ATOM 2995 O O . LEU A 1 365 ? -82.747 5.454 109.031 1.00 84.00 365 LEU A O 1
ATOM 2999 N N . THR A 1 366 ? -80.636 6.121 109.434 1.00 85.12 366 THR A N 1
ATOM 3000 C CA . THR A 1 366 ? -80.958 7.541 109.251 1.00 85.12 366 THR A CA 1
ATOM 3001 C C . THR A 1 366 ? -81.076 7.884 107.765 1.00 85.12 366 THR A C 1
ATOM 3003 O O . THR A 1 366 ? -80.554 7.183 106.890 1.00 85.12 366 THR A O 1
ATOM 3006 N N . LYS A 1 367 ? -81.752 8.997 107.458 1.00 82.25 367 LYS A N 1
ATOM 3007 C CA . LYS A 1 367 ? -81.860 9.487 106.076 1.00 82.25 367 LYS A CA 1
ATOM 3008 C C . LYS A 1 367 ? -80.481 9.791 105.487 1.00 82.25 367 LYS A C 1
ATOM 3010 O O . LYS A 1 367 ? -80.250 9.526 104.313 1.00 82.25 367 LYS A O 1
ATOM 3015 N N . GLU A 1 368 ? -79.562 10.305 106.299 1.00 83.00 368 GLU A N 1
ATOM 3016 C CA . GLU A 1 368 ? -78.189 10.624 105.906 1.00 83.00 368 GLU A CA 1
ATOM 3017 C C . GLU A 1 368 ? -77.397 9.358 105.558 1.00 83.00 368 GLU A C 1
ATOM 3019 O O . GLU A 1 368 ? -76.696 9.340 104.548 1.00 83.00 368 GLU A O 1
ATOM 3024 N N . GLU A 1 369 ? -77.548 8.285 106.339 1.00 83.62 369 GLU A N 1
ATOM 3025 C CA . GLU A 1 369 ? -76.902 6.992 106.079 1.00 83.62 369 GLU A CA 1
ATOM 3026 C C . GLU A 1 369 ? -77.396 6.367 104.770 1.00 83.62 369 GLU A C 1
ATOM 3028 O O . GLU A 1 369 ? -76.593 5.928 103.942 1.00 83.62 369 GLU A O 1
ATOM 3033 N N . LEU A 1 370 ? -78.714 6.372 104.547 1.00 83.62 370 LEU A N 1
ATOM 3034 C CA . LEU A 1 370 ? -79.310 5.828 103.328 1.00 83.62 370 LEU A CA 1
ATOM 3035 C C . LEU A 1 370 ? -78.929 6.652 102.085 1.00 83.62 370 LEU A C 1
ATOM 3037 O O . LEU A 1 370 ? -78.604 6.079 101.044 1.00 83.62 370 LEU A O 1
ATOM 3041 N N . CYS A 1 371 ? -78.907 7.985 102.193 1.00 84.25 371 CYS A N 1
ATOM 3042 C CA . CYS A 1 371 ? -78.448 8.872 101.121 1.00 84.25 371 CYS A CA 1
ATOM 3043 C C . CYS A 1 371 ? -76.954 8.694 100.817 1.00 84.25 371 CYS A C 1
ATOM 3045 O O . CYS A 1 371 ? -76.569 8.664 99.650 1.00 84.25 371 CYS A O 1
ATOM 3047 N N . ALA A 1 372 ? -76.103 8.543 101.837 1.00 85.38 372 ALA A N 1
ATOM 3048 C CA . ALA A 1 372 ? -74.671 8.321 101.642 1.00 85.38 372 ALA A CA 1
ATOM 3049 C C . ALA A 1 372 ? -74.393 7.010 100.889 1.00 85.38 372 ALA A C 1
ATOM 3051 O O . ALA A 1 372 ? -73.568 6.983 99.974 1.00 85.38 372 ALA A O 1
ATOM 3052 N N . LEU A 1 373 ? -75.118 5.940 101.226 1.00 86.19 373 LEU A N 1
ATOM 3053 C CA . LEU A 1 373 ? -75.046 4.665 100.513 1.00 86.19 373 LEU A CA 1
ATOM 3054 C C . LEU A 1 373 ? -75.532 4.779 99.065 1.00 86.19 373 LEU A C 1
ATOM 3056 O O . LEU A 1 373 ? -74.873 4.277 98.155 1.00 86.19 373 LEU A O 1
ATOM 3060 N N . LEU A 1 374 ? -76.660 5.462 98.846 1.00 84.56 374 LEU A N 1
ATOM 3061 C CA . LEU A 1 374 ? -77.216 5.668 97.511 1.00 84.56 374 LEU A CA 1
ATOM 3062 C C . LEU A 1 374 ? -76.252 6.455 96.614 1.00 84.56 374 LEU A C 1
ATOM 3064 O O . LEU A 1 374 ? -76.021 6.052 95.476 1.00 84.56 374 LEU A O 1
ATOM 3068 N N . ASN A 1 375 ? -75.635 7.516 97.140 1.00 85.56 375 ASN A N 1
ATOM 3069 C CA . ASN A 1 375 ? -74.666 8.328 96.405 1.00 85.56 375 ASN A CA 1
ATOM 3070 C C . ASN A 1 375 ? -73.420 7.519 96.017 1.00 85.56 375 ASN A C 1
ATOM 3072 O O . ASN A 1 375 ? -73.014 7.556 94.857 1.00 85.56 375 ASN A O 1
ATOM 3076 N N . LYS A 1 376 ? -72.847 6.739 96.947 1.00 86.19 376 LYS A N 1
ATOM 3077 C CA . LYS A 1 376 ? -71.703 5.854 96.651 1.00 86.19 376 LYS A CA 1
ATOM 3078 C C . LYS A 1 376 ? -72.053 4.810 95.584 1.00 86.19 376 LYS A C 1
ATOM 3080 O O . LYS A 1 376 ? -71.274 4.572 94.665 1.00 86.19 376 LYS A O 1
ATOM 3085 N N . HIS A 1 377 ? -73.237 4.207 95.679 1.00 85.00 377 HIS A N 1
ATOM 3086 C CA . HIS A 1 377 ? -73.716 3.225 94.706 1.00 85.00 377 HIS A CA 1
ATOM 3087 C C . HIS A 1 377 ? -73.944 3.844 93.314 1.00 85.00 377 HIS A C 1
ATOM 3089 O O . HIS A 1 377 ? -73.586 3.243 92.301 1.00 85.00 377 HIS A O 1
ATOM 3095 N N . GLN A 1 378 ? -74.509 5.053 93.241 1.00 84.31 378 GLN A N 1
ATOM 3096 C CA . GLN A 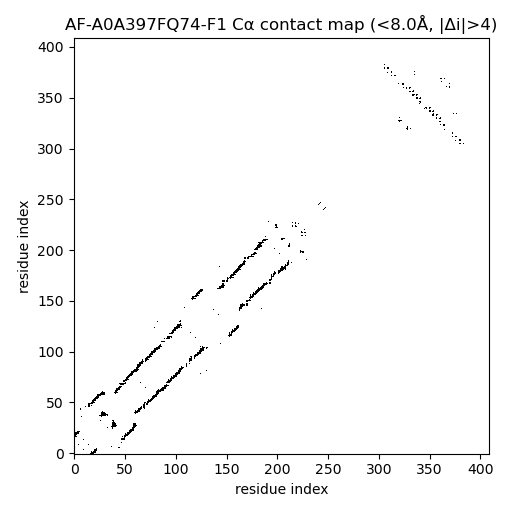1 378 ? -74.694 5.779 91.980 1.00 84.31 378 GLN A CA 1
ATOM 3097 C C . GLN A 1 378 ? -73.363 6.213 91.351 1.00 84.31 378 GLN A C 1
ATOM 3099 O O . GLN A 1 378 ? -73.211 6.092 90.137 1.00 84.31 378 GLN A O 1
ATOM 3104 N N . GLU A 1 379 ? -72.397 6.672 92.153 1.00 85.19 379 GLU A N 1
ATOM 3105 C CA . GLU A 1 379 ? -71.055 7.049 91.690 1.00 85.19 379 GLU A CA 1
ATOM 3106 C C . GLU A 1 379 ? -70.360 5.870 90.990 1.00 85.19 379 GLU A C 1
ATOM 3108 O O . GLU A 1 379 ? -69.916 6.005 89.850 1.00 85.19 379 GLU A O 1
ATOM 3113 N N . ILE A 1 380 ? -70.341 4.690 91.620 1.00 84.19 380 ILE A N 1
ATOM 3114 C CA . ILE A 1 380 ? -69.743 3.476 91.038 1.00 84.19 380 ILE A CA 1
ATOM 3115 C C . ILE A 1 380 ? -70.445 3.083 89.739 1.00 84.19 380 ILE A C 1
ATOM 3117 O O . ILE A 1 380 ? -69.783 2.788 88.748 1.00 84.19 380 ILE A O 1
ATOM 3121 N N . TRP A 1 381 ? -71.777 3.126 89.711 1.00 79.94 381 TRP A N 1
ATOM 3122 C CA . TRP A 1 381 ? -72.534 2.779 88.511 1.00 79.94 381 TRP A CA 1
ATOM 3123 C C . TRP A 1 381 ? -72.240 3.711 87.323 1.00 79.94 381 TRP A C 1
ATOM 3125 O O . TRP A 1 381 ? -72.123 3.246 86.188 1.00 79.94 381 TRP A O 1
ATOM 3135 N N . GLN A 1 382 ? -72.095 5.019 87.565 1.00 80.75 382 GLN A N 1
ATOM 3136 C CA . GLN A 1 382 ? -71.722 5.976 86.517 1.00 80.75 382 GLN A CA 1
ATOM 3137 C C . GLN A 1 382 ? -70.305 5.722 85.995 1.00 80.75 382 GLN A C 1
ATOM 3139 O O . GLN A 1 382 ? -70.091 5.739 84.783 1.00 80.75 382 GLN A O 1
ATOM 3144 N N . LEU A 1 383 ? -69.358 5.430 86.891 1.00 81.81 383 LEU A N 1
ATOM 3145 C CA . LEU A 1 383 ? -67.984 5.100 86.510 1.00 81.81 383 LEU A CA 1
ATOM 3146 C C . LEU A 1 383 ? -67.914 3.802 85.687 1.00 81.81 383 LEU A C 1
ATOM 3148 O O . LEU A 1 383 ? -67.222 3.752 84.675 1.00 81.81 383 LEU A O 1
ATOM 3152 N N . GLU A 1 384 ? -68.676 2.771 86.061 1.00 80.44 384 GLU A N 1
ATOM 3153 C CA . GLU A 1 384 ? -68.772 1.516 85.300 1.00 80.44 384 GLU A CA 1
ATOM 3154 C C . GLU A 1 384 ? -69.344 1.731 83.897 1.00 80.44 384 GLU A C 1
ATOM 3156 O O . GLU A 1 384 ? -68.854 1.150 82.929 1.00 80.44 384 GLU A O 1
ATOM 3161 N N . LYS A 1 385 ? -70.364 2.585 83.767 1.00 80.38 385 LYS A N 1
ATOM 3162 C CA . LYS A 1 385 ? -70.947 2.923 82.466 1.00 80.38 385 LYS A CA 1
ATOM 3163 C C . LYS A 1 385 ? -69.927 3.622 81.562 1.00 80.38 385 LYS A C 1
ATOM 3165 O O . LYS A 1 385 ? -69.783 3.239 80.406 1.00 80.38 385 LYS A O 1
ATOM 3170 N N . GLN A 1 386 ? -69.199 4.602 82.100 1.00 78.62 386 GLN A N 1
ATOM 3171 C CA . GLN A 1 386 ? -68.148 5.308 81.362 1.00 78.62 386 GLN A CA 1
ATOM 3172 C C . GLN A 1 386 ? -67.018 4.365 80.914 1.00 78.62 386 GLN A C 1
ATOM 3174 O O . GLN A 1 386 ? -66.503 4.519 79.810 1.00 78.62 386 GLN A O 1
ATOM 3179 N N . LEU A 1 387 ? -66.667 3.365 81.730 1.00 77.00 387 LEU A N 1
ATOM 3180 C CA . LEU A 1 387 ? -65.661 2.356 81.385 1.00 77.00 387 LEU A CA 1
ATOM 3181 C C . LEU A 1 387 ? -66.099 1.474 80.202 1.00 77.00 387 LEU A C 1
ATOM 3183 O O . LEU A 1 387 ? -65.314 1.220 79.292 1.00 77.00 387 LEU A O 1
ATOM 3187 N N . VAL A 1 388 ? -67.359 1.025 80.197 1.00 75.88 388 VAL A N 1
ATOM 3188 C CA . VAL A 1 388 ? -67.916 0.210 79.101 1.00 75.88 388 VAL A CA 1
ATOM 3189 C C . VAL A 1 388 ? -67.913 0.988 77.787 1.00 75.88 388 VAL A C 1
ATOM 3191 O O . VAL A 1 388 ? -67.511 0.442 76.760 1.00 75.88 388 VAL A O 1
ATOM 3194 N N . ASP A 1 389 ? -68.305 2.263 77.821 1.00 71.38 389 ASP A N 1
ATOM 3195 C CA . ASP A 1 389 ? -68.285 3.115 76.633 1.00 71.38 389 ASP A CA 1
ATOM 3196 C C . ASP A 1 389 ? -66.852 3.267 76.084 1.00 71.38 389 ASP A C 1
ATOM 3198 O O . ASP A 1 389 ? -66.650 3.159 74.875 1.00 71.38 389 ASP A O 1
ATOM 3202 N N . LEU A 1 390 ? -65.844 3.440 76.950 1.00 69.25 390 LEU A N 1
ATOM 3203 C CA . LEU A 1 390 ? -64.433 3.536 76.550 1.00 69.25 390 LEU A CA 1
ATOM 3204 C C . LEU A 1 390 ? -63.887 2.237 75.930 1.00 69.25 390 LEU A C 1
ATOM 3206 O O . LEU A 1 390 ? -63.232 2.304 74.890 1.00 69.25 390 LEU A O 1
ATOM 3210 N N . ASN A 1 391 ? -64.203 1.068 76.495 1.00 68.38 391 ASN A N 1
ATOM 3211 C CA . ASN A 1 391 ? -63.751 -0.223 75.957 1.00 68.38 391 ASN A CA 1
ATOM 3212 C C . ASN A 1 391 ? -64.330 -0.510 74.557 1.00 68.38 391 ASN A C 1
ATOM 3214 O O . ASN A 1 391 ? -63.630 -1.021 73.687 1.00 68.38 391 ASN A O 1
ATOM 3218 N N . ILE A 1 392 ? -65.582 -0.110 74.296 1.00 63.06 392 ILE A N 1
ATOM 3219 C CA . ILE A 1 392 ? -66.198 -0.211 72.958 1.00 63.06 392 ILE A CA 1
ATOM 3220 C C . ILE A 1 392 ? -65.453 0.667 71.933 1.00 63.06 392 ILE A C 1
ATOM 3222 O O . ILE A 1 392 ? -65.348 0.311 70.754 1.00 63.06 392 ILE A O 1
ATOM 3226 N N . TYR A 1 393 ? -64.929 1.824 72.355 1.00 59.25 393 TYR A N 1
ATOM 3227 C CA . TYR A 1 393 ? -64.095 2.666 71.493 1.00 59.25 393 TYR A CA 1
ATOM 3228 C C . TYR A 1 393 ? -62.722 2.038 71.207 1.00 59.25 393 TYR A C 1
ATOM 3230 O O . TYR A 1 393 ? -62.242 2.170 70.079 1.00 59.25 393 TYR A O 1
ATOM 3238 N N . GLU A 1 394 ? -62.120 1.344 72.176 1.00 61.28 394 GLU A N 1
ATOM 3239 C CA . GLU A 1 394 ? -60.833 0.646 72.034 1.00 61.28 394 GLU A CA 1
ATOM 3240 C C . GLU A 1 394 ? -60.926 -0.515 71.023 1.00 61.28 394 GLU A C 1
ATOM 3242 O O . GLU A 1 394 ? -60.203 -0.509 70.022 1.00 61.28 394 GLU A O 1
ATOM 3247 N N . GLU A 1 395 ? -61.910 -1.415 71.168 1.00 60.75 395 GLU A N 1
ATOM 3248 C CA . GLU A 1 395 ? -62.138 -2.546 70.242 1.00 60.75 395 GLU A CA 1
ATOM 3249 C C . GLU A 1 395 ? -62.346 -2.087 68.783 1.00 60.75 395 GLU A C 1
ATOM 3251 O O . GLU A 1 395 ? -61.873 -2.706 67.824 1.00 60.75 395 GLU A O 1
ATOM 3256 N N . LYS A 1 396 ? -63.027 -0.950 68.588 1.00 56.72 396 LYS A N 1
ATOM 3257 C CA . LYS A 1 396 ? -63.290 -0.375 67.258 1.00 56.72 396 LYS A CA 1
ATOM 3258 C C . LYS A 1 396 ? -62.029 0.173 66.579 1.00 56.72 396 LYS A C 1
ATOM 3260 O O . LYS A 1 396 ? -61.996 0.258 65.346 1.00 56.72 396 LYS A O 1
ATOM 3265 N N . TYR A 1 397 ? -61.026 0.585 67.353 1.00 56.19 397 TYR A N 1
ATOM 3266 C CA . TYR A 1 397 ? -59.749 1.076 66.836 1.00 56.19 397 TYR A CA 1
ATOM 3267 C C . TYR A 1 397 ? -58.760 -0.060 66.577 1.00 56.19 397 TYR A C 1
ATOM 3269 O O . TYR A 1 397 ? -58.101 -0.031 65.538 1.00 56.19 397 TYR A O 1
ATOM 3277 N N . GLU A 1 398 ? -58.708 -1.083 67.433 1.00 57.94 398 GLU A N 1
ATOM 3278 C CA . GLU A 1 398 ? -57.869 -2.268 67.201 1.00 57.94 398 GLU A CA 1
ATOM 3279 C C . GLU A 1 398 ? -58.228 -2.970 65.882 1.00 57.94 398 GLU A C 1
ATOM 3281 O O . GLU A 1 398 ? -57.346 -3.261 65.073 1.00 57.94 398 GLU A O 1
ATOM 3286 N N . ALA A 1 399 ? -59.523 -3.095 65.571 1.00 54.88 399 ALA A N 1
ATOM 3287 C CA . ALA A 1 399 ? -60.000 -3.657 64.304 1.00 54.88 399 ALA A CA 1
ATOM 3288 C C . ALA A 1 399 ? -59.602 -2.843 63.049 1.00 54.88 399 ALA A C 1
ATOM 3290 O O . ALA A 1 399 ? -59.695 -3.344 61.929 1.00 54.88 399 ALA A O 1
ATOM 3291 N N . ARG A 1 400 ? -59.173 -1.580 63.196 1.00 50.62 400 ARG A N 1
ATOM 3292 C CA . ARG A 1 400 ? -58.710 -0.728 62.080 1.00 50.62 400 ARG A CA 1
ATOM 3293 C C . ARG A 1 400 ? -57.196 -0.779 61.858 1.00 50.62 400 ARG A C 1
ATOM 3295 O O . ARG A 1 400 ? -56.735 -0.259 60.844 1.00 50.62 400 ARG A O 1
ATOM 3302 N N . ILE A 1 401 ? -56.436 -1.362 62.786 1.00 51.50 401 ILE A N 1
ATOM 3303 C CA . ILE A 1 401 ? -54.964 -1.402 62.758 1.00 51.50 401 ILE A CA 1
ATOM 3304 C C . ILE A 1 401 ? -54.440 -2.702 62.115 1.00 51.50 401 ILE A C 1
ATOM 3306 O O . ILE A 1 401 ? -53.241 -2.810 61.861 1.00 51.50 401 ILE A O 1
ATOM 3310 N N . GLU A 1 402 ? -55.302 -3.663 61.757 1.00 42.75 402 GLU A N 1
ATOM 3311 C CA . GLU A 1 402 ? -54.899 -4.818 60.942 1.00 42.75 402 GLU A CA 1
ATOM 3312 C C . GLU A 1 402 ? -54.396 -4.368 59.559 1.00 42.75 402 GLU A C 1
ATOM 3314 O O . GLU A 1 402 ? -55.145 -4.146 58.607 1.00 42.75 402 GLU A O 1
ATOM 3319 N N . VAL A 1 403 ? -53.075 -4.212 59.460 1.00 46.78 403 VAL A N 1
ATOM 3320 C CA . VAL A 1 403 ? -52.364 -3.929 58.217 1.00 46.78 403 VAL A CA 1
ATOM 3321 C C . VAL A 1 403 ? -52.504 -5.154 57.306 1.00 46.78 403 VAL A C 1
ATOM 3323 O O . VAL A 1 403 ? -52.083 -6.246 57.700 1.00 46.78 403 VAL A O 1
ATOM 3326 N N . PRO A 1 404 ? -53.047 -5.023 56.081 1.00 44.34 404 PRO A N 1
ATOM 3327 C CA . PRO A 1 404 ? -53.110 -6.147 55.161 1.00 44.34 404 PRO A CA 1
ATOM 3328 C C . PRO A 1 404 ? -51.688 -6.602 54.822 1.00 44.34 404 PRO A C 1
ATOM 3330 O O . PRO A 1 404 ? -50.836 -5.795 54.440 1.00 44.34 404 PRO A O 1
ATOM 3333 N N . ALA A 1 405 ? -51.435 -7.904 54.969 1.00 40.59 405 ALA A N 1
ATOM 3334 C CA . ALA A 1 405 ? -50.144 -8.511 54.672 1.00 40.59 405 ALA A CA 1
ATOM 3335 C C . ALA A 1 405 ? -49.668 -8.131 53.253 1.00 40.59 405 ALA A C 1
ATOM 3337 O O . ALA A 1 405 ? -50.479 -8.107 52.317 1.00 40.59 405 ALA A O 1
ATOM 3338 N N . PRO A 1 406 ? -48.367 -7.848 53.059 1.00 41.41 406 PRO A N 1
ATOM 3339 C CA . PRO A 1 406 ? -47.852 -7.452 51.759 1.00 41.41 406 PRO A CA 1
ATOM 3340 C C . PRO A 1 406 ? -48.090 -8.577 50.748 1.00 41.41 406 PRO A C 1
ATOM 3342 O O . PRO A 1 406 ? -47.656 -9.716 50.943 1.00 41.41 406 PRO A O 1
ATOM 3345 N N . LYS A 1 407 ? -48.790 -8.257 49.653 1.00 46.41 407 LYS A N 1
ATOM 3346 C CA . LYS A 1 407 ? -48.930 -9.166 48.512 1.00 46.41 407 LYS A CA 1
ATOM 3347 C C . LYS A 1 407 ? -47.533 -9.441 47.953 1.00 46.41 407 LYS A C 1
ATOM 3349 O O . LYS A 1 407 ? -46.872 -8.519 47.483 1.00 46.41 407 LYS A O 1
ATOM 3354 N N . LYS A 1 408 ? -47.092 -10.700 48.024 1.00 45.75 408 LYS A N 1
ATOM 3355 C CA . LYS A 1 408 ? -45.918 -11.181 47.288 1.00 45.75 408 LYS A CA 1
ATOM 3356 C C . LYS A 1 408 ? -46.225 -11.039 45.793 1.00 45.75 408 LYS A C 1
ATOM 3358 O O . LYS A 1 408 ? -47.178 -11.664 45.329 1.00 45.75 408 LYS A O 1
ATOM 3363 N N . TYR A 1 409 ? -45.465 -10.199 45.095 1.00 43.22 409 TYR A N 1
ATOM 3364 C CA . TYR A 1 409 ? -45.402 -10.167 43.633 1.00 43.22 409 TYR A CA 1
ATOM 3365 C C . TYR A 1 409 ? -44.141 -10.880 43.171 1.00 43.22 409 TYR A C 1
ATOM 3367 O O . TYR A 1 409 ? -43.098 -10.688 43.842 1.00 43.22 409 TYR A O 1
#

Radius of gyration: 67.25 Å; Cα contacts (8 Å, |Δi|>4): 618; chains: 1; bounding box: 136×32×167 Å

Mean predicted aligned error: 15.24 Å

Nearest PDB structures (foldseek):
  6ixe-assembly1_A  TM=3.809E-01  e=5.956E+00  Homo sapiens